Protein AF-A0A3C1H5F8-F1 (afdb_monomer)

Secondary structure (DSSP, 8-state):
---HHHHHHIIIIIIB-GGGTTTEEEEEEE-SS-TTS--EEEEEEETTEEEEEEEHHHHHHHHHHHHHHS-GGG-SHHHHHHHHHHHHHTT---HHHHHHHHHHHHHS-HHHHHT-S-HHHHHHHHHBTTS-HHHHHHTHHHHTTS-HHHHHHHHHHHHHTT----SSSS---EEEEE-SBTTTB--HHHHHHHHHHHHHHHSS------HHHHHHHTTS-HHHHHHHH-TTS-HHHHHHHHHHHHHHHHHHHHHSPPPPPPTTHHHHHHHHHTTSEEEEEESS-TTHHHHHHHHTS-TTTEEEEEEHHHH---HHHHHHHHHHHHT-SEEEEEESSHHHHHHHHHHT--EEEETTSS---S--SEEESSGGGHHHHHHHHHHT-

Structure (mmCIF, N/CA/C/O backbone):
data_AF-A0A3C1H5F8-F1
#
_entry.id   AF-A0A3C1H5F8-F1
#
loop_
_atom_site.group_PDB
_atom_site.id
_atom_site.type_symbol
_atom_site.label_atom_id
_atom_site.label_alt_id
_atom_site.label_comp_id
_atom_site.label_asym_id
_atom_site.label_entity_id
_atom_site.label_seq_id
_atom_site.pdbx_PDB_ins_code
_atom_site.Cartn_x
_atom_site.Cartn_y
_atom_site.Cartn_z
_atom_site.occupancy
_atom_site.B_iso_or_equiv
_atom_site.auth_seq_id
_atom_site.auth_comp_id
_atom_site.auth_asym_id
_atom_site.auth_atom_id
_atom_site.pdbx_PDB_model_num
ATOM 1 N N . MET A 1 1 ? 11.118 -3.869 40.141 1.00 50.41 1 MET A N 1
ATOM 2 C CA . MET A 1 1 ? 10.513 -4.567 38.985 1.00 50.41 1 MET A CA 1
ATOM 3 C C . MET A 1 1 ? 9.067 -4.885 39.303 1.00 50.41 1 MET A C 1
ATOM 5 O O . MET A 1 1 ? 8.809 -5.590 40.273 1.00 50.41 1 MET A O 1
ATOM 9 N N . HIS A 1 2 ? 8.129 -4.341 38.532 1.00 62.09 2 HIS A N 1
ATOM 10 C CA . HIS A 1 2 ? 6.735 -4.755 38.635 1.00 62.09 2 HIS A CA 1
ATOM 11 C C . HIS A 1 2 ? 6.603 -6.203 38.144 1.00 62.09 2 HIS A C 1
ATOM 13 O O . HIS A 1 2 ? 7.187 -6.576 37.131 1.00 62.09 2 HIS A O 1
ATOM 19 N N . ASN A 1 3 ? 5.868 -7.038 38.876 1.00 85.50 3 ASN A N 1
ATOM 20 C CA . ASN A 1 3 ? 5.645 -8.426 38.484 1.00 85.50 3 ASN A CA 1
ATOM 21 C C . ASN A 1 3 ? 4.632 -8.459 37.327 1.00 85.50 3 ASN A C 1
ATOM 23 O O . ASN A 1 3 ? 3.444 -8.223 37.554 1.00 85.50 3 ASN A O 1
ATOM 27 N N . TRP A 1 4 ? 5.100 -8.755 36.108 1.00 90.44 4 TRP A N 1
ATOM 28 C CA . TRP A 1 4 ? 4.266 -8.799 34.901 1.00 90.44 4 TRP A CA 1
ATOM 29 C C . TRP A 1 4 ? 3.018 -9.671 35.068 1.00 90.44 4 TRP A C 1
ATOM 31 O O . TRP A 1 4 ? 1.929 -9.245 34.700 1.00 90.44 4 TRP A O 1
ATOM 41 N N . ASN A 1 5 ? 3.131 -10.844 35.700 1.00 90.50 5 ASN A N 1
ATOM 42 C CA . ASN A 1 5 ? 1.978 -11.725 35.898 1.00 90.50 5 ASN A CA 1
ATOM 43 C C . ASN A 1 5 ? 0.879 -11.062 36.742 1.00 90.50 5 ASN A C 1
ATOM 45 O O . ASN A 1 5 ? -0.299 -11.254 36.451 1.00 90.50 5 ASN A O 1
ATOM 49 N N . LYS A 1 6 ? 1.249 -10.245 37.741 1.00 93.25 6 LYS A N 1
ATOM 50 C CA . LYS A 1 6 ? 0.282 -9.473 38.539 1.00 93.25 6 LYS A CA 1
ATOM 51 C C . LYS A 1 6 ? -0.364 -8.358 37.718 1.00 93.25 6 LYS A C 1
ATOM 53 O O . LYS A 1 6 ? -1.575 -8.185 37.793 1.00 93.25 6 LYS A O 1
ATOM 58 N N . ILE A 1 7 ? 0.423 -7.634 36.919 1.00 95.19 7 ILE A N 1
ATOM 59 C CA . ILE A 1 7 ? -0.103 -6.592 36.021 1.00 95.19 7 ILE A CA 1
ATOM 60 C C . ILE A 1 7 ? -1.084 -7.202 35.022 1.00 95.19 7 ILE A C 1
ATOM 62 O O . ILE A 1 7 ? -2.214 -6.735 34.913 1.00 95.19 7 ILE A O 1
ATOM 66 N N . ARG A 1 8 ? -0.682 -8.280 34.339 1.00 95.19 8 ARG A N 1
ATOM 67 C CA . ARG A 1 8 ? -1.520 -8.992 33.373 1.00 95.19 8 ARG A CA 1
ATOM 68 C C . ARG A 1 8 ? -2.821 -9.464 34.010 1.00 95.19 8 ARG A C 1
ATOM 70 O O . ARG A 1 8 ? -3.882 -9.271 33.431 1.00 95.19 8 ARG A O 1
ATOM 77 N N . GLN A 1 9 ? -2.753 -10.031 35.216 1.00 95.44 9 GLN A N 1
ATOM 78 C CA . GLN A 1 9 ? -3.947 -10.448 35.946 1.00 95.44 9 GLN A CA 1
ATOM 79 C C . GLN A 1 9 ? -4.898 -9.270 36.194 1.00 95.44 9 GLN A C 1
ATOM 81 O O . GLN A 1 9 ? -6.082 -9.391 35.890 1.00 95.44 9 GLN A O 1
ATOM 86 N N . LYS A 1 10 ? -4.399 -8.122 36.674 1.00 96.50 10 LYS A N 1
ATOM 87 C CA . LYS A 1 10 ? -5.233 -6.923 36.866 1.00 96.50 10 LYS A CA 1
ATOM 88 C C . LYS A 1 10 ? -5.834 -6.446 35.545 1.00 96.50 10 LYS A C 1
ATOM 90 O O . LYS A 1 10 ? -7.046 -6.268 35.453 1.00 96.50 10 LYS A O 1
ATOM 95 N N . LEU A 1 11 ? -5.007 -6.299 34.511 1.00 96.62 11 LEU A N 1
ATOM 96 C CA . LEU A 1 11 ? -5.449 -5.843 33.197 1.00 96.62 11 LEU A CA 1
ATOM 97 C C . LEU A 1 11 ? -6.531 -6.752 32.610 1.00 96.62 11 LEU A C 1
ATOM 99 O O . LEU A 1 11 ? -7.577 -6.242 32.241 1.00 96.62 11 LEU A O 1
ATOM 103 N N . GLU A 1 12 ? -6.330 -8.068 32.562 1.00 96.88 12 GLU A N 1
ATOM 104 C CA . GLU A 1 12 ? -7.235 -9.000 31.870 1.00 96.88 12 GLU A CA 1
ATOM 105 C C . GLU A 1 12 ? -8.446 -9.434 32.711 1.00 96.88 12 GLU A C 1
ATOM 107 O O . GLU A 1 12 ? -9.508 -9.716 32.157 1.00 96.88 12 GLU A O 1
ATOM 112 N N . GLN A 1 13 ? -8.312 -9.499 34.041 1.00 94.94 13 GLN A N 1
ATOM 113 C CA . GLN A 1 13 ? -9.353 -10.050 34.923 1.00 94.94 13 GLN A CA 1
ATOM 114 C C . GLN A 1 13 ? -10.109 -8.974 35.706 1.00 94.94 13 GLN A C 1
ATOM 116 O O . GLN A 1 13 ? -11.321 -9.095 35.915 1.00 94.94 13 GLN A O 1
ATOM 121 N N . GLU A 1 14 ? -9.430 -7.912 36.141 1.00 95.88 14 GLU A N 1
ATOM 122 C CA . GLU A 1 14 ? -10.035 -6.870 36.980 1.00 95.88 14 GLU A CA 1
ATOM 123 C C . GLU A 1 14 ? -10.507 -5.668 36.165 1.00 95.88 14 GLU A C 1
ATOM 125 O O . GLU A 1 14 ? -11.593 -5.150 36.431 1.00 95.88 14 GLU A O 1
ATOM 130 N N . TYR A 1 15 ? -9.722 -5.235 35.179 1.00 97.56 15 TYR A N 1
ATOM 131 C CA . TYR A 1 15 ? -9.965 -3.999 34.435 1.00 97.56 15 TYR A CA 1
ATOM 132 C C . TYR A 1 15 ? -10.613 -4.230 33.084 1.00 97.56 15 TYR A C 1
ATOM 134 O O . TYR A 1 15 ? -11.564 -3.521 32.771 1.00 97.56 15 TYR A O 1
ATOM 142 N N . LEU A 1 16 ? -10.199 -5.244 32.325 1.00 98.06 16 LEU A N 1
ATOM 143 C CA . LEU A 1 16 ? -10.738 -5.495 30.994 1.00 98.06 16 LEU A CA 1
ATOM 144 C C . LEU A 1 16 ? -12.257 -5.657 31.031 1.00 98.06 16 LEU A C 1
ATOM 146 O O . LEU A 1 16 ? -12.835 -6.388 31.856 1.00 98.06 16 LEU A O 1
ATOM 150 N N . ALA A 1 17 ? -12.894 -4.962 30.100 1.00 97.81 17 ALA A N 1
ATOM 151 C CA . ALA A 1 17 ? -14.313 -5.060 29.881 1.00 97.81 17 ALA A CA 1
ATOM 152 C C . ALA A 1 17 ? -14.776 -6.492 29.643 1.00 97.81 17 ALA A C 1
ATOM 154 O O . ALA A 1 17 ? -14.126 -7.280 28.959 1.00 97.81 17 ALA A O 1
ATOM 155 N N . GLN A 1 18 ? -15.940 -6.816 30.203 1.00 96.75 18 GLN A N 1
ATOM 156 C CA . GLN A 1 18 ? -16.442 -8.185 30.228 1.00 96.75 18 GLN A CA 1
ATOM 157 C C . GLN A 1 18 ? -16.613 -8.778 28.824 1.00 96.75 18 GLN A C 1
ATOM 159 O O . GLN A 1 18 ? -16.325 -9.953 28.633 1.00 96.75 18 GLN A O 1
ATOM 164 N N . SER A 1 19 ? -17.008 -7.957 27.851 1.00 96.25 19 SER A N 1
ATOM 165 C CA . SER A 1 19 ? -17.181 -8.331 26.443 1.00 96.25 19 SER A CA 1
ATOM 166 C C . SER A 1 19 ? -15.883 -8.706 25.714 1.00 96.25 19 SER A C 1
ATOM 168 O O . SER A 1 19 ? -15.938 -9.353 24.673 1.00 96.25 19 SER A O 1
ATOM 170 N N . LEU A 1 20 ? -14.718 -8.338 26.256 1.00 96.56 20 LEU A N 1
ATOM 171 C CA . LEU A 1 20 ? -13.403 -8.626 25.673 1.00 96.56 20 LEU A CA 1
ATOM 172 C C . LEU A 1 20 ? -12.630 -9.722 26.417 1.00 96.56 20 LEU A C 1
ATOM 174 O O . LEU A 1 20 ? -11.577 -10.159 25.949 1.00 96.56 20 LEU A O 1
ATOM 178 N N . ARG A 1 21 ? -13.126 -10.189 27.568 1.00 95.25 21 ARG A N 1
ATOM 179 C CA . ARG A 1 21 ? -12.439 -11.216 28.364 1.00 95.25 21 ARG A CA 1
ATOM 180 C C . ARG A 1 21 ? -12.326 -12.524 27.592 1.00 95.25 21 ARG A C 1
ATOM 182 O O . ARG A 1 21 ? -13.293 -12.994 27.006 1.00 95.25 21 ARG A O 1
ATOM 189 N N . GLY A 1 22 ? -11.133 -13.114 27.616 1.00 90.06 22 GLY A N 1
ATOM 190 C CA . GLY A 1 22 ? -10.817 -14.338 26.873 1.00 90.06 22 GLY A CA 1
ATOM 191 C C . GLY A 1 22 ? -10.508 -14.117 25.389 1.00 90.06 22 GLY A C 1
ATOM 192 O O . GLY A 1 22 ? -9.956 -15.017 24.768 1.00 90.06 22 GLY A O 1
ATOM 193 N N . ARG A 1 23 ? -10.801 -12.929 24.844 1.00 93.25 23 ARG A N 1
ATOM 194 C CA . ARG A 1 23 ? -10.475 -12.547 23.463 1.00 93.25 23 ARG A CA 1
ATOM 195 C C . ARG A 1 23 ? -9.260 -11.636 23.402 1.00 93.25 23 ARG A C 1
ATOM 197 O O . ARG A 1 23 ? -8.336 -11.896 22.638 1.00 93.25 23 ARG A O 1
ATOM 204 N N . LEU A 1 24 ? -9.245 -10.586 24.226 1.00 97.44 24 LEU A N 1
ATOM 205 C CA . LEU A 1 24 ? -8.136 -9.641 24.294 1.00 97.44 24 LEU A CA 1
ATOM 206 C C . LEU A 1 24 ? -7.165 -10.030 25.411 1.00 97.44 24 LEU A C 1
ATOM 208 O O . LEU A 1 24 ? -7.564 -10.174 26.567 1.00 97.44 24 LEU A O 1
ATOM 212 N N . THR A 1 25 ? -5.890 -10.190 25.061 1.00 97.12 25 THR A N 1
ATOM 213 C CA . THR A 1 25 ? -4.811 -10.509 26.008 1.00 97.12 25 THR A CA 1
ATOM 214 C C . THR A 1 25 ? -3.599 -9.619 25.778 1.00 97.12 25 THR A C 1
ATOM 216 O O . THR A 1 25 ? -3.431 -9.025 24.710 1.00 97.12 25 THR A O 1
ATOM 219 N N . TYR A 1 26 ? -2.742 -9.529 26.789 1.00 96.88 26 TYR A N 1
ATOM 220 C CA . TYR A 1 26 ? -1.516 -8.749 26.733 1.00 96.88 26 TYR A CA 1
ATOM 221 C C . TYR A 1 26 ? -0.292 -9.652 26.838 1.00 96.88 26 TYR A C 1
ATOM 223 O O . TYR A 1 26 ? -0.264 -10.642 27.575 1.00 96.88 26 TYR A O 1
ATOM 231 N N . PHE A 1 27 ? 0.762 -9.276 26.125 1.00 94.94 27 PHE A N 1
ATOM 232 C CA . PHE A 1 27 ? 2.044 -9.958 26.144 1.00 94.94 27 PHE A CA 1
ATOM 233 C C . PHE A 1 27 ? 3.162 -8.955 26.387 1.00 94.94 27 PHE A C 1
ATOM 235 O O . PHE A 1 27 ? 3.252 -7.943 25.702 1.00 94.94 27 PHE A O 1
ATOM 242 N N . VAL A 1 28 ? 4.036 -9.260 27.340 1.00 94.25 28 VAL A N 1
ATOM 243 C CA . VAL A 1 28 ? 5.248 -8.493 27.613 1.00 94.25 28 VAL A CA 1
ATOM 244 C C . VAL A 1 28 ? 6.365 -9.476 27.922 1.00 94.25 28 VAL A C 1
ATOM 246 O O . VAL A 1 28 ? 6.158 -10.449 28.651 1.00 94.25 28 VAL A O 1
ATOM 249 N N . THR A 1 29 ? 7.548 -9.220 27.375 1.00 91.25 29 THR A N 1
ATOM 250 C CA . THR A 1 29 ? 8.764 -9.965 27.705 1.00 91.25 29 THR A CA 1
ATOM 251 C C . THR A 1 29 ? 9.958 -9.024 27.781 1.00 91.25 29 THR A C 1
ATOM 253 O O . THR A 1 29 ? 10.016 -8.030 27.057 1.00 91.25 29 THR A O 1
ATOM 256 N N . ALA A 1 30 ? 10.906 -9.355 28.654 1.00 87.50 30 ALA A N 1
ATOM 257 C CA . ALA A 1 30 ? 12.201 -8.696 28.763 1.00 87.50 30 ALA A CA 1
ATOM 258 C C . ALA A 1 30 ? 13.295 -9.684 28.346 1.00 87.50 30 ALA A C 1
ATOM 260 O O . ALA A 1 30 ? 13.265 -10.858 28.735 1.00 87.50 30 ALA A O 1
ATOM 261 N N . TYR A 1 31 ? 14.242 -9.216 27.547 1.00 83.69 31 TYR A N 1
ATOM 262 C CA . TYR A 1 31 ? 15.395 -9.993 27.125 1.00 83.69 31 TYR A CA 1
ATOM 263 C C . TYR A 1 31 ? 16.514 -9.816 28.152 1.00 83.69 31 TYR A C 1
ATOM 265 O O . TYR A 1 31 ? 16.808 -8.710 28.594 1.00 83.69 31 TYR A O 1
ATOM 273 N N . HIS A 1 32 ? 17.109 -10.927 28.576 1.00 70.00 32 HIS A N 1
ATOM 274 C CA . HIS A 1 32 ? 18.202 -10.919 29.545 1.00 70.00 32 HIS A CA 1
ATOM 275 C C . HIS A 1 32 ? 19.534 -11.018 28.790 1.00 70.00 32 HIS A C 1
ATOM 277 O O . HIS A 1 32 ? 19.634 -11.797 27.845 1.00 70.00 32 HIS A O 1
ATOM 283 N N . GLY A 1 33 ? 20.556 -10.272 29.224 1.00 66.88 33 GLY A N 1
ATOM 284 C CA . GLY A 1 33 ? 21.914 -10.345 28.658 1.00 66.88 33 GLY A CA 1
ATOM 285 C C . GLY A 1 33 ? 22.225 -9.351 27.534 1.00 66.88 33 GLY A C 1
ATOM 286 O O . GLY A 1 33 ? 23.206 -9.543 26.821 1.00 66.88 33 GLY A O 1
ATOM 287 N N . THR A 1 34 ? 21.417 -8.307 27.368 1.00 64.12 34 THR A N 1
ATOM 288 C CA . THR A 1 34 ? 21.640 -7.238 26.384 1.00 64.12 34 THR A CA 1
ATOM 289 C C . THR A 1 34 ? 22.499 -6.120 26.984 1.00 64.12 34 THR A C 1
ATOM 291 O O . THR A 1 34 ? 22.536 -5.961 28.207 1.00 64.12 34 THR A O 1
ATOM 294 N N . HIS A 1 35 ? 23.222 -5.366 26.144 1.00 60.81 35 HIS A N 1
ATOM 295 C CA . HIS A 1 35 ? 24.216 -4.376 26.593 1.00 60.81 35 HIS A CA 1
ATOM 296 C C . HIS A 1 35 ? 23.638 -3.347 27.580 1.00 60.81 35 HIS A C 1
ATOM 298 O O . HIS A 1 35 ? 24.294 -3.031 28.572 1.00 60.81 35 HIS A O 1
ATOM 304 N N . ASP A 1 36 ? 22.387 -2.928 27.368 1.00 65.81 36 ASP A N 1
ATOM 305 C CA . ASP A 1 36 ? 21.703 -1.927 28.196 1.00 65.81 36 ASP A CA 1
ATOM 306 C C . ASP A 1 36 ? 20.781 -2.530 29.271 1.00 65.81 36 ASP A C 1
ATOM 308 O O . ASP A 1 36 ? 20.187 -1.803 30.065 1.00 65.81 36 ASP A O 1
ATOM 312 N N . SER A 1 37 ? 20.677 -3.864 29.351 1.00 58.66 37 SER A N 1
ATOM 313 C CA . SER A 1 37 ? 19.935 -4.608 30.389 1.00 58.66 37 SER A CA 1
ATOM 314 C C . SER A 1 37 ? 18.429 -4.289 30.538 1.00 58.66 37 SER A C 1
ATOM 316 O O . SER A 1 37 ? 17.803 -4.794 31.471 1.00 58.66 37 SER A O 1
ATOM 318 N N . ASP A 1 38 ? 17.832 -3.496 29.638 1.00 64.88 38 ASP A N 1
ATOM 319 C CA . ASP A 1 38 ? 16.412 -3.089 29.660 1.00 64.88 38 ASP A CA 1
ATOM 320 C C . ASP A 1 38 ? 15.752 -3.181 28.269 1.00 64.88 38 ASP A C 1
ATOM 322 O O . ASP A 1 38 ? 14.915 -2.367 27.874 1.00 64.88 38 ASP A O 1
ATOM 326 N N . GLU A 1 39 ? 16.130 -4.197 27.495 1.00 83.69 39 GLU A N 1
ATOM 327 C CA . GLU A 1 39 ? 15.524 -4.468 26.191 1.00 83.69 39 GLU A CA 1
ATOM 328 C C . GLU A 1 39 ? 14.381 -5.481 26.309 1.00 83.69 39 GLU A C 1
ATOM 330 O O . GLU A 1 39 ? 14.429 -6.446 27.076 1.00 83.69 39 GLU A O 1
ATOM 335 N N . GLY A 1 40 ? 13.336 -5.294 25.513 1.00 90.50 40 GLY A N 1
ATOM 336 C CA . GLY A 1 40 ? 12.178 -6.175 25.507 1.00 90.50 40 GLY A CA 1
ATOM 337 C C . GLY A 1 40 ? 11.121 -5.724 24.511 1.00 90.50 40 GLY A C 1
ATOM 338 O O . GLY A 1 40 ? 11.351 -4.856 23.665 1.00 90.50 40 GLY A O 1
ATOM 339 N N . ARG A 1 41 ? 9.952 -6.357 24.586 1.00 94.38 41 ARG A N 1
ATOM 340 C CA . ARG A 1 41 ? 8.820 -6.072 23.699 1.00 94.38 41 ARG A CA 1
ATOM 341 C C . ARG A 1 41 ? 7.494 -6.212 24.418 1.00 94.38 41 ARG A C 1
ATOM 343 O O . ARG A 1 41 ? 7.379 -6.935 25.412 1.00 94.38 41 ARG A O 1
ATOM 350 N N . ALA A 1 42 ? 6.487 -5.567 23.852 1.00 95.75 42 ALA A N 1
ATOM 351 C CA . ALA A 1 42 ? 5.109 -5.675 24.291 1.00 95.75 42 ALA A CA 1
ATOM 352 C C . ALA A 1 42 ? 4.184 -5.877 23.083 1.00 95.75 42 ALA A C 1
ATOM 354 O O . ALA A 1 42 ? 4.502 -5.471 21.965 1.00 95.75 42 ALA A O 1
ATOM 355 N N . ALA A 1 43 ? 3.058 -6.548 23.303 1.00 95.56 43 ALA A N 1
ATOM 356 C CA . ALA A 1 43 ? 2.030 -6.754 22.298 1.00 95.56 43 ALA A CA 1
ATOM 357 C C . ALA A 1 43 ? 0.634 -6.863 22.922 1.00 95.56 43 ALA A C 1
ATOM 359 O O . ALA A 1 43 ? 0.466 -7.340 24.048 1.00 95.56 43 ALA A O 1
ATOM 360 N N . ILE A 1 44 ? -0.365 -6.455 22.148 1.00 96.50 44 ILE A N 1
ATOM 361 C CA . ILE A 1 44 ? -1.787 -6.633 22.412 1.00 96.50 44 ILE A CA 1
ATOM 362 C C . ILE A 1 44 ? -2.281 -7.684 21.424 1.00 96.50 44 ILE A C 1
ATOM 364 O O . ILE A 1 44 ? -1.957 -7.631 20.234 1.00 96.50 44 ILE A O 1
ATOM 368 N N . ARG A 1 45 ? -3.049 -8.654 21.917 1.00 94.12 45 ARG A N 1
ATOM 369 C CA . ARG A 1 45 ? -3.555 -9.762 21.110 1.00 94.12 45 ARG A CA 1
ATOM 370 C C . ARG A 1 45 ? -5.066 -9.808 21.128 1.00 94.12 45 ARG A C 1
ATOM 372 O O . ARG A 1 45 ? -5.645 -9.695 22.204 1.00 94.12 45 ARG A O 1
ATOM 379 N N . LEU A 1 46 ? -5.675 -10.040 19.972 1.00 91.12 46 LEU A N 1
ATOM 380 C CA . LEU A 1 46 ? -7.102 -10.309 19.825 1.00 91.12 46 LEU A CA 1
ATOM 381 C C . LEU A 1 46 ? -7.274 -11.701 19.221 1.00 91.12 46 LEU A C 1
ATOM 383 O O . LEU A 1 46 ? -6.692 -12.000 18.182 1.00 91.12 46 LEU A O 1
ATOM 387 N N . ASP A 1 47 ? -8.014 -12.567 19.912 1.00 88.75 47 ASP A N 1
ATOM 388 C CA . ASP A 1 47 ? -8.264 -13.958 19.515 1.00 88.75 47 ASP A CA 1
ATOM 389 C C . ASP A 1 47 ? -6.962 -14.731 19.194 1.00 88.75 47 ASP A C 1
ATOM 391 O O . ASP A 1 47 ? -6.903 -15.598 18.328 1.00 88.75 47 ASP A O 1
ATOM 395 N N . GLY A 1 48 ? -5.887 -14.396 19.920 1.00 84.00 48 GLY A N 1
ATOM 396 C CA . GLY A 1 48 ? -4.555 -14.995 19.786 1.00 84.00 48 GLY A CA 1
ATOM 397 C C . GLY A 1 48 ? -3.615 -14.306 18.789 1.00 84.00 48 GLY A C 1
ATOM 398 O O . GLY A 1 48 ? -2.404 -14.502 18.897 1.00 84.00 48 GLY A O 1
ATOM 399 N N . ALA A 1 49 ? -4.120 -13.461 17.885 1.00 83.56 49 ALA A N 1
ATOM 400 C CA . ALA A 1 49 ? -3.310 -12.727 16.911 1.00 83.56 49 ALA A CA 1
ATOM 401 C C . ALA A 1 49 ? -2.771 -11.412 17.494 1.00 83.56 49 ALA A C 1
ATOM 403 O O . ALA A 1 49 ? -3.503 -10.690 18.166 1.00 83.56 49 ALA A O 1
ATOM 404 N N . GLU A 1 50 ? -1.501 -11.078 17.242 1.00 91.25 50 GLU A N 1
ATOM 405 C CA . GLU A 1 50 ? -0.911 -9.798 17.666 1.00 91.25 50 GLU A CA 1
ATOM 406 C C . GLU A 1 50 ? -1.403 -8.660 16.765 1.00 91.25 50 GLU A C 1
ATOM 408 O O . GLU A 1 50 ? -0.939 -8.532 15.636 1.00 91.25 50 GLU A O 1
ATOM 413 N N . ILE A 1 51 ? -2.326 -7.842 17.275 1.00 87.56 51 ILE A N 1
ATOM 414 C CA . ILE A 1 51 ? -2.922 -6.707 16.547 1.00 87.56 51 ILE A CA 1
ATOM 415 C C . ILE A 1 51 ? -2.134 -5.407 16.724 1.00 87.56 51 ILE A C 1
ATOM 417 O O . ILE A 1 51 ? -2.294 -4.467 15.959 1.00 87.56 51 ILE A O 1
ATOM 421 N N . LEU A 1 52 ? -1.293 -5.340 17.755 1.00 90.12 52 LEU A N 1
ATOM 422 C CA . LEU A 1 52 ? -0.396 -4.223 18.008 1.00 90.12 52 LEU A CA 1
ATOM 423 C C . LEU A 1 52 ? 0.830 -4.769 18.731 1.00 90.12 52 LEU A C 1
ATOM 425 O O . LEU A 1 52 ? 0.694 -5.443 19.753 1.00 90.12 52 LEU A O 1
ATOM 429 N N . LYS A 1 53 ? 2.023 -4.518 18.200 1.00 93.62 53 LYS A N 1
ATOM 430 C CA . LYS A 1 53 ? 3.285 -5.014 18.753 1.00 93.62 53 LYS A CA 1
ATOM 431 C C . LYS A 1 53 ? 4.406 -4.045 18.419 1.00 93.62 53 LYS A C 1
ATOM 433 O O . LYS A 1 53 ? 4.427 -3.486 17.333 1.00 93.62 53 LYS A O 1
ATOM 438 N N . SER A 1 54 ? 5.342 -3.904 19.342 1.00 92.88 54 SER A N 1
ATOM 439 C CA . SER A 1 54 ? 6.559 -3.127 19.139 1.00 92.88 54 SER A CA 1
ATOM 440 C C . SER A 1 54 ? 7.638 -3.631 20.095 1.00 92.88 54 SER A C 1
ATOM 442 O O . SER A 1 54 ? 7.372 -4.415 21.019 1.00 92.88 54 SER A O 1
ATOM 444 N N . ASN A 1 55 ? 8.877 -3.223 19.850 1.00 94.12 55 ASN A N 1
ATOM 445 C CA . ASN A 1 55 ? 10.026 -3.571 20.667 1.00 94.12 55 ASN A CA 1
ATOM 446 C C . ASN A 1 55 ? 10.882 -2.338 21.003 1.00 94.12 55 ASN A C 1
ATOM 448 O O . ASN A 1 55 ? 10.609 -1.231 20.539 1.00 94.12 55 ASN A O 1
ATOM 452 N N . TYR A 1 56 ? 11.896 -2.538 21.848 1.00 93.25 56 TYR A N 1
ATOM 453 C CA . TYR A 1 56 ? 12.820 -1.486 22.276 1.00 93.25 56 TYR A CA 1
ATOM 454 C C . TYR A 1 56 ? 13.442 -0.717 21.102 1.00 93.25 56 TYR A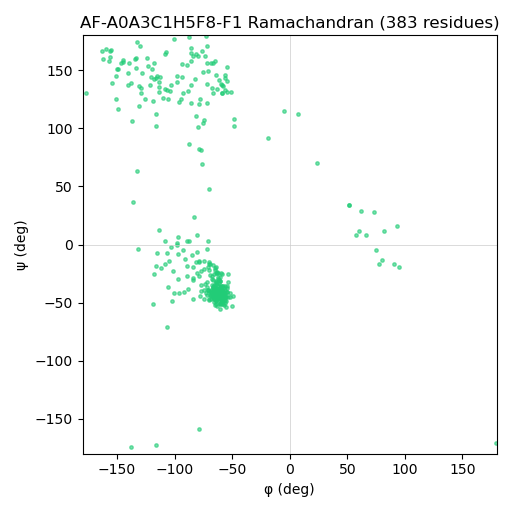 C 1
ATOM 456 O O . TYR A 1 56 ? 13.467 0.509 21.141 1.00 93.25 56 TYR A O 1
ATOM 464 N N . TYR A 1 57 ? 13.900 -1.403 20.053 1.00 91.44 57 TYR A N 1
ATOM 465 C CA . TYR A 1 57 ? 14.587 -0.771 18.928 1.00 91.44 57 TYR A CA 1
ATOM 466 C C . TYR A 1 57 ? 13.648 0.083 18.080 1.00 91.44 57 TYR A C 1
ATOM 468 O O . TYR A 1 57 ? 13.974 1.244 17.844 1.00 91.44 57 TYR A O 1
ATOM 476 N N . ASP A 1 58 ? 12.472 -0.437 17.710 1.00 90.94 58 ASP A N 1
ATOM 477 C CA . ASP A 1 58 ? 11.460 0.325 16.954 1.00 90.94 58 ASP A CA 1
ATOM 478 C C . ASP A 1 58 ? 11.096 1.608 17.709 1.00 90.94 58 ASP A C 1
ATOM 480 O O . ASP A 1 58 ? 11.070 2.707 17.157 1.00 90.94 58 ASP A O 1
ATOM 484 N N . ARG A 1 59 ? 10.888 1.473 19.025 1.00 94.75 59 ARG A N 1
ATOM 485 C CA . ARG A 1 59 ? 10.564 2.602 19.888 1.00 94.75 59 ARG A CA 1
ATOM 486 C C . ARG A 1 59 ? 11.722 3.590 20.013 1.00 94.75 59 ARG A C 1
ATOM 488 O O . ARG A 1 59 ? 11.498 4.801 19.979 1.00 94.75 59 ARG A O 1
ATOM 495 N N . MET A 1 60 ? 12.955 3.135 20.208 1.00 94.12 60 MET A N 1
ATOM 496 C CA . MET A 1 60 ? 14.088 4.055 20.309 1.00 94.12 60 MET A CA 1
ATOM 497 C C . MET A 1 60 ? 14.316 4.795 18.991 1.00 94.12 60 MET A C 1
ATOM 499 O O . MET A 1 60 ? 14.501 6.009 19.032 1.00 94.12 60 MET A O 1
ATOM 503 N N . ALA A 1 61 ? 14.236 4.103 17.852 1.00 91.19 61 ALA A N 1
ATOM 504 C CA . ALA A 1 61 ? 14.357 4.707 16.529 1.00 91.19 61 ALA A CA 1
ATOM 505 C C . ALA A 1 61 ? 13.342 5.844 16.335 1.00 91.19 61 ALA A C 1
ATOM 507 O O . ALA A 1 61 ? 13.752 6.983 16.118 1.00 91.19 61 ALA A O 1
ATOM 508 N N . ALA A 1 62 ? 12.051 5.575 16.558 1.00 91.06 62 ALA A N 1
ATOM 509 C CA . ALA A 1 62 ? 10.994 6.575 16.400 1.00 91.06 62 ALA A CA 1
ATOM 510 C C . ALA A 1 62 ? 11.191 7.806 17.307 1.00 91.06 62 ALA A C 1
ATOM 512 O O . ALA A 1 62 ? 11.048 8.946 16.873 1.00 91.06 62 ALA A O 1
ATOM 513 N N . GLN A 1 63 ? 11.586 7.620 18.573 1.00 95.81 63 GLN A N 1
ATOM 514 C CA . GLN A 1 63 ? 11.841 8.768 19.453 1.00 95.81 63 GLN A CA 1
ATOM 515 C C . GLN A 1 63 ? 13.041 9.597 19.007 1.00 95.81 63 GLN A C 1
ATOM 517 O O . GLN A 1 63 ? 13.007 10.823 19.128 1.00 95.81 63 GLN A O 1
ATOM 522 N N . TRP A 1 64 ? 14.114 8.951 18.550 1.00 94.25 64 TRP A N 1
ATOM 523 C CA . TRP A 1 64 ? 15.272 9.670 18.032 1.00 94.25 64 TRP A CA 1
ATOM 524 C C . TRP A 1 64 ? 14.901 10.466 16.782 1.00 94.25 64 TRP A C 1
ATOM 526 O O . TRP A 1 64 ? 15.293 11.627 16.693 1.00 94.25 64 TRP A O 1
ATOM 536 N N . GLU A 1 65 ? 14.106 9.896 15.876 1.00 92.69 65 GLU A N 1
ATOM 537 C CA . GLU A 1 65 ? 13.582 10.598 14.700 1.00 92.69 65 GLU A CA 1
ATOM 538 C C . GLU A 1 65 ? 12.796 11.851 15.098 1.00 92.69 65 GLU A C 1
ATOM 540 O O . GLU A 1 65 ? 13.156 12.947 14.668 1.00 92.69 65 GLU A O 1
ATOM 545 N N . HIS A 1 66 ? 11.826 11.739 16.011 1.00 91.69 66 HIS A N 1
ATOM 546 C CA . HIS A 1 66 ? 11.079 12.899 16.522 1.00 91.69 66 HIS A CA 1
ATOM 547 C C . HIS A 1 66 ? 11.972 13.928 17.221 1.00 91.69 66 HIS A C 1
ATOM 549 O O . HIS A 1 66 ? 11.849 15.134 17.003 1.00 91.69 66 HIS A O 1
ATOM 555 N N . TYR A 1 67 ? 12.921 13.472 18.041 1.00 92.06 67 TYR A N 1
ATOM 556 C CA . TYR A 1 67 ? 13.842 14.362 18.751 1.00 92.06 67 TYR A CA 1
ATOM 557 C C . TYR A 1 67 ? 14.766 15.129 17.795 1.00 92.06 67 TYR A C 1
ATOM 559 O O . TYR A 1 67 ? 15.081 16.299 18.024 1.00 92.06 67 TYR A O 1
ATOM 567 N N . TYR A 1 68 ? 15.211 14.483 16.717 1.00 90.00 68 TYR A N 1
ATOM 568 C CA . TYR A 1 68 ? 16.063 15.100 15.707 1.00 90.00 68 TYR A CA 1
ATOM 569 C C . TYR A 1 68 ? 15.283 15.882 14.645 1.00 90.00 68 TYR A C 1
ATOM 571 O O . TYR A 1 68 ? 15.868 16.776 14.032 1.00 90.00 68 TYR A O 1
ATOM 579 N N . ALA A 1 69 ? 13.986 15.631 14.473 1.00 86.00 69 ALA A N 1
ATOM 580 C CA . ALA A 1 69 ? 13.105 16.469 13.664 1.00 86.00 69 ALA A CA 1
ATOM 581 C C . ALA A 1 69 ? 12.894 17.858 14.294 1.00 86.00 69 ALA A C 1
ATOM 583 O O . ALA A 1 69 ? 12.732 18.844 13.575 1.00 86.00 69 ALA A O 1
ATOM 584 N N . ALA A 1 70 ? 12.960 17.962 15.626 1.00 78.75 70 ALA A N 1
ATOM 585 C CA . ALA A 1 70 ? 12.913 19.246 16.317 1.00 78.75 70 ALA A CA 1
ATOM 586 C C . ALA A 1 70 ? 14.128 20.131 15.978 1.00 78.75 70 ALA A C 1
ATOM 588 O O . ALA A 1 70 ? 15.259 19.642 15.813 1.00 78.75 70 ALA A O 1
ATOM 589 N N . ASP A 1 71 ? 13.896 21.450 15.934 1.00 76.88 71 ASP A N 1
ATOM 590 C CA . ASP A 1 71 ? 14.948 22.456 15.765 1.00 76.88 71 ASP A CA 1
ATOM 591 C C . ASP A 1 71 ? 16.062 22.198 16.783 1.00 76.88 71 ASP A C 1
ATOM 593 O O . ASP A 1 71 ? 15.818 22.025 17.978 1.00 76.88 71 ASP A O 1
ATOM 597 N N . LYS A 1 72 ? 17.311 22.179 16.311 1.00 79.62 72 LYS A N 1
ATOM 598 C CA . LYS A 1 72 ? 18.491 21.944 17.143 1.00 79.62 72 LYS A CA 1
ATOM 599 C C . LYS A 1 72 ? 18.557 22.900 18.338 1.00 79.62 72 LYS A C 1
ATOM 601 O O . LYS A 1 72 ? 19.048 22.491 19.387 1.00 79.62 72 LYS A O 1
ATOM 606 N N . ALA A 1 73 ? 18.057 24.129 18.201 1.00 75.62 73 ALA A N 1
ATOM 607 C CA . ALA A 1 73 ? 17.993 25.103 19.291 1.00 75.62 73 ALA A CA 1
ATOM 608 C C . ALA A 1 73 ? 16.964 24.750 20.388 1.00 75.62 73 ALA A C 1
ATOM 610 O O . ALA A 1 73 ? 17.045 25.289 21.488 1.00 75.62 73 ALA A O 1
ATOM 611 N N . GLN A 1 74 ? 16.020 23.848 20.104 1.00 77.25 74 GLN A N 1
ATOM 612 C CA . GLN A 1 74 ? 14.913 23.450 20.983 1.00 77.25 74 GLN A CA 1
ATOM 613 C C . GLN A 1 74 ? 15.083 22.035 21.566 1.00 77.25 74 GLN A C 1
ATOM 615 O O . GLN A 1 74 ? 14.211 21.549 22.280 1.00 77.25 74 GLN A O 1
ATOM 620 N N . ARG A 1 75 ? 16.204 21.360 21.284 1.00 85.56 75 ARG A N 1
ATOM 621 C CA . ARG A 1 75 ? 16.504 20.002 21.765 1.00 85.56 75 ARG A CA 1
ATOM 622 C C . ARG A 1 75 ? 16.953 20.009 23.226 1.00 85.56 75 ARG A C 1
ATOM 624 O O . ARG A 1 75 ? 18.147 19.979 23.524 1.00 85.56 75 ARG A O 1
ATOM 631 N N . ASP A 1 76 ? 15.981 20.060 24.127 1.00 88.44 76 ASP A N 1
ATOM 632 C CA . ASP A 1 76 ? 16.166 19.988 25.574 1.00 88.44 76 ASP A CA 1
ATOM 633 C C . ASP A 1 76 ? 15.505 18.735 26.194 1.00 88.44 76 ASP A C 1
ATOM 635 O O . ASP A 1 76 ? 15.019 17.833 25.505 1.00 88.44 76 ASP A O 1
ATOM 639 N N . HIS A 1 77 ? 15.491 18.654 27.529 1.00 85.81 77 HIS A N 1
ATOM 640 C CA . HIS A 1 77 ? 14.825 17.560 28.244 1.00 85.81 77 HIS A CA 1
ATOM 641 C C . HIS A 1 77 ? 13.309 17.497 27.993 1.00 85.81 77 HIS A C 1
ATOM 643 O O . HIS A 1 77 ? 12.733 16.408 28.043 1.00 85.81 77 HIS A O 1
ATOM 649 N N . GLY A 1 78 ? 12.663 18.637 27.737 1.00 88.25 78 GLY A N 1
ATOM 650 C CA . GLY A 1 78 ? 11.251 18.707 27.376 1.00 88.25 78 GLY A CA 1
ATOM 651 C C . GLY A 1 78 ? 11.005 18.103 25.999 1.00 88.25 78 GLY A C 1
ATOM 652 O O . GLY A 1 78 ? 10.144 17.237 25.868 1.00 88.25 78 GLY A O 1
ATOM 653 N N . ALA A 1 79 ? 11.825 18.460 25.010 1.00 89.62 79 ALA A N 1
ATOM 654 C CA . ALA A 1 79 ? 11.775 17.883 23.669 1.00 89.62 79 ALA A CA 1
ATOM 655 C C . ALA A 1 79 ? 12.012 16.367 23.681 1.00 89.62 79 ALA A C 1
ATOM 657 O O . ALA A 1 79 ? 11.316 15.637 22.983 1.00 89.62 79 ALA A O 1
ATOM 658 N N . TRP A 1 80 ? 12.931 15.869 24.518 1.00 92.00 80 TRP A N 1
ATOM 659 C CA . TRP A 1 80 ? 13.135 14.424 24.685 1.00 92.00 80 TRP A CA 1
ATOM 660 C C . TRP A 1 80 ? 11.908 13.718 25.271 1.00 92.00 80 TRP A C 1
ATOM 662 O O . TRP A 1 80 ? 11.564 12.603 24.878 1.00 92.00 80 TRP A O 1
ATOM 672 N N . ARG A 1 81 ? 11.232 14.351 26.235 1.00 91.56 81 ARG A N 1
ATOM 673 C CA . ARG A 1 81 ? 9.994 13.811 26.804 1.00 91.56 81 ARG A CA 1
ATOM 674 C C . ARG A 1 81 ? 8.856 13.837 25.783 1.00 91.56 81 ARG A C 1
ATOM 676 O O . ARG A 1 81 ? 8.109 12.867 25.716 1.00 91.56 81 ARG A O 1
ATOM 683 N N . GLN A 1 82 ? 8.737 14.907 25.003 1.00 93.06 82 GLN A N 1
ATOM 684 C CA . GLN A 1 82 ? 7.708 15.029 23.975 1.00 93.06 82 GLN A CA 1
ATOM 685 C C . GLN A 1 82 ? 7.913 14.000 22.861 1.00 93.06 82 GLN A C 1
ATOM 687 O O . GLN A 1 82 ? 6.993 13.244 22.569 1.00 93.06 82 GLN A O 1
ATOM 692 N N . SER A 1 83 ? 9.142 13.848 22.359 1.00 93.81 83 SER A N 1
ATOM 693 C CA . SER A 1 83 ? 9.462 12.831 21.353 1.00 93.81 83 SER A CA 1
ATOM 694 C C . SER A 1 83 ? 9.189 11.409 21.846 1.00 93.81 83 SER A C 1
ATOM 696 O O . SER A 1 83 ? 8.874 10.517 21.059 1.00 93.81 83 SER A O 1
ATOM 698 N N . ALA A 1 84 ? 9.262 11.179 23.164 1.00 94.62 84 ALA A N 1
ATOM 699 C CA . ALA A 1 84 ? 8.854 9.912 23.745 1.00 94.62 84 ALA A CA 1
ATOM 700 C C . ALA A 1 84 ? 7.353 9.652 23.593 1.00 94.62 84 ALA A C 1
ATOM 702 O O . ALA A 1 84 ? 6.980 8.512 23.330 1.00 94.62 84 ALA A O 1
ATOM 703 N N . LEU A 1 85 ? 6.519 10.676 23.798 1.00 95.00 85 LEU A N 1
ATOM 704 C CA . LEU A 1 85 ? 5.064 10.613 23.650 1.00 95.00 85 LEU A CA 1
ATOM 705 C C . LEU A 1 85 ? 4.665 10.499 22.177 1.00 95.00 85 LEU A C 1
ATOM 707 O O . LEU A 1 85 ? 3.770 9.719 21.858 1.00 95.00 85 LEU A O 1
ATOM 711 N N . ASP A 1 86 ? 5.356 11.211 21.288 1.00 93.19 86 ASP A N 1
ATOM 712 C CA . ASP A 1 86 ? 5.121 11.151 19.842 1.00 93.19 86 ASP A CA 1
ATOM 713 C C . ASP A 1 86 ? 5.420 9.747 19.298 1.00 93.19 86 ASP A C 1
ATOM 715 O O . ASP A 1 86 ? 4.586 9.161 18.615 1.00 93.19 86 ASP A O 1
ATOM 719 N N . ALA A 1 87 ? 6.510 9.118 19.743 1.00 94.69 87 ALA A N 1
ATOM 720 C CA . ALA A 1 87 ? 6.802 7.728 19.394 1.00 94.69 87 ALA A CA 1
ATOM 721 C C . ALA A 1 87 ? 5.701 6.744 19.857 1.00 94.69 87 ALA A C 1
ATOM 723 O O . ALA A 1 87 ? 5.372 5.797 19.138 1.00 94.69 87 ALA A O 1
ATOM 724 N N . LEU A 1 88 ? 5.073 6.983 21.022 1.00 96.12 88 LEU A N 1
ATOM 725 C CA . LEU A 1 88 ? 3.898 6.206 21.446 1.00 96.12 88 LEU A CA 1
ATOM 726 C C . LEU A 1 88 ? 2.696 6.457 20.528 1.00 96.12 88 LEU A C 1
ATOM 728 O O . LEU A 1 88 ? 1.920 5.534 20.274 1.00 96.12 88 LEU A O 1
ATOM 732 N N . ARG A 1 89 ? 2.514 7.690 20.035 1.00 92.81 89 ARG A N 1
ATOM 733 C CA . ARG A 1 89 ? 1.458 8.012 19.065 1.00 92.81 89 ARG A CA 1
ATOM 734 C C . ARG A 1 89 ? 1.671 7.273 17.748 1.00 92.81 89 ARG A C 1
ATOM 736 O O . ARG A 1 89 ? 0.680 6.806 17.204 1.00 92.81 89 ARG A O 1
ATOM 743 N N . ASP A 1 90 ? 2.903 7.023 17.328 1.00 89.38 90 ASP A N 1
ATOM 744 C CA . ASP A 1 90 ? 3.195 6.205 16.138 1.00 89.38 90 ASP A CA 1
ATOM 745 C C . ASP A 1 90 ? 2.935 4.703 16.337 1.00 89.38 90 ASP A C 1
ATOM 747 O O . ASP A 1 90 ? 3.060 3.910 15.410 1.00 89.38 90 ASP A O 1
ATOM 751 N N . GLY A 1 91 ? 2.563 4.282 17.550 1.00 92.06 91 GLY A N 1
ATOM 752 C CA . GLY A 1 91 ? 2.345 2.872 17.870 1.00 92.06 91 GLY A CA 1
ATOM 753 C C . GLY A 1 91 ? 3.637 2.121 18.184 1.00 92.06 91 GLY A C 1
ATOM 754 O O . GLY A 1 91 ? 3.612 0.896 18.309 1.00 92.06 91 GLY A O 1
ATOM 755 N N . THR A 1 92 ? 4.748 2.838 18.377 1.00 94.75 92 THR A N 1
ATOM 756 C CA . THR A 1 92 ? 6.005 2.251 18.843 1.00 94.75 92 THR A CA 1
ATOM 757 C C . THR A 1 92 ? 6.097 2.337 20.365 1.00 94.75 92 THR A C 1
ATOM 759 O O . THR A 1 92 ? 5.845 3.369 20.979 1.00 94.75 92 THR A O 1
ATOM 762 N N . PHE A 1 93 ? 6.415 1.220 21.009 1.00 95.56 93 PHE A N 1
ATOM 763 C CA . PHE A 1 93 ? 6.559 1.090 22.459 1.00 95.56 93 PHE A CA 1
ATOM 764 C C . PHE A 1 93 ? 7.316 -0.192 22.827 1.00 95.56 93 PHE A C 1
ATOM 766 O O . PHE A 1 93 ? 7.491 -1.099 22.014 1.00 95.56 93 PHE A O 1
ATOM 773 N N . TYR A 1 94 ? 7.750 -0.303 24.079 1.00 94.56 94 TYR A N 1
ATOM 774 C CA . TYR A 1 94 ? 8.398 -1.514 24.604 1.00 94.56 94 TYR A CA 1
ATOM 775 C C . TYR A 1 94 ? 7.902 -1.853 26.016 1.00 94.56 94 TYR A C 1
ATOM 777 O O . TYR A 1 94 ? 6.962 -1.241 26.531 1.00 94.56 94 TYR A O 1
ATOM 785 N N . GLN A 1 95 ? 8.499 -2.862 26.661 1.00 93.69 95 GLN A N 1
ATOM 786 C CA . GLN A 1 95 ? 8.045 -3.353 27.967 1.00 93.69 95 GLN A CA 1
ATOM 787 C C . GLN A 1 95 ? 7.996 -2.255 29.033 1.00 93.69 95 GLN A C 1
ATOM 789 O O . GLN A 1 95 ? 7.058 -2.225 29.831 1.00 93.69 95 GLN A O 1
ATOM 794 N N . ALA A 1 96 ? 8.976 -1.343 29.057 1.00 92.88 96 ALA A N 1
ATOM 795 C CA . ALA A 1 96 ? 9.028 -0.328 30.103 1.00 92.88 96 ALA A CA 1
ATOM 796 C C . ALA A 1 96 ? 7.961 0.755 29.907 1.00 92.88 96 ALA A C 1
ATOM 798 O O . ALA A 1 96 ? 7.405 1.224 30.901 1.00 92.88 96 ALA A O 1
ATOM 799 N N . ASP A 1 97 ? 7.614 1.106 28.662 1.00 94.81 97 ASP A N 1
ATOM 800 C CA . ASP A 1 97 ? 6.467 1.983 28.388 1.00 94.81 97 ASP A CA 1
ATOM 801 C C . ASP A 1 97 ? 5.176 1.368 28.908 1.00 94.81 97 ASP A C 1
ATOM 803 O O . ASP A 1 97 ? 4.388 2.047 29.561 1.00 94.81 97 ASP A O 1
ATOM 807 N N . PHE A 1 98 ? 5.001 0.062 28.698 1.00 92.25 98 PHE A N 1
ATOM 808 C CA . PHE A 1 98 ? 3.840 -0.669 29.188 1.00 92.25 98 PHE A CA 1
ATOM 809 C C . PHE A 1 98 ? 3.744 -0.629 30.718 1.00 92.25 98 PHE A C 1
ATOM 811 O O . PHE A 1 98 ? 2.673 -0.383 31.273 1.00 92.25 98 PHE A O 1
ATOM 818 N N . TYR A 1 99 ? 4.868 -0.816 31.419 1.00 94.31 99 TYR A N 1
ATOM 819 C CA . TYR A 1 99 ? 4.912 -0.723 32.880 1.00 94.31 99 TYR A CA 1
ATOM 820 C C . TYR A 1 99 ? 4.646 0.695 33.394 1.00 94.31 99 TYR A C 1
ATOM 822 O O . TYR A 1 99 ? 3.910 0.848 34.369 1.00 94.31 99 TYR A O 1
ATOM 830 N N . ARG A 1 100 ? 5.217 1.725 32.753 1.00 95.44 100 ARG A N 1
ATOM 831 C CA . ARG A 1 100 ? 4.979 3.133 33.108 1.00 95.44 100 ARG A CA 1
ATOM 832 C C . ARG A 1 100 ? 3.518 3.520 32.890 1.00 95.44 100 ARG A C 1
ATOM 834 O O . ARG A 1 100 ? 2.894 4.047 33.805 1.00 95.44 100 ARG A O 1
ATOM 841 N N . ALA A 1 101 ? 2.966 3.185 31.724 1.00 97.00 101 ALA A N 1
ATOM 842 C CA . ALA A 1 101 ? 1.570 3.437 31.391 1.00 97.00 101 ALA A CA 1
ATOM 843 C C . ALA A 1 101 ? 0.619 2.699 32.340 1.00 97.00 101 ALA A C 1
ATOM 845 O O . ALA A 1 101 ? -0.368 3.272 32.790 1.00 97.00 101 ALA A O 1
ATOM 846 N N . PHE A 1 102 ? 0.922 1.447 32.701 1.00 97.12 102 PHE A N 1
ATOM 847 C CA . PHE A 1 102 ? 0.104 0.723 33.670 1.00 97.12 102 PHE A CA 1
ATOM 848 C C . PHE A 1 102 ? 0.139 1.386 35.050 1.00 97.12 102 PHE A C 1
ATOM 850 O O . PHE A 1 102 ? -0.911 1.544 35.659 1.00 97.12 102 PHE A O 1
ATOM 857 N N . ALA A 1 103 ? 1.317 1.779 35.545 1.00 97.31 103 ALA A N 1
ATOM 858 C CA . ALA A 1 103 ? 1.435 2.437 36.845 1.00 97.31 103 ALA A CA 1
ATOM 859 C C . ALA A 1 103 ? 0.655 3.762 36.890 1.00 97.31 103 ALA A C 1
ATOM 861 O O . ALA A 1 103 ? -0.041 4.022 37.869 1.00 97.31 103 ALA A O 1
ATOM 862 N N . GLU A 1 104 ? 0.725 4.559 35.820 1.00 97.88 104 GLU A N 1
ATOM 863 C CA . GLU A 1 104 ? -0.067 5.783 35.672 1.00 97.88 104 GLU A CA 1
ATOM 864 C C . GLU A 1 104 ? -1.569 5.464 35.696 1.00 97.88 104 GLU A C 1
ATOM 866 O O . GLU A 1 104 ? -2.290 5.943 36.571 1.00 97.88 104 GLU A O 1
ATOM 871 N N . PHE A 1 105 ? -2.021 4.571 34.811 1.00 98.31 105 PHE A N 1
ATOM 872 C CA . PHE A 1 105 ? -3.413 4.134 34.701 1.00 98.31 105 PHE A CA 1
ATOM 873 C C . PHE A 1 105 ? -3.991 3.567 36.010 1.00 98.31 105 PHE A C 1
ATOM 875 O O . PHE A 1 105 ? -5.127 3.869 36.372 1.00 98.31 105 PHE A O 1
ATOM 882 N N . ASP A 1 106 ? -3.217 2.756 36.735 1.00 97.38 106 ASP A N 1
ATOM 883 C CA . ASP A 1 106 ? -3.632 2.112 37.988 1.00 97.38 106 ASP A CA 1
ATOM 884 C C . ASP A 1 106 ? -3.774 3.109 39.149 1.00 97.38 106 ASP A C 1
ATOM 886 O O . ASP A 1 106 ? -4.471 2.834 40.126 1.00 97.38 106 ASP A O 1
ATOM 890 N N . SER A 1 107 ? -3.116 4.267 39.041 1.00 97.00 107 SER A N 1
ATOM 891 C CA . SER A 1 107 ? -3.047 5.295 40.084 1.00 97.00 107 SER A CA 1
ATOM 892 C C . SER A 1 107 ? -4.059 6.435 39.932 1.00 97.00 107 SER A C 1
ATOM 894 O O . SER A 1 107 ? -4.195 7.241 40.853 1.00 97.00 107 SER A O 1
ATOM 896 N N . GLN A 1 108 ? -4.782 6.502 38.810 1.00 97.69 108 GLN A N 1
ATOM 897 C CA . GLN A 1 108 ? -5.647 7.635 38.473 1.00 97.69 108 GLN A CA 1
ATOM 898 C C . GLN A 1 108 ? -7.060 7.205 38.061 1.00 97.69 108 GLN A C 1
ATOM 900 O O . GLN A 1 108 ? -7.381 6.023 37.896 1.00 97.69 108 GLN A O 1
ATOM 905 N N . SER A 1 109 ? -7.957 8.178 37.923 1.00 98.00 109 SER A N 1
ATOM 906 C CA . SER A 1 109 ? -9.324 7.912 37.492 1.00 98.00 109 SER A CA 1
ATOM 907 C C . SER A 1 109 ? -9.399 7.585 35.995 1.00 98.00 109 SER A C 1
ATOM 909 O O . SER A 1 109 ? -8.528 7.917 35.191 1.00 98.00 109 SER A O 1
ATOM 911 N N . ILE A 1 110 ? -10.510 6.971 35.582 1.00 97.50 110 ILE A N 1
ATOM 912 C CA . ILE A 1 110 ? -10.800 6.749 34.157 1.00 97.50 110 ILE A CA 1
ATOM 913 C C . ILE A 1 110 ? -10.955 8.065 33.396 1.00 97.50 110 ILE A C 1
ATOM 915 O O . ILE A 1 110 ? -10.613 8.125 32.221 1.00 97.50 110 ILE A O 1
ATOM 919 N N . ALA A 1 111 ? -11.481 9.108 34.043 1.00 96.81 111 ALA A N 1
ATOM 920 C CA . ALA A 1 111 ? -11.643 10.405 33.396 1.00 96.81 111 ALA A CA 1
ATOM 921 C C . ALA A 1 111 ? -10.279 11.016 33.049 1.00 96.81 111 ALA A C 1
ATOM 923 O O . ALA A 1 111 ? -10.101 11.457 31.921 1.00 96.81 111 ALA A O 1
ATOM 924 N N . GLU A 1 112 ? -9.320 10.956 33.978 1.00 98.19 112 GLU A N 1
ATOM 925 C CA . GLU A 1 112 ? -7.934 11.387 33.748 1.00 98.19 112 GLU A CA 1
ATOM 926 C C . GLU A 1 112 ? -7.249 10.505 32.700 1.00 98.19 112 GLU A C 1
ATOM 928 O O . GLU A 1 112 ? -6.658 11.008 31.750 1.00 98.19 112 GLU A O 1
ATOM 933 N N . SER A 1 113 ? -7.413 9.184 32.801 1.00 98.31 113 SER A N 1
ATOM 934 C CA . SER A 1 113 ? -6.756 8.250 31.882 1.00 98.31 113 SER A CA 1
ATOM 935 C C . SER A 1 113 ? -7.215 8.394 30.430 1.00 98.31 113 SER A C 1
ATOM 937 O O . SER A 1 113 ? -6.419 8.173 29.526 1.00 98.31 113 SER A O 1
ATOM 939 N N . LEU A 1 114 ? -8.475 8.768 30.178 1.00 97.44 114 LEU A N 1
ATOM 940 C CA . LEU A 1 114 ? -9.000 8.958 28.817 1.00 97.44 114 LEU A CA 1
ATOM 941 C C . LEU A 1 114 ? -8.450 10.200 28.109 1.00 97.44 114 LEU A C 1
ATOM 943 O O . LEU A 1 114 ? -8.513 10.264 26.884 1.00 97.44 114 LEU A O 1
ATOM 947 N N . VAL A 1 115 ? -7.907 11.159 28.859 1.00 96.31 115 VAL A N 1
ATOM 948 C CA . VAL A 1 115 ? -7.304 12.390 28.323 1.00 96.31 115 VAL A CA 1
ATOM 949 C C . VAL A 1 115 ? -5.795 12.458 28.572 1.00 96.31 115 VAL A C 1
ATOM 951 O O . VAL A 1 115 ? -5.198 13.512 28.381 1.00 96.31 115 VAL A O 1
ATOM 954 N N . SER A 1 116 ? -5.171 11.350 28.991 1.00 97.44 116 SER A N 1
ATOM 955 C CA . SER A 1 116 ? -3.721 11.285 29.208 1.00 97.44 116 SER A CA 1
ATOM 956 C C . SER A 1 116 ? -2.957 11.547 27.907 1.00 97.44 116 SER A C 1
ATOM 958 O O . SER A 1 116 ? -3.335 11.065 26.838 1.00 97.44 116 SER A O 1
ATOM 960 N N . GLU A 1 117 ? -1.839 12.266 28.002 1.00 95.56 117 GLU A N 1
ATOM 961 C CA . GLU A 1 117 ? -0.897 12.451 26.890 1.00 95.56 117 GLU A CA 1
ATOM 962 C C . GLU A 1 117 ? -0.290 11.112 26.435 1.00 95.56 117 GLU A C 1
ATOM 964 O O . GLU A 1 117 ? 0.113 10.953 25.283 1.00 95.56 117 GLU A O 1
ATOM 969 N N . ASN A 1 118 ? -0.263 10.115 27.325 1.00 97.19 118 ASN A N 1
ATOM 970 C CA . ASN A 1 118 ? 0.230 8.783 27.030 1.00 97.19 118 ASN A CA 1
ATOM 971 C C . ASN A 1 118 ? -0.850 7.950 26.319 1.00 97.19 118 ASN A C 1
ATOM 973 O O . ASN A 1 118 ? -1.854 7.525 26.898 1.00 97.19 118 ASN A O 1
ATOM 977 N N . ALA A 1 119 ? -0.625 7.659 25.038 1.00 96.75 119 ALA A N 1
ATOM 978 C CA . ALA A 1 119 ? -1.573 6.908 24.223 1.00 96.75 119 ALA A CA 1
ATOM 979 C C . ALA A 1 119 ? -1.829 5.468 24.728 1.00 96.75 119 ALA A C 1
ATOM 981 O O . ALA A 1 119 ? -2.942 4.966 24.573 1.00 96.75 119 ALA A O 1
ATOM 982 N N . ILE A 1 120 ? -0.870 4.825 25.409 1.00 97.88 120 ILE A N 1
ATOM 983 C CA . ILE A 1 120 ? -1.066 3.494 26.021 1.00 97.88 120 ILE A CA 1
ATOM 984 C C . ILE A 1 120 ? -1.983 3.586 27.250 1.00 97.88 120 ILE A C 1
ATOM 986 O O . ILE A 1 120 ? -2.818 2.710 27.474 1.00 97.88 120 ILE A O 1
ATOM 990 N N . VAL A 1 121 ? -1.890 4.663 28.034 1.00 98.50 121 VAL A N 1
ATOM 991 C CA . VAL A 1 121 ? -2.801 4.902 29.169 1.00 98.50 121 VAL A CA 1
ATOM 992 C C . VAL A 1 121 ? -4.234 5.061 28.674 1.00 98.50 121 VAL A C 1
ATOM 994 O O . VAL A 1 121 ? -5.155 4.445 29.219 1.00 98.50 121 VAL A O 1
ATOM 997 N N . ARG A 1 122 ? -4.419 5.812 27.583 1.00 98.19 122 ARG A N 1
ATOM 998 C CA . ARG A 1 122 ? -5.720 5.939 26.918 1.00 98.19 122 ARG A CA 1
ATOM 999 C C . ARG A 1 122 ? -6.216 4.599 26.390 1.00 98.19 122 ARG A C 1
ATOM 1001 O O . ARG A 1 122 ? -7.378 4.271 26.609 1.00 98.19 122 ARG A O 1
ATOM 1008 N N . MET A 1 123 ? -5.348 3.785 25.788 1.00 98.25 123 MET A N 1
ATOM 1009 C CA . MET A 1 123 ? -5.679 2.419 25.365 1.00 98.25 123 MET A CA 1
ATOM 1010 C C . MET A 1 123 ? -6.222 1.577 26.533 1.00 98.25 123 MET A C 1
ATOM 1012 O O . MET A 1 123 ? -7.292 0.980 26.403 1.00 98.25 123 MET A O 1
ATOM 1016 N N . PHE A 1 124 ? -5.552 1.569 27.693 1.00 98.44 124 PHE A N 1
ATOM 1017 C CA . PHE A 1 124 ? -6.063 0.870 28.880 1.00 98.44 124 PHE A CA 1
ATOM 1018 C C . PHE A 1 124 ? -7.419 1.412 29.327 1.00 98.44 124 PHE A C 1
ATOM 1020 O O . PHE A 1 124 ? -8.324 0.633 29.621 1.00 98.44 124 PHE A O 1
ATOM 1027 N N . ALA A 1 125 ? -7.592 2.733 29.324 1.00 98.38 125 ALA A N 1
ATOM 1028 C CA . ALA A 1 125 ? -8.846 3.364 29.708 1.00 98.38 125 ALA A CA 1
ATOM 1029 C C . ALA A 1 125 ? -10.003 3.032 28.756 1.00 98.38 125 ALA A C 1
ATOM 1031 O O . ALA A 1 125 ? -11.119 2.811 29.223 1.00 98.38 125 ALA A O 1
ATOM 1032 N N . LEU A 1 126 ? -9.756 2.946 27.447 1.00 98.12 126 LEU A N 1
ATOM 1033 C CA . LEU A 1 126 ? -10.752 2.519 26.457 1.00 98.12 126 LEU A CA 1
ATOM 1034 C C . LEU A 1 126 ? -11.197 1.071 26.695 1.00 98.12 126 LEU A C 1
ATOM 1036 O O . LEU A 1 126 ? -12.388 0.765 26.615 1.00 98.12 126 LEU A O 1
ATOM 1040 N N . LEU A 1 127 ? -10.243 0.195 27.015 1.00 98.25 127 LEU A N 1
ATOM 1041 C CA . LEU A 1 127 ? -10.460 -1.233 27.250 1.00 98.25 127 LEU A CA 1
ATOM 1042 C C . LEU A 1 127 ? -11.036 -1.552 28.641 1.00 98.25 127 LEU A C 1
ATOM 1044 O O . LEU A 1 127 ? -11.532 -2.661 28.863 1.00 98.25 127 LEU A O 1
ATOM 1048 N N . ASP A 1 128 ? -11.009 -0.596 29.570 1.00 98.44 128 ASP A N 1
ATOM 1049 C CA . ASP A 1 128 ? -11.486 -0.780 30.938 1.00 98.44 128 ASP A CA 1
ATOM 1050 C C . ASP A 1 128 ? -13.021 -0.878 31.021 1.00 98.44 128 ASP A C 1
ATOM 1052 O O . ASP A 1 128 ? -13.773 -0.103 30.425 1.00 98.44 128 ASP A O 1
ATOM 1056 N N . ARG A 1 129 ? -13.512 -1.805 31.846 1.00 97.56 129 ARG A N 1
ATOM 1057 C CA . ARG A 1 129 ? -14.935 -2.038 32.134 1.00 97.56 129 ARG A CA 1
ATOM 1058 C C . ARG A 1 129 ? -15.661 -0.822 32.718 1.00 97.56 129 ARG A C 1
ATOM 1060 O O . ARG A 1 129 ? -16.879 -0.722 32.603 1.00 97.56 129 ARG A O 1
ATOM 1067 N N . ARG A 1 130 ? -14.937 0.089 33.372 1.00 97.12 130 ARG A N 1
ATOM 1068 C CA . ARG A 1 130 ? -15.433 1.354 33.937 1.00 97.12 130 ARG A CA 1
ATOM 1069 C C . ARG A 1 130 ? -15.698 2.398 32.841 1.00 97.12 130 ARG A C 1
ATOM 1071 O O . ARG A 1 130 ? -16.400 3.381 33.096 1.00 97.12 130 ARG A O 1
ATOM 1078 N N . THR A 1 131 ? -15.199 2.189 31.622 1.00 97.44 131 THR A N 1
ATOM 1079 C CA . THR A 1 131 ? -15.556 2.973 30.433 1.00 97.44 131 THR A CA 1
ATOM 1080 C C . THR A 1 131 ? -16.786 2.353 29.772 1.00 97.44 131 THR A C 1
ATOM 1082 O O . THR A 1 131 ? -16.712 1.493 28.896 1.00 97.44 131 THR A O 1
ATOM 1085 N N . GLY A 1 132 ? -17.958 2.773 30.257 1.00 95.38 132 GLY A N 1
ATOM 1086 C CA . GLY A 1 132 ? -19.249 2.302 29.754 1.00 95.38 132 GLY A CA 1
ATOM 1087 C C . GLY A 1 132 ? -19.648 2.915 28.407 1.00 95.38 132 GLY A C 1
ATOM 1088 O O . GLY A 1 132 ? -19.116 3.947 27.993 1.00 95.38 132 GLY A O 1
ATOM 1089 N N . LYS A 1 133 ? -20.670 2.329 27.769 1.00 94.94 133 LYS A N 1
ATOM 1090 C CA . LYS A 1 133 ? -21.155 2.692 26.423 1.00 94.94 133 LYS A CA 1
ATOM 1091 C C . LYS A 1 133 ? -21.403 4.190 26.221 1.00 94.94 133 LYS A C 1
ATOM 1093 O O . LYS A 1 133 ? -20.950 4.762 25.243 1.00 94.94 133 LYS A O 1
ATOM 1098 N N . ARG A 1 134 ? -22.041 4.870 27.183 1.00 94.62 134 ARG A N 1
ATOM 1099 C CA . ARG A 1 134 ? -22.281 6.327 27.105 1.00 94.62 134 ARG A CA 1
ATOM 1100 C C . ARG A 1 134 ? -20.986 7.139 26.992 1.00 94.62 134 ARG A C 1
ATOM 1102 O O . ARG A 1 134 ? -20.960 8.159 26.317 1.00 94.62 134 ARG A O 1
ATOM 1109 N N . ARG A 1 135 ? -19.924 6.705 27.676 1.00 95.94 135 ARG A N 1
ATOM 1110 C CA . ARG A 1 135 ? -18.619 7.371 27.631 1.00 95.94 135 ARG A CA 1
ATOM 1111 C C . ARG A 1 135 ? -17.888 7.043 26.330 1.00 95.94 135 ARG A C 1
ATOM 1113 O O . ARG A 1 135 ? -17.327 7.953 25.742 1.00 95.94 135 ARG A O 1
ATOM 1120 N N . LEU A 1 136 ? -17.968 5.797 25.855 1.00 95.75 136 LEU A N 1
ATOM 1121 C CA . LEU A 1 136 ? -17.469 5.419 24.527 1.00 95.75 136 LEU A CA 1
ATOM 1122 C C . LEU A 1 136 ? -18.131 6.248 23.419 1.00 95.75 136 LEU A C 1
ATOM 1124 O O . LEU A 1 136 ? -17.434 6.731 22.536 1.00 95.75 136 LEU A O 1
ATOM 1128 N N . GLU A 1 137 ? -19.442 6.476 23.498 1.00 92.62 137 GLU A N 1
ATOM 1129 C CA . GLU A 1 137 ? -20.167 7.310 22.533 1.00 92.62 137 GLU A CA 1
ATOM 1130 C C . GLU A 1 137 ? -19.705 8.774 22.576 1.00 92.62 137 GLU A C 1
ATOM 1132 O O . GLU A 1 137 ? -19.476 9.383 21.537 1.00 92.62 137 GLU A O 1
ATOM 1137 N N . ALA A 1 138 ? -19.489 9.331 23.771 1.00 93.38 138 ALA A N 1
ATOM 1138 C CA . ALA A 1 138 ? -19.009 10.705 23.930 1.00 93.38 138 ALA A CA 1
ATOM 1139 C C . ALA A 1 138 ? -17.591 10.933 23.370 1.00 93.38 138 ALA A C 1
ATOM 1141 O O . ALA A 1 138 ? -17.250 12.060 23.023 1.00 93.38 138 ALA A O 1
ATOM 1142 N N . LEU A 1 139 ? -16.772 9.879 23.272 1.00 93.94 139 LEU A N 1
ATOM 1143 C CA . LEU A 1 139 ? -15.412 9.943 22.723 1.00 93.94 139 LEU A CA 1
ATOM 1144 C C . LEU A 1 139 ? -15.372 9.921 21.192 1.00 93.94 139 LEU A C 1
ATOM 1146 O O . LEU A 1 139 ? -14.299 10.067 20.612 1.00 93.94 139 LEU A O 1
ATOM 1150 N N . ARG A 1 140 ? -16.509 9.712 20.524 1.00 87.88 140 ARG A N 1
ATOM 1151 C CA . ARG A 1 140 ? -16.542 9.402 19.097 1.00 87.88 140 ARG A CA 1
ATOM 1152 C C . ARG A 1 140 ? -15.911 10.473 18.211 1.00 87.88 140 ARG A C 1
ATOM 1154 O O . ARG A 1 140 ? -15.101 10.141 17.353 1.00 87.88 140 ARG A O 1
ATOM 1161 N N . GLU A 1 141 ? -16.279 11.737 18.406 1.00 84.81 141 GLU A N 1
ATOM 1162 C CA . GLU A 1 141 ? -15.742 12.827 17.584 1.00 84.81 141 GLU A CA 1
ATOM 1163 C C . GLU A 1 141 ? -14.255 13.053 17.867 1.00 84.81 141 GLU A C 1
ATOM 1165 O O . GLU A 1 141 ? -13.468 13.179 16.935 1.00 84.81 141 GLU A O 1
ATOM 1170 N N . THR A 1 142 ? -13.850 13.011 19.140 1.00 89.00 142 THR A N 1
ATOM 1171 C CA . THR A 1 142 ? -12.443 13.177 19.531 1.00 89.00 142 THR A CA 1
ATOM 1172 C C . THR A 1 142 ? -11.563 12.021 19.056 1.00 89.00 142 THR A C 1
ATOM 1174 O O . THR A 1 142 ? -10.398 12.230 18.746 1.00 89.00 142 THR A O 1
ATOM 1177 N N . MET A 1 143 ? -12.110 10.805 18.943 1.00 90.69 143 MET A N 1
ATOM 1178 C CA . MET A 1 143 ? -11.346 9.635 18.501 1.00 90.69 143 MET A CA 1
ATOM 1179 C C . MET A 1 143 ? -10.890 9.748 17.041 1.00 90.69 143 MET A C 1
ATOM 1181 O O . MET A 1 143 ? -9.867 9.181 16.681 1.00 90.69 143 MET A O 1
ATOM 1185 N N . ARG A 1 144 ? -11.583 10.525 16.198 1.00 82.88 144 ARG A N 1
ATOM 1186 C CA . ARG A 1 144 ? -11.208 10.698 14.782 1.00 82.88 144 ARG A CA 1
ATOM 1187 C C . ARG A 1 144 ? -9.838 11.351 14.585 1.00 82.88 144 ARG A C 1
ATOM 1189 O O . ARG A 1 144 ? -9.235 11.181 13.532 1.00 82.88 144 ARG A O 1
ATOM 1196 N N . THR A 1 145 ? -9.363 12.106 15.575 1.00 83.44 145 THR A N 1
ATOM 1197 C CA . THR A 1 145 ? -8.055 12.781 15.549 1.00 83.44 145 THR A CA 1
ATOM 1198 C C . THR A 1 145 ? -6.967 12.008 16.296 1.00 83.44 145 THR A C 1
ATOM 1200 O O . THR A 1 145 ? -5.834 12.478 16.419 1.00 83.44 145 THR A O 1
ATOM 1203 N N . GLU A 1 146 ? -7.297 10.838 16.841 1.00 89.69 146 GLU A N 1
ATOM 1204 C CA . GLU A 1 146 ? -6.330 9.987 17.528 1.00 89.69 146 GLU A CA 1
ATOM 1205 C C . GLU A 1 146 ? -5.479 9.176 16.550 1.00 89.69 146 GLU A C 1
ATOM 1207 O O . GLU A 1 146 ? -5.856 9.017 15.390 1.00 89.69 146 GLU A O 1
ATOM 1212 N N . PRO A 1 147 ? -4.331 8.631 16.984 1.00 86.50 147 PRO A N 1
ATOM 1213 C CA . PRO A 1 147 ? -3.555 7.727 16.150 1.00 86.50 147 PRO A CA 1
ATOM 1214 C C . PRO A 1 147 ? -4.368 6.523 15.669 1.00 86.50 147 PRO A C 1
ATOM 1216 O O . PRO A 1 147 ? -5.164 5.972 16.432 1.00 86.50 147 PRO A O 1
ATOM 1219 N N . GLN A 1 148 ? -4.129 6.078 14.432 1.00 83.19 148 GLN A N 1
ATOM 1220 C CA . GLN A 1 148 ? -4.908 5.008 13.791 1.00 83.19 148 GLN A CA 1
ATOM 1221 C C . GLN A 1 148 ? -4.962 3.724 14.632 1.00 83.19 148 GLN A C 1
ATOM 1223 O O . GLN A 1 148 ? -6.026 3.130 14.790 1.00 83.19 148 GLN A O 1
ATOM 1228 N N . TRP A 1 149 ? -3.849 3.331 15.257 1.00 90.50 149 TRP A N 1
ATOM 1229 C CA . TRP A 1 149 ? -3.821 2.147 16.119 1.00 90.50 149 TRP A CA 1
ATOM 1230 C C . TRP A 1 149 ? -4.713 2.298 17.364 1.00 90.50 149 TRP A C 1
ATOM 1232 O O . TRP A 1 149 ? -5.291 1.321 17.837 1.00 90.50 149 TRP A O 1
ATOM 1242 N N . LEU A 1 150 ? -4.873 3.515 17.897 1.00 93.94 150 LEU A N 1
ATOM 1243 C CA . LEU A 1 150 ? -5.751 3.779 19.038 1.00 93.94 150 LEU A CA 1
ATOM 1244 C C . LEU A 1 150 ? -7.223 3.809 18.599 1.00 93.94 150 LEU A C 1
ATOM 1246 O O . LEU A 1 150 ? -8.084 3.304 19.324 1.00 93.94 150 LEU A O 1
ATOM 1250 N N . GLN A 1 151 ? -7.499 4.306 17.385 1.00 90.62 151 GLN A N 1
ATOM 1251 C CA . GLN A 1 151 ? -8.815 4.197 16.746 1.00 90.62 151 GLN A CA 1
ATOM 1252 C C . GLN A 1 151 ? -9.215 2.729 16.541 1.00 90.62 151 GLN A C 1
ATOM 1254 O O . GLN A 1 151 ? -10.331 2.345 16.889 1.00 90.62 151 GLN A O 1
ATOM 1259 N N . MET A 1 152 ? -8.291 1.879 16.077 1.00 91.25 152 MET A N 1
ATOM 1260 C CA . MET A 1 152 ? -8.501 0.431 15.961 1.00 91.25 152 MET A CA 1
ATOM 1261 C C . MET A 1 152 ? -8.908 -0.187 17.310 1.00 91.25 152 MET A C 1
ATOM 1263 O O . MET A 1 152 ? -9.901 -0.910 17.384 1.00 91.25 152 MET A O 1
ATOM 1267 N N . ILE A 1 153 ? -8.201 0.134 18.402 1.00 96.06 153 ILE A N 1
ATOM 1268 C CA . ILE A 1 153 ? -8.555 -0.355 19.748 1.00 96.06 153 ILE A CA 1
ATOM 1269 C C . ILE A 1 153 ? -9.946 0.132 20.179 1.00 96.06 153 ILE A C 1
ATOM 1271 O O . ILE A 1 153 ? -10.730 -0.638 20.744 1.00 96.06 153 ILE A O 1
ATOM 1275 N N . TYR A 1 154 ? -10.279 1.394 19.904 1.00 95.69 154 TYR A N 1
ATOM 1276 C CA . TYR A 1 154 ? -11.614 1.930 20.159 1.00 95.69 154 TYR A CA 1
ATOM 1277 C C . TYR A 1 154 ? -12.696 1.180 19.369 1.00 95.69 154 TYR A C 1
ATOM 1279 O O . TYR A 1 154 ? -13.744 0.857 19.926 1.00 95.69 154 TYR A O 1
ATOM 1287 N N . HIS A 1 155 ? -12.447 0.841 18.105 1.00 89.62 155 HIS A N 1
ATOM 1288 C CA . HIS A 1 155 ? -13.395 0.088 17.289 1.00 89.62 155 HIS A CA 1
ATOM 1289 C C . HIS A 1 155 ? -13.597 -1.342 17.784 1.00 89.62 155 HIS A C 1
ATOM 1291 O O . HIS A 1 155 ? -14.747 -1.738 17.966 1.00 89.62 155 HIS A O 1
ATOM 1297 N N . ILE A 1 156 ? -12.526 -2.050 18.151 1.00 92.19 156 ILE A N 1
ATOM 1298 C CA . ILE A 1 156 ? -12.614 -3.364 18.813 1.00 92.19 156 ILE A CA 1
ATOM 1299 C C . ILE A 1 156 ? -13.487 -3.276 20.073 1.00 92.19 156 ILE A C 1
ATOM 1301 O O . ILE A 1 156 ? -14.311 -4.152 20.352 1.00 92.19 156 ILE A O 1
ATOM 1305 N N . ARG A 1 157 ? -13.337 -2.193 20.846 1.00 96.06 157 ARG A N 1
ATOM 1306 C CA . ARG A 1 157 ? -14.147 -1.949 22.040 1.00 96.06 157 ARG A CA 1
ATOM 1307 C C . ARG A 1 157 ? -15.627 -1.729 21.709 1.00 96.06 157 ARG A C 1
ATOM 1309 O O . ARG A 1 157 ? -16.472 -2.280 22.415 1.00 96.06 157 ARG A O 1
ATOM 1316 N N . LEU A 1 158 ? -15.944 -0.938 20.681 1.00 93.38 158 LEU A N 1
ATOM 1317 C CA . LEU A 1 158 ? -17.323 -0.699 20.236 1.00 93.38 158 LEU A CA 1
ATOM 1318 C C . LEU A 1 158 ? -17.993 -1.985 19.737 1.00 93.38 158 LEU A C 1
ATOM 1320 O O . LEU A 1 158 ? -19.115 -2.278 20.155 1.00 93.38 158 LEU A O 1
ATOM 1324 N N . GLU A 1 159 ? -17.291 -2.765 18.913 1.00 89.81 159 GLU A N 1
ATOM 1325 C CA . GLU A 1 159 ? -17.774 -4.044 18.379 1.00 89.81 159 GLU A CA 1
ATOM 1326 C C . GLU A 1 159 ? -18.096 -5.029 19.500 1.00 89.81 159 GLU A C 1
ATOM 1328 O O . GLU A 1 159 ? -19.182 -5.609 19.539 1.00 89.81 159 GLU A O 1
ATOM 1333 N N . ALA A 1 160 ? -17.189 -5.169 20.472 1.00 91.94 160 ALA A N 1
ATOM 1334 C CA . ALA A 1 160 ? -17.397 -6.043 21.621 1.00 91.94 160 ALA A CA 1
ATOM 1335 C C . ALA A 1 160 ? -18.628 -5.638 22.454 1.00 91.94 160 ALA A C 1
ATOM 1337 O O . ALA A 1 160 ? -19.309 -6.486 23.029 1.00 91.94 160 ALA A O 1
ATOM 1338 N N . GLU A 1 161 ? -18.953 -4.345 22.499 1.00 94.75 161 GLU A N 1
ATOM 1339 C CA . GLU A 1 161 ? -20.139 -3.814 23.176 1.00 94.75 161 GLU A CA 1
ATOM 1340 C C . GLU A 1 161 ? -21.397 -3.791 22.297 1.00 94.75 161 GLU A C 1
ATOM 1342 O O . GLU A 1 161 ? -22.441 -3.312 22.758 1.00 94.75 161 GLU A O 1
ATOM 1347 N N . GLN A 1 162 ? -21.326 -4.293 21.058 1.00 91.00 162 GLN A N 1
ATOM 1348 C CA . GLN A 1 162 ? -22.406 -4.229 20.066 1.00 91.00 162 GLN A CA 1
ATOM 1349 C C . GLN A 1 162 ? -22.937 -2.796 19.904 1.00 91.00 162 GLN A C 1
ATOM 1351 O O . GLN A 1 162 ? -24.140 -2.561 19.770 1.00 91.00 162 GLN A O 1
ATOM 1356 N N . MET A 1 163 ? -22.047 -1.812 20.031 1.00 88.25 163 MET A N 1
ATOM 1357 C CA . MET A 1 163 ? -22.402 -0.415 19.856 1.00 88.25 163 MET A CA 1
ATOM 1358 C C . MET A 1 163 ? -22.407 -0.073 18.371 1.00 88.25 163 MET A C 1
ATOM 1360 O O . MET A 1 163 ? -21.529 -0.529 17.640 1.00 88.25 163 MET A O 1
ATOM 1364 N N . PRO A 1 164 ? -23.348 0.770 17.916 1.00 69.50 164 PRO A N 1
ATOM 1365 C CA . PRO A 1 164 ? -23.288 1.280 16.562 1.00 69.50 164 PRO A CA 1
ATOM 1366 C C . PRO A 1 164 ? -21.981 2.049 16.389 1.00 69.50 164 PRO A C 1
ATOM 1368 O O . PRO A 1 164 ? -21.578 2.840 17.244 1.00 69.50 164 PRO A O 1
ATOM 1371 N N . HIS A 1 165 ? -21.326 1.867 15.255 1.00 60.84 165 HIS A N 1
ATOM 1372 C CA . HIS A 1 165 ? -20.278 2.774 14.822 1.00 60.84 165 HIS A CA 1
ATOM 1373 C C . HIS A 1 165 ? -20.970 4.050 14.284 1.00 60.84 165 HIS A C 1
ATOM 1375 O O . HIS A 1 165 ? -21.017 4.279 13.086 1.00 60.84 165 HIS A O 1
ATOM 1381 N N . SER A 1 166 ? -21.601 4.867 15.146 1.00 46.31 166 SER A N 1
ATOM 1382 C CA . SER A 1 166 ? -22.275 6.143 14.807 1.00 46.31 166 SER A CA 1
ATOM 1383 C C . SER A 1 166 ? -21.335 7.287 14.407 1.00 46.31 166 SER A C 1
ATOM 1385 O O . SER A 1 166 ? -21.466 8.421 14.838 1.00 46.31 166 SER A O 1
ATOM 1387 N N . GLY A 1 167 ? -20.395 7.022 13.524 1.00 40.59 167 GLY A N 1
ATOM 1388 C CA . GLY A 1 167 ? -19.845 7.996 12.591 1.00 40.59 167 GLY A CA 1
ATOM 1389 C C . GLY A 1 167 ? -19.494 7.134 11.407 1.00 40.59 167 GLY A C 1
ATOM 1390 O O . GLY A 1 167 ? -18.755 6.198 11.675 1.00 40.59 167 GLY A O 1
ATOM 1391 N N . LYS A 1 168 ? -20.145 7.360 10.246 1.00 39.03 168 LYS A N 1
ATOM 1392 C CA . LYS A 1 168 ? -20.034 6.614 8.971 1.00 39.03 168 LYS A CA 1
ATOM 1393 C C . LYS A 1 168 ? -19.174 5.353 9.121 1.00 39.03 168 LYS A C 1
ATOM 1395 O O . LYS A 1 168 ? -17.984 5.574 9.345 1.00 39.03 168 LYS A O 1
ATOM 1400 N N . GLU A 1 169 ? -19.753 4.129 9.011 1.00 38.94 169 GLU A N 1
ATOM 1401 C CA . GLU A 1 169 ? -19.039 2.847 8.703 1.00 38.94 169 GLU A CA 1
ATOM 1402 C C . GLU A 1 169 ? -17.581 3.162 8.421 1.00 38.94 169 GLU A C 1
ATOM 1404 O O . GLU A 1 169 ? -17.516 3.908 7.469 1.00 38.94 169 GLU A O 1
ATOM 1409 N N . HIS A 1 170 ? -16.509 2.774 9.151 1.00 45.03 170 HIS A N 1
ATOM 1410 C CA . HIS A 1 170 ? -15.098 3.086 8.762 1.00 45.03 170 HIS A CA 1
ATOM 1411 C C . HIS A 1 170 ? -15.045 3.452 7.279 1.00 45.03 170 HIS A C 1
ATOM 1413 O O . HIS A 1 170 ? -15.162 2.477 6.544 1.00 45.03 170 HIS A O 1
ATOM 1419 N N . SER A 1 171 ? -15.153 4.745 6.864 1.00 46.38 171 SER A N 1
ATOM 1420 C CA . SER A 1 171 ? -15.850 5.050 5.572 1.00 46.38 171 SER A CA 1
ATOM 1421 C C . SER A 1 171 ? -15.275 4.110 4.564 1.00 46.38 171 SER A C 1
ATOM 1423 O O . SER A 1 171 ? -14.071 4.271 4.405 1.00 46.38 171 SER A O 1
ATOM 1425 N N . MET A 1 172 ? -16.025 3.080 4.109 1.00 63.31 172 MET A N 1
ATOM 1426 C CA . MET A 1 172 ? -15.419 1.880 3.505 1.00 63.31 172 MET A CA 1
ATOM 1427 C C . MET A 1 172 ? -14.426 2.419 2.508 1.00 63.31 172 MET A C 1
ATOM 1429 O O . MET A 1 172 ? -14.876 3.060 1.560 1.00 63.31 172 MET A O 1
ATOM 1433 N N . LYS A 1 173 ? -13.125 2.422 2.844 1.00 84.50 173 LYS A N 1
ATOM 1434 C CA . LYS A 1 173 ? -12.260 3.441 2.243 1.00 84.50 173 LYS A CA 1
ATOM 1435 C C . LYS A 1 173 ? -11.994 2.878 0.883 1.00 84.50 173 LYS A C 1
ATOM 1437 O O . LYS A 1 173 ? -11.282 1.881 0.766 1.00 84.50 173 LYS A O 1
ATOM 1442 N N . LYS A 1 174 ? -12.714 3.423 -0.094 1.00 94.81 174 LYS A N 1
ATOM 1443 C CA . LYS A 1 174 ? -12.779 2.817 -1.404 1.00 94.81 174 LYS A CA 1
ATOM 1444 C C . LYS A 1 174 ? -11.500 3.159 -2.127 1.00 94.81 174 LYS A C 1
ATOM 1446 O O . LYS A 1 174 ? -11.124 4.328 -2.206 1.00 94.81 174 LYS A O 1
ATOM 1451 N N . GLY A 1 175 ? -10.821 2.129 -2.596 1.00 97.44 175 GLY A N 1
ATOM 1452 C CA . GLY A 1 175 ? -9.558 2.250 -3.296 1.00 97.44 175 GLY A CA 1
ATOM 1453 C C . GLY A 1 175 ? -9.702 1.833 -4.745 1.00 97.44 175 GLY A C 1
ATOM 1454 O O . GLY A 1 175 ? -10.347 0.824 -5.031 1.00 97.44 175 GLY A O 1
ATOM 1455 N N . ILE A 1 176 ? -9.057 2.567 -5.641 1.00 98.50 176 ILE A N 1
ATOM 1456 C CA . ILE A 1 176 ? -8.776 2.085 -6.990 1.00 98.50 176 ILE A CA 1
ATOM 1457 C C . ILE A 1 176 ? -7.262 2.013 -7.091 1.00 98.50 176 ILE A C 1
ATOM 1459 O O . ILE A 1 176 ? -6.581 3.034 -7.009 1.00 98.50 176 ILE A O 1
ATOM 1463 N N . LEU A 1 177 ? -6.746 0.796 -7.195 1.00 98.56 177 LEU A N 1
ATOM 1464 C CA . LEU A 1 177 ? -5.326 0.569 -7.399 1.00 98.56 177 LEU A CA 1
ATOM 1465 C C . LEU A 1 177 ? -5.094 0.208 -8.863 1.00 98.56 177 LEU A C 1
ATOM 1467 O O . LEU A 1 177 ? -5.873 -0.544 -9.448 1.00 98.56 177 LEU A O 1
ATOM 1471 N N . PHE A 1 178 ? -4.054 0.783 -9.448 1.00 98.19 178 PHE A N 1
ATOM 1472 C CA . PHE A 1 178 ? -3.780 0.725 -10.877 1.00 98.19 178 PHE A CA 1
ATOM 1473 C C . PHE A 1 178 ? -2.475 -0.013 -11.137 1.00 98.19 178 PHE A C 1
ATOM 1475 O O . PHE A 1 178 ? -1.512 0.150 -10.385 1.00 98.19 178 PHE A O 1
ATOM 1482 N N . ASP A 1 179 ? -2.426 -0.785 -12.214 1.00 97.44 179 ASP A N 1
ATOM 1483 C CA . ASP A 1 179 ? -1.168 -1.039 -12.902 1.00 97.44 179 ASP A CA 1
ATOM 1484 C C . ASP A 1 179 ? -0.699 0.212 -13.662 1.00 97.44 179 ASP A C 1
ATOM 1486 O O . ASP A 1 179 ? -1.424 1.204 -13.767 1.00 97.44 179 ASP A O 1
ATOM 1490 N N . LEU A 1 180 ? 0.524 0.173 -14.184 1.00 94.31 180 LEU A N 1
ATOM 1491 C CA . LEU A 1 180 ? 1.136 1.271 -14.917 1.00 94.31 180 LEU A CA 1
ATOM 1492 C C . LEU A 1 180 ? 1.201 0.997 -16.426 1.00 94.31 180 LEU A C 1
ATOM 1494 O O . LEU A 1 180 ? 0.464 1.623 -17.192 1.00 94.31 180 LEU A O 1
ATOM 1498 N N . ASP A 1 181 ? 2.061 0.074 -16.856 1.00 92.75 181 ASP A N 1
ATOM 1499 C CA . ASP A 1 181 ? 2.268 -0.220 -18.277 1.00 92.75 181 ASP A CA 1
ATOM 1500 C C . ASP A 1 181 ? 1.007 -0.841 -18.878 1.00 92.75 181 ASP A C 1
ATOM 1502 O O . ASP A 1 181 ? 0.412 -1.728 -18.282 1.00 92.75 181 ASP A O 1
ATOM 1506 N N . GLY A 1 182 ? 0.541 -0.328 -20.019 1.00 92.56 182 GLY A N 1
ATOM 1507 C CA . GLY A 1 182 ? -0.683 -0.822 -20.665 1.00 92.56 182 GLY A CA 1
ATOM 1508 C C . GLY A 1 182 ? -1.979 -0.376 -19.979 1.00 92.56 182 GLY A C 1
ATOM 1509 O O . GLY A 1 182 ? -3.061 -0.587 -20.521 1.00 92.56 182 GLY A O 1
ATOM 1510 N N . THR A 1 183 ? -1.888 0.312 -18.836 1.00 95.06 183 THR A N 1
ATOM 1511 C CA . THR A 1 183 ? -3.049 0.738 -18.040 1.00 95.06 183 THR A CA 1
ATOM 1512 C C . THR A 1 183 ? -3.154 2.255 -17.894 1.00 95.06 183 THR A C 1
ATOM 1514 O O . THR A 1 183 ? -4.217 2.810 -18.180 1.00 95.06 183 THR A O 1
ATOM 1517 N N . LEU A 1 184 ? -2.071 2.917 -17.476 1.00 93.12 184 LEU A N 1
ATOM 1518 C CA . LEU A 1 184 ? -1.980 4.373 -17.285 1.00 93.12 184 LEU A CA 1
ATOM 1519 C C . LEU A 1 184 ? -1.052 5.052 -18.299 1.00 93.12 184 LEU A C 1
ATOM 1521 O O . LEU A 1 184 ? -1.144 6.250 -18.520 1.00 93.12 184 LEU A O 1
ATOM 1525 N N . TRP A 1 185 ? -0.147 4.316 -18.933 1.00 90.31 185 TRP A N 1
ATOM 1526 C CA . TRP A 1 185 ? 0.611 4.848 -20.062 1.00 90.31 185 TRP A CA 1
ATOM 1527 C C . TRP A 1 185 ? 1.096 3.736 -20.984 1.00 90.31 185 TRP A C 1
ATOM 1529 O O . TRP A 1 185 ? 1.058 2.550 -20.640 1.00 90.31 185 TRP A O 1
ATOM 1539 N N . ASP A 1 186 ? 1.569 4.140 -22.155 1.00 91.38 186 ASP A N 1
ATOM 1540 C CA . ASP A 1 186 ? 2.295 3.283 -23.081 1.00 91.38 186 ASP A CA 1
ATOM 1541 C C . ASP A 1 186 ? 3.722 3.823 -23.237 1.00 91.38 186 ASP A C 1
ATOM 1543 O O . ASP A 1 186 ? 3.962 4.819 -23.918 1.00 91.38 186 ASP A O 1
ATOM 1547 N N . SER A 1 187 ? 4.668 3.170 -22.562 1.00 91.88 187 SER A N 1
ATOM 1548 C CA . SER A 1 187 ? 6.101 3.480 -22.591 1.00 91.88 187 SER A CA 1
ATOM 1549 C C . SER A 1 187 ? 6.885 2.605 -23.581 1.00 91.88 187 SER A C 1
ATOM 1551 O O . SER A 1 187 ? 8.121 2.648 -23.614 1.00 91.88 187 SER A O 1
ATOM 1553 N N . SER A 1 188 ? 6.204 1.776 -24.382 1.00 93.00 188 SER A N 1
ATOM 1554 C CA . SER A 1 188 ? 6.824 0.660 -25.101 1.00 93.00 188 SER A CA 1
ATOM 1555 C C . SER A 1 188 ? 7.845 1.113 -26.134 1.00 93.00 188 SER A C 1
ATOM 1557 O O . SER A 1 188 ? 8.899 0.485 -26.264 1.00 93.00 188 SER A O 1
ATOM 1559 N N . GLU A 1 189 ? 7.599 2.221 -26.835 1.00 93.19 189 GLU A N 1
ATOM 1560 C CA . GLU A 1 189 ? 8.549 2.767 -27.811 1.00 93.19 189 GLU A CA 1
ATOM 1561 C C . GLU A 1 189 ? 9.863 3.209 -27.147 1.00 93.19 189 GLU A C 1
ATOM 1563 O O . GLU A 1 189 ? 10.955 2.845 -27.602 1.00 93.19 189 GLU A O 1
ATOM 1568 N N . GLN A 1 190 ? 9.769 3.962 -26.048 1.00 93.88 190 GLN A N 1
ATOM 1569 C CA . GLN A 1 190 ? 10.917 4.513 -25.328 1.00 93.88 190 GLN A CA 1
ATOM 1570 C C . GLN A 1 190 ? 11.720 3.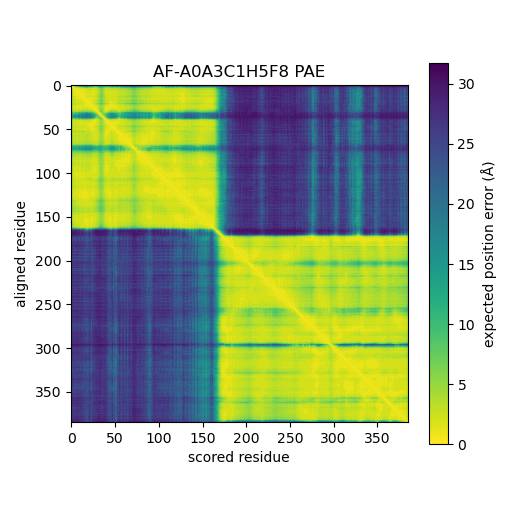401 -24.649 1.00 93.88 190 GLN A C 1
ATOM 1572 O O . GLN A 1 190 ? 12.950 3.365 -24.755 1.00 93.88 190 GLN A O 1
ATOM 1577 N N . VAL A 1 191 ? 11.028 2.463 -23.999 1.00 94.44 191 VAL A N 1
ATOM 1578 C CA . VAL A 1 191 ? 11.639 1.307 -23.334 1.00 94.44 191 VAL A CA 1
ATOM 1579 C C . VAL A 1 191 ? 12.355 0.415 -24.351 1.00 94.44 191 VAL A C 1
ATOM 1581 O O . VAL A 1 191 ? 13.529 0.082 -24.170 1.00 94.44 191 VAL A O 1
ATOM 1584 N N . THR A 1 192 ? 11.709 0.108 -25.481 1.00 96.12 192 THR A N 1
ATOM 1585 C CA . THR A 1 192 ? 12.314 -0.685 -26.563 1.00 96.12 192 THR A CA 1
ATOM 1586 C C . THR A 1 192 ? 13.589 -0.030 -27.088 1.00 96.12 192 THR A C 1
ATOM 1588 O O . THR A 1 192 ? 14.610 -0.700 -27.268 1.00 96.12 192 THR A O 1
ATOM 1591 N N . ALA A 1 193 ? 13.565 1.286 -27.319 1.00 94.94 193 ALA A N 1
ATOM 1592 C CA . ALA A 1 193 ? 14.735 2.023 -27.783 1.00 94.94 193 ALA A CA 1
ATOM 1593 C C . ALA A 1 193 ? 15.886 1.981 -26.764 1.00 94.94 193 ALA A C 1
ATOM 1595 O O . ALA A 1 193 ? 17.036 1.736 -27.153 1.00 94.94 193 ALA A O 1
ATOM 1596 N N . ALA A 1 194 ? 15.580 2.178 -25.477 1.00 95.56 194 ALA A N 1
ATOM 1597 C CA . ALA A 1 194 ? 16.552 2.144 -24.390 1.00 95.56 194 ALA A CA 1
ATOM 1598 C C . ALA A 1 194 ? 17.195 0.759 -24.247 1.00 95.56 194 ALA A C 1
ATOM 1600 O O . ALA A 1 194 ? 18.417 0.639 -24.337 1.00 95.56 194 ALA A O 1
ATOM 1601 N N . TRP A 1 195 ? 16.391 -0.298 -24.127 1.00 96.69 195 TRP A N 1
ATOM 1602 C CA . TRP A 1 195 ? 16.891 -1.657 -23.914 1.00 96.69 195 TRP A CA 1
ATOM 1603 C C . TRP A 1 195 ? 17.715 -2.148 -25.101 1.00 96.69 195 TRP A C 1
ATOM 1605 O O . TRP A 1 195 ? 18.820 -2.663 -24.927 1.00 96.69 195 TRP A O 1
ATOM 1615 N N . ASN A 1 196 ? 17.245 -1.912 -26.329 1.00 96.88 196 ASN A N 1
ATOM 1616 C CA . ASN A 1 196 ? 18.003 -2.263 -27.526 1.00 96.88 196 ASN A CA 1
ATOM 1617 C C . ASN A 1 196 ? 19.352 -1.543 -27.586 1.00 96.88 196 ASN A C 1
ATOM 1619 O O . ASN A 1 196 ? 20.348 -2.139 -28.004 1.00 96.88 196 ASN A O 1
ATOM 1623 N N . LYS A 1 197 ? 19.404 -0.272 -27.169 1.00 95.94 197 LYS A N 1
ATOM 1624 C CA . LYS A 1 197 ? 20.653 0.485 -27.074 1.00 95.94 197 LYS A CA 1
ATOM 1625 C C . LYS A 1 197 ? 21.590 -0.120 -26.030 1.00 95.94 197 LYS A C 1
ATOM 1627 O O . LYS A 1 197 ? 22.746 -0.380 -26.359 1.00 95.94 197 LYS A O 1
ATOM 1632 N N . THR A 1 198 ? 21.098 -0.402 -24.827 1.00 96.44 198 THR A N 1
ATOM 1633 C CA . THR A 1 198 ? 21.883 -1.024 -23.752 1.00 96.44 198 THR A CA 1
ATOM 1634 C C . THR A 1 198 ? 22.457 -2.365 -24.181 1.00 96.44 198 THR A C 1
ATOM 1636 O O . THR A 1 198 ? 23.653 -2.599 -24.016 1.00 96.44 198 THR A O 1
ATOM 1639 N N . ILE A 1 199 ? 21.648 -3.215 -24.816 1.00 96.00 199 ILE A N 1
ATOM 1640 C CA . ILE A 1 199 ? 22.097 -4.517 -25.310 1.00 96.00 199 ILE A CA 1
ATOM 1641 C C . ILE A 1 199 ? 23.241 -4.348 -26.317 1.00 96.00 199 ILE A C 1
ATOM 1643 O O . ILE A 1 199 ? 24.277 -4.992 -26.156 1.00 96.00 199 ILE A O 1
ATOM 1647 N N . ARG A 1 200 ? 23.112 -3.446 -27.301 1.00 95.12 200 ARG A N 1
ATOM 1648 C CA . ARG A 1 200 ? 24.164 -3.218 -28.312 1.00 95.12 200 ARG A CA 1
ATOM 1649 C C . ARG A 1 200 ? 25.448 -2.625 -27.738 1.00 95.12 200 ARG A C 1
ATOM 1651 O O . ARG A 1 200 ? 26.527 -2.946 -28.224 1.00 95.12 200 ARG A O 1
ATOM 1658 N N . GLU A 1 201 ? 25.335 -1.698 -26.789 1.00 94.06 201 GLU A N 1
ATOM 1659 C CA . GLU A 1 201 ? 26.463 -0.856 -26.365 1.00 94.06 201 GLU A CA 1
ATOM 1660 C C . GLU A 1 201 ? 27.169 -1.363 -25.106 1.00 94.06 201 GLU A C 1
ATOM 1662 O O . GLU A 1 201 ? 28.363 -1.117 -24.935 1.00 94.06 201 GLU A O 1
ATOM 1667 N N . ARG A 1 202 ? 26.451 -2.050 -24.213 1.00 90.88 202 ARG A N 1
ATOM 1668 C CA . ARG A 1 202 ? 26.957 -2.431 -22.884 1.00 90.88 202 ARG A CA 1
ATOM 1669 C C . ARG A 1 202 ? 27.088 -3.929 -22.676 1.00 90.88 202 ARG A C 1
ATOM 1671 O O . ARG A 1 202 ? 27.660 -4.358 -21.677 1.00 90.88 202 ARG A O 1
ATOM 1678 N N . THR A 1 203 ? 26.610 -4.730 -23.623 1.00 87.25 203 THR A N 1
ATOM 1679 C CA . THR A 1 203 ? 26.679 -6.188 -23.538 1.00 87.25 203 THR A CA 1
ATOM 1680 C C . THR A 1 203 ? 27.385 -6.776 -24.759 1.00 87.25 203 THR A C 1
ATOM 1682 O O . THR A 1 203 ? 27.481 -6.147 -25.806 1.00 87.25 203 THR A O 1
ATOM 1685 N N . ALA A 1 204 ? 27.873 -8.013 -24.648 1.00 86.94 204 ALA A N 1
ATOM 1686 C CA . ALA A 1 204 ? 28.441 -8.757 -25.779 1.00 86.94 204 ALA A CA 1
ATOM 1687 C C . ALA A 1 204 ? 27.359 -9.454 -26.634 1.00 86.94 204 ALA A C 1
ATOM 1689 O O . ALA A 1 204 ? 27.626 -10.478 -27.265 1.00 86.94 204 ALA A O 1
ATOM 1690 N N . ARG A 1 205 ? 26.119 -8.952 -26.590 1.00 91.31 205 ARG A N 1
ATOM 1691 C CA . ARG A 1 205 ? 24.936 -9.576 -27.188 1.00 91.31 205 ARG A CA 1
ATOM 1692 C C . ARG A 1 205 ? 24.462 -8.825 -28.429 1.00 91.31 205 ARG A C 1
ATOM 1694 O O . ARG A 1 205 ? 24.885 -7.706 -28.699 1.00 91.31 205 ARG A O 1
ATOM 1701 N N . SER A 1 206 ? 23.598 -9.477 -29.204 1.00 91.69 206 SER A N 1
ATOM 1702 C CA . SER A 1 206 ? 23.122 -8.961 -30.499 1.00 91.69 206 SER A CA 1
ATOM 1703 C C . SER A 1 206 ? 21.607 -9.034 -30.675 1.00 91.69 206 SER A C 1
ATOM 1705 O O . SER A 1 206 ? 21.090 -8.562 -31.683 1.00 91.69 206 SER A O 1
ATOM 1707 N N . GLU A 1 207 ? 20.896 -9.607 -29.703 1.00 94.25 207 GLU A N 1
ATOM 1708 C CA . GLU A 1 207 ? 19.440 -9.645 -29.656 1.00 94.25 207 GLU A CA 1
ATOM 1709 C C . GLU A 1 207 ? 18.869 -8.236 -29.668 1.00 94.25 207 GLU A C 1
ATOM 1711 O O . GLU A 1 207 ? 19.380 -7.346 -28.991 1.00 94.25 207 GLU A O 1
ATOM 1716 N N . GLN A 1 208 ? 17.809 -8.042 -30.442 1.00 94.50 208 GLN A N 1
ATOM 1717 C CA . GLN A 1 208 ? 17.084 -6.788 -30.553 1.00 94.50 208 GLN A CA 1
ATOM 1718 C C . GLN A 1 208 ? 15.597 -7.109 -30.573 1.00 94.50 208 GLN A C 1
ATOM 1720 O O . GLN A 1 208 ? 15.185 -8.070 -31.223 1.00 94.50 208 GLN A O 1
ATOM 1725 N N . PHE A 1 209 ? 14.824 -6.297 -29.871 1.00 96.44 209 PHE A N 1
ATOM 1726 C CA . PHE A 1 209 ? 13.401 -6.502 -29.649 1.00 96.44 209 PHE A CA 1
ATOM 1727 C C . PHE A 1 209 ? 12.596 -5.421 -30.357 1.00 96.44 209 PHE A C 1
ATOM 1729 O O . PHE A 1 209 ? 13.029 -4.273 -30.477 1.00 96.44 209 PHE A O 1
ATOM 1736 N N . THR A 1 210 ? 11.438 -5.800 -30.869 1.00 96.88 210 THR A N 1
ATOM 1737 C CA . THR A 1 210 ? 10.457 -4.876 -31.435 1.00 96.88 210 THR A CA 1
ATOM 1738 C C . THR A 1 210 ? 9.552 -4.315 -30.338 1.00 96.88 210 THR A C 1
ATOM 1740 O O . THR A 1 210 ? 9.549 -4.805 -29.210 1.00 96.88 210 THR A O 1
ATOM 1743 N N . VAL A 1 211 ? 8.759 -3.296 -30.672 1.00 94.75 211 VAL A N 1
ATOM 1744 C CA . VAL A 1 211 ? 7.728 -2.777 -29.758 1.00 94.75 211 VAL A CA 1
ATOM 1745 C C . VAL A 1 211 ? 6.678 -3.857 -29.457 1.00 94.75 211 VAL A C 1
ATOM 1747 O O . VAL A 1 211 ? 6.259 -3.998 -28.316 1.00 94.75 211 VAL A O 1
ATOM 1750 N N . ASP A 1 212 ? 6.340 -4.706 -30.433 1.00 93.62 212 ASP A N 1
ATOM 1751 C CA . ASP A 1 212 ? 5.432 -5.842 -30.219 1.00 93.62 212 ASP A CA 1
ATOM 1752 C C . ASP A 1 212 ? 6.020 -6.897 -29.267 1.00 93.62 212 ASP A C 1
ATOM 1754 O O . ASP A 1 212 ? 5.298 -7.493 -28.467 1.00 93.62 212 ASP A O 1
ATOM 1758 N N . ASP A 1 213 ? 7.338 -7.121 -29.306 1.00 94.50 213 ASP A N 1
ATOM 1759 C CA . ASP A 1 213 ? 8.003 -7.957 -28.301 1.00 94.50 213 ASP A CA 1
ATOM 1760 C C . ASP A 1 213 ? 7.901 -7.310 -26.913 1.00 94.50 213 ASP A C 1
ATOM 1762 O O . ASP A 1 213 ? 7.616 -7.997 -25.934 1.00 94.50 213 ASP A O 1
ATOM 1766 N N . MET A 1 214 ? 8.066 -5.986 -26.833 1.00 94.56 214 MET A N 1
ATOM 1767 C CA . MET A 1 214 ? 7.963 -5.239 -25.581 1.00 94.56 214 MET A CA 1
ATOM 1768 C C . MET A 1 214 ? 6.564 -5.307 -24.964 1.00 94.56 214 MET A C 1
ATOM 1770 O O . MET A 1 214 ? 6.449 -5.569 -23.768 1.00 94.56 214 MET A O 1
ATOM 1774 N N . HIS A 1 215 ? 5.507 -5.188 -25.770 1.00 91.81 215 HIS A N 1
ATOM 1775 C CA . HIS A 1 215 ? 4.130 -5.408 -25.316 1.00 91.81 215 HIS A CA 1
ATOM 1776 C C . HIS A 1 215 ? 3.947 -6.787 -24.661 1.00 91.81 215 HIS A C 1
ATOM 1778 O O . HIS A 1 215 ? 3.229 -6.921 -23.675 1.00 91.81 215 HIS A O 1
ATOM 1784 N N . ASN A 1 216 ? 4.638 -7.822 -25.156 1.00 90.69 216 ASN A N 1
ATOM 1785 C CA . ASN A 1 216 ? 4.591 -9.159 -24.556 1.00 90.69 216 ASN A CA 1
ATOM 1786 C C . ASN A 1 216 ? 5.383 -9.274 -23.243 1.00 90.69 216 ASN A C 1
ATOM 1788 O O . ASN A 1 216 ? 5.160 -10.222 -22.478 1.00 90.69 216 ASN A O 1
ATOM 1792 N N . PHE A 1 217 ? 6.336 -8.371 -23.003 1.00 92.38 217 PHE A N 1
ATOM 1793 C CA . PHE A 1 217 ? 7.172 -8.344 -21.804 1.00 92.38 217 PHE A CA 1
ATOM 1794 C C . PHE A 1 217 ? 6.535 -7.540 -20.672 1.00 92.38 217 PHE A C 1
ATOM 1796 O O . PHE A 1 217 ? 6.642 -7.949 -19.515 1.00 92.38 217 PHE A O 1
ATOM 1803 N N . MET A 1 218 ? 5.870 -6.433 -20.998 1.00 88.81 218 MET A N 1
ATOM 1804 C CA . MET A 1 218 ? 5.251 -5.533 -20.026 1.00 88.81 218 MET A CA 1
ATOM 1805 C C . MET A 1 218 ? 4.243 -6.249 -19.112 1.00 88.81 218 MET A C 1
ATOM 1807 O O . MET A 1 218 ? 3.625 -7.251 -19.477 1.00 88.81 218 MET A O 1
ATOM 1811 N N . GLY A 1 219 ? 4.171 -5.793 -17.859 1.00 83.56 219 GLY A N 1
ATOM 1812 C CA . GLY A 1 219 ? 3.359 -6.398 -16.796 1.00 83.56 219 GLY A CA 1
ATOM 1813 C C . GLY A 1 219 ? 3.944 -7.671 -16.156 1.00 83.56 219 GLY A C 1
ATOM 1814 O O . GLY A 1 219 ? 3.545 -8.052 -15.049 1.00 83.56 219 GLY A O 1
ATOM 1815 N N . ARG A 1 220 ? 4.929 -8.334 -16.782 1.00 90.81 220 ARG A N 1
ATOM 1816 C CA . ARG A 1 220 ? 5.576 -9.541 -16.228 1.00 90.81 220 ARG A CA 1
ATOM 1817 C C . ARG A 1 220 ? 6.658 -9.200 -15.202 1.00 90.81 220 ARG A C 1
ATOM 1819 O O . ARG A 1 220 ? 7.155 -8.082 -15.132 1.00 90.81 220 ARG A O 1
ATOM 1826 N N . THR A 1 221 ? 7.060 -10.196 -14.412 1.00 90.31 221 THR A N 1
ATOM 1827 C CA . THR A 1 221 ? 8.208 -10.047 -13.506 1.00 90.31 221 THR A CA 1
ATOM 1828 C C . THR A 1 221 ? 9.522 -10.012 -14.281 1.00 90.31 221 THR A C 1
ATOM 1830 O O . THR A 1 221 ? 9.634 -10.573 -15.376 1.00 90.31 221 THR A O 1
ATOM 1833 N N . ILE A 1 222 ? 10.549 -9.417 -13.677 1.00 89.69 222 ILE A N 1
ATOM 1834 C CA . ILE A 1 222 ? 11.891 -9.333 -14.259 1.00 89.69 222 ILE A CA 1
ATOM 1835 C C . ILE A 1 222 ? 12.458 -10.722 -14.613 1.00 89.69 222 ILE A C 1
ATOM 1837 O O . ILE A 1 222 ? 13.092 -10.888 -15.652 1.00 89.69 222 ILE A O 1
ATOM 1841 N N . GLU A 1 223 ? 12.176 -11.757 -13.818 1.00 91.81 223 GLU A N 1
ATOM 1842 C CA . GLU A 1 223 ? 12.602 -13.135 -14.086 1.00 91.81 223 GLU A CA 1
ATOM 1843 C C . GLU A 1 223 ? 11.935 -13.712 -15.333 1.00 91.81 223 GLU A C 1
ATOM 1845 O O . GLU A 1 223 ? 12.602 -14.352 -16.152 1.00 91.81 223 GLU A O 1
ATOM 1850 N N . ALA A 1 224 ? 10.633 -13.468 -15.496 1.00 92.94 224 ALA A N 1
ATOM 1851 C CA . ALA A 1 224 ? 9.877 -13.928 -16.650 1.00 92.94 224 ALA A CA 1
ATOM 1852 C C . ALA A 1 224 ? 10.317 -13.206 -17.931 1.00 92.94 224 ALA A C 1
ATOM 1854 O O . ALA A 1 224 ? 10.537 -13.859 -18.951 1.00 92.94 224 ALA A O 1
ATOM 1855 N N . ILE A 1 225 ? 10.515 -11.885 -17.867 1.00 94.00 225 ILE A N 1
ATOM 1856 C CA . ILE A 1 225 ? 11.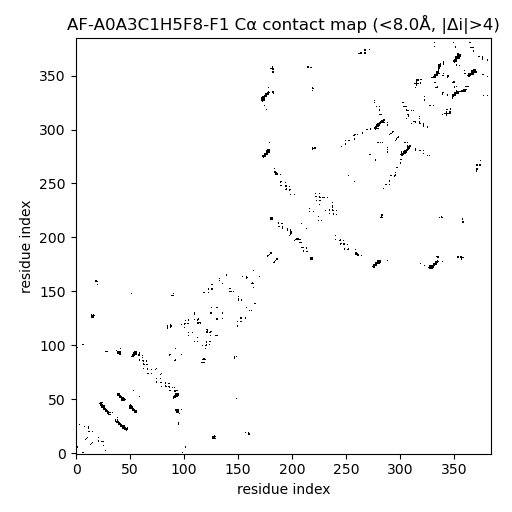020 -11.089 -18.993 1.00 94.00 225 ILE A CA 1
ATOM 1857 C C . ILE A 1 225 ? 12.412 -11.580 -19.399 1.00 94.00 225 ILE A C 1
ATOM 1859 O O . ILE A 1 225 ? 12.646 -11.910 -20.562 1.00 94.00 225 ILE A O 1
ATOM 1863 N N . ALA A 1 226 ? 13.326 -11.722 -18.437 1.00 94.31 226 ALA A N 1
ATOM 1864 C CA . ALA A 1 226 ? 14.688 -12.161 -18.715 1.00 94.31 226 ALA A CA 1
ATOM 1865 C C . ALA A 1 226 ? 14.723 -13.564 -19.345 1.00 94.31 226 ALA A C 1
ATOM 1867 O O . ALA A 1 226 ? 15.547 -13.833 -20.223 1.00 94.31 226 ALA A O 1
ATOM 1868 N N . ALA A 1 227 ? 13.833 -14.465 -18.911 1.00 95.38 227 ALA A N 1
ATOM 1869 C CA . ALA A 1 227 ? 13.708 -15.809 -19.468 1.00 95.38 227 ALA A CA 1
ATOM 1870 C C . ALA A 1 227 ? 13.221 -15.814 -20.925 1.00 95.38 227 ALA A C 1
ATOM 1872 O O . ALA A 1 227 ? 13.684 -16.648 -21.704 1.00 95.38 227 ALA A O 1
ATOM 1873 N N . LEU A 1 228 ? 12.325 -14.892 -21.290 1.00 94.56 228 LEU A N 1
ATOM 1874 C CA . LEU A 1 228 ? 11.837 -14.725 -22.661 1.00 94.56 228 LEU A CA 1
ATOM 1875 C C . LEU A 1 228 ? 12.904 -14.111 -23.573 1.00 94.56 228 LEU A C 1
ATOM 1877 O O . LEU A 1 228 ? 13.108 -14.591 -24.686 1.00 94.56 228 LEU A O 1
ATOM 1881 N N . MET A 1 229 ? 13.607 -13.085 -23.091 1.00 94.50 229 MET A N 1
ATOM 1882 C CA . MET A 1 229 ? 14.618 -12.371 -23.873 1.00 94.50 229 MET A CA 1
ATOM 1883 C C . MET A 1 229 ? 15.876 -13.209 -24.123 1.00 94.50 229 MET A C 1
ATOM 1885 O O . MET A 1 229 ? 16.439 -13.174 -25.215 1.00 94.50 229 MET A O 1
ATOM 1889 N N . PHE A 1 230 ? 16.330 -13.963 -23.116 1.00 94.81 230 PHE A N 1
ATOM 1890 C CA . PHE A 1 230 ? 17.612 -14.673 -23.158 1.00 94.81 230 PHE A CA 1
ATOM 1891 C C . PHE A 1 230 ? 17.485 -16.136 -22.696 1.00 94.81 230 PHE A C 1
ATOM 1893 O O . PHE A 1 230 ? 18.116 -16.533 -21.711 1.00 94.81 230 PHE A O 1
ATOM 1900 N N . PRO A 1 231 ? 16.719 -16.985 -23.408 1.00 95.00 231 PRO A N 1
ATOM 1901 C CA . PRO A 1 231 ? 16.423 -18.354 -22.973 1.00 95.00 231 PRO A CA 1
ATOM 1902 C C . PRO A 1 231 ? 17.657 -19.268 -22.913 1.00 95.00 231 PRO A C 1
ATOM 1904 O O . PRO A 1 231 ? 17.646 -20.279 -22.217 1.00 95.00 231 PRO A O 1
ATOM 1907 N N . ALA A 1 232 ? 18.722 -18.924 -23.642 1.00 94.56 232 ALA A N 1
ATOM 1908 C CA . ALA A 1 232 ? 19.969 -19.687 -23.674 1.00 94.56 232 ALA A CA 1
ATOM 1909 C C . ALA A 1 232 ? 20.947 -19.331 -22.537 1.00 94.56 232 ALA A C 1
ATOM 1911 O O . ALA A 1 232 ? 21.971 -19.999 -22.396 1.00 94.56 232 ALA A O 1
ATOM 1912 N N . LEU A 1 233 ? 20.673 -18.274 -21.764 1.00 94.56 233 LEU A N 1
ATOM 1913 C CA . LEU A 1 233 ? 21.524 -17.835 -20.659 1.00 94.56 233 LEU A CA 1
ATOM 1914 C C . LEU A 1 233 ? 21.087 -18.433 -19.326 1.00 94.56 233 LEU A C 1
ATOM 1916 O O . LEU A 1 233 ? 19.915 -18.751 -19.117 1.00 94.56 233 LEU A O 1
ATOM 1920 N N . SER A 1 234 ? 22.034 -18.528 -18.392 1.00 96.19 234 SER A N 1
ATOM 1921 C CA . SER A 1 234 ? 21.689 -18.842 -17.008 1.00 96.19 234 SER A CA 1
ATOM 1922 C C . SER A 1 234 ? 20.887 -17.702 -16.373 1.00 96.19 234 SER A C 1
ATOM 1924 O O . SER A 1 234 ? 20.982 -16.541 -16.780 1.00 96.19 234 SER A O 1
ATOM 1926 N N . GLU A 1 235 ? 20.101 -18.024 -15.345 1.00 94.31 235 GLU A N 1
ATOM 1927 C CA . GLU A 1 235 ? 19.279 -17.029 -14.652 1.00 94.31 235 GLU A CA 1
ATOM 1928 C C . GLU A 1 235 ? 20.070 -15.826 -14.110 1.00 94.31 235 GLU A C 1
ATOM 1930 O O . GLU A 1 235 ? 19.661 -14.692 -14.366 1.00 94.31 235 GLU A O 1
ATOM 1935 N N . PRO A 1 236 ? 21.230 -16.008 -13.453 1.00 95.81 236 PRO A N 1
ATOM 1936 C CA . PRO A 1 236 ? 22.025 -14.874 -12.992 1.00 95.81 236 PRO A CA 1
ATOM 1937 C C . PRO A 1 236 ? 22.491 -13.959 -14.132 1.00 95.81 236 PRO A C 1
ATOM 1939 O O . PRO A 1 236 ? 22.498 -12.740 -13.973 1.00 95.81 236 PRO A O 1
ATOM 1942 N N . GLU A 1 237 ? 22.851 -14.524 -15.288 1.00 94.69 237 GLU A N 1
ATOM 1943 C CA . GLU A 1 237 ? 23.330 -13.752 -16.441 1.00 94.69 237 GLU A CA 1
ATOM 1944 C C . GLU A 1 237 ? 22.208 -12.930 -17.082 1.00 94.69 237 GLU A C 1
ATOM 1946 O O . GLU A 1 237 ? 22.384 -11.734 -17.320 1.00 94.69 237 GLU A O 1
ATOM 1951 N N . ARG A 1 238 ? 21.039 -13.538 -17.327 1.00 95.00 238 ARG A N 1
ATOM 1952 C CA . ARG A 1 238 ? 19.892 -12.826 -17.919 1.00 95.00 238 ARG A CA 1
ATOM 1953 C C . ARG A 1 238 ? 19.369 -11.721 -16.996 1.00 95.00 238 ARG A C 1
ATOM 1955 O O . ARG A 1 238 ? 19.078 -10.628 -17.472 1.00 95.00 238 ARG A O 1
ATOM 1962 N N . ILE A 1 239 ? 19.331 -11.959 -15.680 1.00 93.69 239 ILE A N 1
ATOM 1963 C CA . ILE A 1 239 ? 18.934 -10.943 -14.694 1.00 93.69 239 ILE A CA 1
ATOM 1964 C C . ILE A 1 239 ? 19.945 -9.794 -14.648 1.00 93.69 239 ILE A C 1
ATOM 1966 O O . ILE A 1 239 ? 19.546 -8.636 -14.566 1.00 93.69 239 ILE A O 1
ATOM 1970 N N . ALA A 1 240 ? 21.248 -10.082 -14.728 1.00 93.94 240 ALA A N 1
ATOM 1971 C CA . ALA A 1 240 ? 22.275 -9.041 -14.746 1.00 93.94 240 ALA A CA 1
ATOM 1972 C C . ALA A 1 240 ? 22.153 -8.118 -15.970 1.00 93.94 240 ALA A C 1
ATOM 1974 O O . ALA A 1 240 ? 22.334 -6.909 -15.837 1.00 93.94 240 ALA A O 1
ATOM 1975 N N . ILE A 1 241 ? 21.816 -8.667 -17.142 1.00 94.62 241 ILE A N 1
ATOM 1976 C CA . ILE A 1 241 ? 21.566 -7.872 -18.354 1.00 94.62 241 ILE A CA 1
ATOM 1977 C C . ILE A 1 241 ? 20.312 -7.015 -18.185 1.00 94.62 241 ILE A C 1
ATOM 1979 O O . ILE A 1 241 ? 20.338 -5.824 -18.491 1.00 94.62 241 ILE A O 1
ATOM 1983 N N . LEU A 1 242 ? 19.228 -7.600 -17.676 1.00 93.94 242 LEU A N 1
ATOM 1984 C CA . LEU A 1 242 ? 17.962 -6.888 -17.551 1.00 93.94 242 LEU A CA 1
ATOM 1985 C C . LEU A 1 242 ? 18.034 -5.753 -16.521 1.00 93.94 242 LEU A C 1
ATOM 1987 O O . LEU A 1 242 ? 17.502 -4.678 -16.760 1.00 93.94 242 LEU A O 1
ATOM 1991 N N . LYS A 1 243 ? 18.796 -5.927 -15.434 1.00 91.94 243 LYS A N 1
ATOM 1992 C CA . LYS A 1 243 ? 19.088 -4.835 -14.491 1.00 91.94 243 LYS A CA 1
ATOM 1993 C C . LYS A 1 243 ? 19.784 -3.647 -15.162 1.00 91.94 243 LYS A C 1
ATOM 1995 O O . LYS A 1 243 ? 19.391 -2.514 -14.915 1.00 91.94 243 LYS A O 1
ATOM 2000 N N . GLN A 1 244 ? 20.755 -3.894 -16.047 1.00 93.44 244 GLN A N 1
ATOM 2001 C CA . GLN A 1 244 ? 21.397 -2.815 -16.813 1.00 93.44 244 GLN A CA 1
ATOM 2002 C C . GLN A 1 244 ? 20.412 -2.126 -17.764 1.00 93.44 244 GLN A C 1
ATOM 2004 O O . GLN A 1 244 ? 20.463 -0.909 -17.916 1.00 93.44 244 GLN A O 1
ATOM 2009 N N . CYS A 1 245 ? 19.514 -2.895 -18.389 1.00 95.31 245 CYS A N 1
ATOM 2010 C CA . CYS A 1 245 ? 18.466 -2.340 -19.247 1.00 95.31 245 CYS A CA 1
ATOM 2011 C C . CYS A 1 245 ? 17.529 -1.427 -18.447 1.00 95.31 245 CYS A C 1
ATOM 2013 O O . CYS A 1 245 ? 17.298 -0.303 -18.873 1.00 95.31 245 CYS A O 1
ATOM 2015 N N . ASN A 1 246 ? 17.085 -1.853 -17.260 1.00 93.44 246 ASN A N 1
ATOM 2016 C CA . ASN A 1 246 ? 16.235 -1.052 -16.375 1.00 93.44 246 ASN A CA 1
ATOM 2017 C C . ASN A 1 246 ? 16.929 0.242 -15.907 1.00 93.44 246 ASN A C 1
ATOM 2019 O O . ASN A 1 246 ? 16.305 1.296 -15.862 1.00 93.44 246 ASN A O 1
ATOM 2023 N N . GLU A 1 247 ? 18.222 0.201 -15.573 1.00 92.19 247 GLU A N 1
ATOM 2024 C CA . GLU A 1 247 ? 18.980 1.404 -15.181 1.00 92.19 247 GLU A CA 1
ATOM 2025 C C . GLU A 1 247 ? 19.069 2.435 -16.324 1.00 92.19 247 GLU A C 1
ATOM 2027 O O . GLU A 1 247 ? 18.842 3.637 -16.134 1.00 92.19 247 GLU A O 1
ATOM 2032 N N . ASP A 1 248 ? 19.384 1.967 -17.533 1.00 93.50 248 ASP A N 1
ATOM 2033 C CA . ASP A 1 248 ? 19.479 2.825 -18.715 1.00 93.50 248 ASP A CA 1
ATOM 2034 C C . ASP A 1 248 ? 18.107 3.303 -19.197 1.00 93.50 248 ASP A C 1
ATOM 2036 O O . ASP A 1 248 ? 17.991 4.425 -19.691 1.00 93.50 248 ASP A O 1
ATOM 2040 N N . GLU A 1 249 ? 17.067 2.493 -19.018 1.00 94.75 249 GLU A N 1
ATOM 2041 C CA . GLU A 1 249 ? 15.674 2.857 -19.254 1.00 94.75 249 GLU A CA 1
ATOM 2042 C C . GLU A 1 249 ? 15.250 4.030 -18.375 1.00 94.75 249 GLU A C 1
ATOM 2044 O O . GLU A 1 249 ? 14.777 5.029 -18.911 1.00 94.75 249 GLU A O 1
ATOM 2049 N N . LEU A 1 250 ? 15.479 3.971 -17.057 1.00 93.69 250 LEU A N 1
ATOM 2050 C CA . LEU A 1 250 ? 15.161 5.088 -16.160 1.00 93.69 250 LEU A CA 1
ATOM 2051 C C . LEU A 1 250 ? 15.886 6.367 -16.589 1.00 93.69 250 LEU A C 1
ATOM 2053 O O . LEU A 1 250 ? 15.312 7.455 -16.556 1.00 93.69 250 LEU A O 1
ATOM 2057 N N . THR A 1 251 ? 17.143 6.246 -17.020 1.00 92.75 251 THR A N 1
ATOM 2058 C CA . THR A 1 251 ? 17.923 7.379 -17.539 1.00 92.75 251 THR A CA 1
ATOM 2059 C C . THR A 1 251 ? 17.317 7.924 -18.833 1.00 92.75 251 THR A C 1
ATOM 2061 O O . THR A 1 251 ? 17.199 9.139 -19.007 1.00 92.75 251 THR A O 1
ATOM 2064 N N . HIS A 1 252 ? 16.931 7.034 -19.747 1.00 92.88 252 HIS A N 1
ATOM 2065 C CA . HIS A 1 252 ? 16.363 7.387 -21.040 1.00 92.88 252 HIS A CA 1
ATOM 2066 C C . HIS A 1 252 ? 15.001 8.064 -20.893 1.00 92.88 252 HIS A C 1
ATOM 2068 O O . HIS A 1 252 ? 14.805 9.149 -21.439 1.00 92.88 252 HIS A O 1
ATOM 2074 N N . LEU A 1 253 ? 14.101 7.473 -20.104 1.00 91.75 253 LEU A N 1
ATOM 2075 C CA . LEU A 1 253 ? 12.788 8.033 -19.811 1.00 91.75 253 LEU A CA 1
ATOM 2076 C C . LEU A 1 253 ? 12.927 9.394 -19.132 1.00 91.75 253 LEU A C 1
ATOM 2078 O O . LEU A 1 253 ? 12.312 10.352 -19.591 1.00 91.75 253 LEU A O 1
ATOM 2082 N N . ASN A 1 254 ? 13.801 9.530 -18.124 1.00 91.00 254 ASN A N 1
ATOM 2083 C CA . ASN A 1 254 ? 14.070 10.812 -17.461 1.00 91.00 254 ASN A CA 1
ATOM 2084 C C . ASN A 1 254 ? 14.522 11.919 -18.421 1.00 91.00 254 ASN A C 1
ATOM 2086 O O . ASN A 1 254 ? 14.080 13.061 -18.287 1.00 91.00 254 ASN A O 1
ATOM 2090 N N . ALA A 1 255 ? 15.375 11.598 -19.391 1.00 90.62 255 ALA A N 1
ATOM 2091 C CA . ALA A 1 255 ? 15.883 12.575 -20.351 1.00 90.62 255 ALA A CA 1
ATOM 2092 C C . ALA A 1 255 ? 14.908 12.878 -21.505 1.00 90.62 255 ALA A C 1
ATOM 2094 O O . ALA A 1 255 ? 15.017 13.940 -22.117 1.00 90.62 255 ALA A O 1
ATOM 2095 N N . GLY A 1 256 ? 14.004 11.948 -21.822 1.00 86.69 256 GLY A N 1
ATOM 2096 C CA . GLY A 1 256 ? 13.062 12.048 -22.937 1.00 86.69 256 GLY A CA 1
ATOM 2097 C C . GLY A 1 256 ? 11.754 12.764 -22.602 1.00 86.69 256 GLY A C 1
ATOM 2098 O O . GLY A 1 256 ? 11.512 13.173 -21.463 1.00 86.69 256 GLY A O 1
ATOM 2099 N N . ASP A 1 257 ? 10.892 12.893 -23.608 1.00 85.38 257 ASP A N 1
ATOM 2100 C CA . ASP A 1 257 ? 9.520 13.374 -23.434 1.00 85.38 257 ASP A CA 1
ATOM 2101 C C . ASP A 1 257 ? 8.668 12.352 -22.659 1.00 85.38 257 ASP A C 1
ATOM 2103 O O . ASP A 1 257 ? 8.980 11.159 -22.629 1.00 85.38 257 ASP A O 1
ATOM 2107 N N . CYS A 1 258 ? 7.596 12.824 -22.015 1.00 82.88 258 CYS A N 1
ATOM 2108 C CA . CYS A 1 258 ? 6.617 11.944 -21.371 1.00 82.88 258 CYS A CA 1
ATOM 2109 C C . CYS A 1 258 ? 6.007 10.991 -22.421 1.00 82.88 258 CYS A C 1
ATOM 2111 O O . CYS A 1 258 ? 5.571 11.469 -23.476 1.00 82.88 258 CYS A O 1
ATOM 2113 N N . PRO A 1 259 ? 5.967 9.671 -22.156 1.00 84.62 259 PRO A N 1
ATOM 2114 C CA . PRO A 1 259 ? 5.217 8.730 -22.977 1.00 84.62 259 PRO A CA 1
ATOM 2115 C C . PRO A 1 259 ? 3.739 9.130 -23.131 1.00 84.62 259 PRO A C 1
ATOM 2117 O O . PRO A 1 259 ? 3.190 9.821 -22.269 1.00 84.62 259 PRO A O 1
ATOM 2120 N N . PRO A 1 260 ? 3.077 8.737 -24.231 1.00 83.38 260 PRO A N 1
ATOM 2121 C CA . PRO A 1 260 ? 1.683 9.088 -24.465 1.00 83.38 260 PRO A CA 1
ATOM 2122 C C . PRO A 1 260 ? 0.766 8.578 -23.343 1.00 83.38 260 PRO A C 1
ATOM 2124 O O . PRO A 1 260 ? 0.787 7.403 -22.978 1.00 83.38 260 PRO A O 1
ATOM 2127 N N . LEU A 1 261 ? -0.071 9.486 -22.837 1.00 84.31 261 LEU A N 1
ATOM 2128 C CA . LEU A 1 261 ? -1.178 9.185 -21.928 1.00 84.31 261 LEU A CA 1
ATOM 2129 C C . LEU A 1 261 ? -2.434 8.803 -22.708 1.00 84.31 261 LEU A C 1
ATOM 2131 O O . LEU A 1 261 ? -2.620 9.230 -23.856 1.00 84.31 261 LEU A O 1
ATOM 2135 N N . TYR A 1 262 ? -3.353 8.090 -22.058 1.00 87.25 262 TYR A N 1
ATOM 2136 C CA . TYR A 1 262 ? -4.643 7.795 -22.668 1.00 87.25 262 TYR A CA 1
ATOM 2137 C C . TYR A 1 262 ? -5.535 9.052 -22.755 1.00 87.25 262 TYR A C 1
ATOM 2139 O O . TYR A 1 262 ? -5.452 9.956 -21.914 1.00 87.25 262 TYR A O 1
ATOM 2147 N N . PRO A 1 263 ? -6.418 9.155 -23.771 1.00 87.56 263 PRO A N 1
ATOM 2148 C CA . PRO A 1 263 ? -7.309 10.304 -23.919 1.00 87.56 263 PRO A CA 1
ATOM 2149 C C . PRO A 1 263 ? -8.152 10.573 -22.664 1.00 87.56 263 PRO A C 1
ATOM 2151 O O . PRO A 1 263 ? -8.798 9.673 -22.135 1.00 87.56 263 PRO A O 1
ATOM 2154 N N . ASP A 1 264 ? -8.179 11.833 -22.220 1.00 89.62 264 ASP A N 1
ATOM 2155 C CA . ASP A 1 264 ? -8.915 12.313 -21.038 1.00 89.62 264 ASP A CA 1
ATOM 2156 C C . ASP A 1 264 ? -8.514 11.665 -19.690 1.00 89.62 264 ASP A C 1
ATOM 2158 O O . ASP A 1 264 ? -9.182 11.901 -18.679 1.00 89.62 264 ASP A O 1
ATOM 2162 N N . GLU A 1 265 ? -7.405 10.917 -19.632 1.00 89.50 265 GLU A N 1
ATOM 2163 C CA . GLU A 1 265 ? -6.929 10.208 -18.433 1.00 89.50 265 GLU A CA 1
ATOM 2164 C C . GLU A 1 265 ? -6.869 11.106 -17.193 1.00 89.50 265 GLU A C 1
ATOM 2166 O O . GLU A 1 265 ? -7.493 10.804 -16.176 1.00 89.50 265 GLU A O 1
ATOM 2171 N N . GLN A 1 266 ? -6.202 12.261 -17.288 1.00 88.69 266 GLN A N 1
ATOM 2172 C CA . GLN A 1 266 ? -6.099 13.214 -16.179 1.00 88.69 266 GLN A CA 1
ATOM 2173 C C . GLN A 1 266 ? -7.473 13.609 -15.622 1.00 88.69 266 GLN A C 1
ATOM 2175 O O . GLN A 1 266 ? -7.660 13.693 -14.404 1.00 88.69 266 GLN A O 1
ATOM 2180 N N . ALA A 1 267 ? -8.428 13.909 -16.504 1.00 91.00 267 ALA A N 1
ATOM 2181 C CA . ALA A 1 267 ? -9.752 14.366 -16.102 1.00 91.00 267 ALA A CA 1
ATOM 2182 C C . ALA A 1 267 ? -10.535 13.241 -15.411 1.00 91.00 267 ALA A C 1
ATOM 2184 O O . ALA A 1 267 ? -11.212 13.482 -14.408 1.00 91.00 267 ALA A O 1
ATOM 2185 N N . VAL A 1 268 ? -10.402 12.010 -15.912 1.00 94.81 268 VAL A N 1
ATOM 2186 C CA . VAL A 1 268 ? -10.990 10.814 -15.303 1.00 94.81 268 VAL A CA 1
ATOM 2187 C C . VAL A 1 268 ? -10.388 10.553 -13.921 1.00 94.81 268 VAL A C 1
ATOM 2189 O O . VAL A 1 268 ? -11.141 10.426 -12.955 1.00 94.81 268 VAL A O 1
ATOM 2192 N N . LEU A 1 269 ? -9.058 10.531 -13.798 1.00 94.00 269 LEU A N 1
ATOM 2193 C CA . LEU A 1 269 ? -8.365 10.284 -12.529 1.00 94.00 269 LEU A CA 1
ATOM 2194 C C . LEU A 1 269 ? -8.671 11.367 -11.491 1.00 94.00 269 LEU A C 1
ATOM 2196 O O . LEU A 1 269 ? -8.957 11.046 -10.342 1.00 94.00 269 LEU A O 1
ATOM 2200 N N . THR A 1 270 ? -8.700 12.641 -11.896 1.00 91.50 270 THR A N 1
ATOM 2201 C CA . THR A 1 270 ? -9.048 13.753 -10.994 1.00 91.50 270 THR A CA 1
ATOM 2202 C C . THR A 1 270 ? -10.445 13.564 -10.411 1.00 91.50 270 THR A C 1
ATOM 2204 O O . THR A 1 270 ? -10.629 13.695 -9.206 1.00 91.50 270 THR A O 1
ATOM 2207 N N . ARG A 1 271 ? -11.420 13.191 -11.248 1.00 93.12 271 ARG A N 1
ATOM 2208 C CA . ARG A 1 271 ? -12.789 12.920 -10.797 1.00 93.12 271 ARG A CA 1
ATOM 2209 C C . ARG A 1 271 ? -12.861 11.710 -9.867 1.00 93.12 271 ARG A C 1
ATOM 2211 O O . ARG A 1 271 ? -13.613 11.727 -8.900 1.00 93.12 271 ARG A O 1
ATOM 2218 N N . LEU A 1 272 ? -12.109 10.650 -10.153 1.00 95.38 272 LEU A N 1
ATOM 2219 C CA . LEU A 1 272 ? -12.074 9.470 -9.290 1.00 95.38 272 LEU A CA 1
ATOM 2220 C C . LEU A 1 272 ? -11.436 9.781 -7.932 1.00 95.38 272 LEU A C 1
ATOM 2222 O O . LEU A 1 272 ? -11.932 9.297 -6.920 1.00 95.38 272 LEU A O 1
ATOM 2226 N N . ALA A 1 273 ? -10.408 10.628 -7.884 1.00 92.50 273 ALA A N 1
ATOM 2227 C CA . ALA A 1 273 ? -9.748 11.027 -6.641 1.00 92.50 273 ALA A CA 1
ATOM 2228 C C . ALA A 1 273 ? -10.667 11.806 -5.675 1.00 92.50 273 ALA A C 1
ATOM 2230 O O . ALA A 1 273 ? -10.392 11.866 -4.478 1.00 92.50 273 ALA A O 1
ATOM 2231 N N . GLU A 1 274 ? -11.776 12.379 -6.159 1.00 89.06 274 GLU A N 1
ATOM 2232 C CA . GLU A 1 274 ? -12.787 13.023 -5.305 1.00 89.06 274 GLU A CA 1
ATOM 2233 C C . GLU A 1 274 ? -13.566 12.009 -4.445 1.00 89.06 274 GLU A C 1
ATOM 2235 O O . GLU A 1 274 ? -14.066 12.357 -3.373 1.00 89.06 274 GLU A O 1
ATOM 2240 N N . GLU A 1 275 ? -13.675 10.758 -4.905 1.00 90.44 275 GLU A N 1
ATOM 2241 C CA . GLU A 1 275 ? -14.500 9.710 -4.288 1.00 90.44 275 GLU A CA 1
ATOM 2242 C C . GLU A 1 275 ? -13.687 8.501 -3.789 1.00 90.44 275 GLU A C 1
ATOM 2244 O O . GLU A 1 275 ? -14.122 7.802 -2.870 1.00 90.44 275 GLU A O 1
ATOM 2249 N N . TYR A 1 276 ? -12.514 8.252 -4.373 1.00 96.06 276 TYR A N 1
ATOM 2250 C CA . TYR A 1 276 ? -11.696 7.060 -4.159 1.00 96.06 276 TYR A CA 1
ATOM 2251 C C . TYR A 1 276 ? -10.255 7.432 -3.811 1.00 96.06 276 TYR A C 1
ATOM 2253 O O . TYR A 1 276 ? -9.701 8.409 -4.302 1.00 96.06 276 TYR A O 1
ATOM 2261 N N . THR A 1 277 ? -9.611 6.602 -2.993 1.00 96.31 277 THR A N 1
ATOM 2262 C CA . THR A 1 277 ? -8.155 6.655 -2.813 1.00 96.31 277 THR A CA 1
ATOM 2263 C C . THR A 1 277 ? -7.493 5.967 -3.995 1.00 96.31 277 THR A C 1
ATOM 2265 O O . THR A 1 277 ? -7.759 4.790 -4.240 1.00 96.31 277 THR A O 1
ATOM 2268 N N . LEU A 1 278 ? -6.648 6.687 -4.726 1.00 97.81 278 LEU A N 1
ATOM 2269 C CA . LEU A 1 278 ? -5.934 6.136 -5.874 1.00 97.81 278 LEU A CA 1
ATOM 2270 C C . LEU A 1 278 ? -4.520 5.723 -5.466 1.00 97.81 278 LEU A C 1
ATOM 2272 O O . LEU A 1 278 ? -3.894 6.396 -4.645 1.00 97.81 278 LEU A O 1
ATOM 2276 N N . GLY A 1 279 ? -4.008 4.642 -6.045 1.00 97.56 279 GLY A N 1
ATOM 2277 C CA . GLY A 1 279 ? -2.614 4.234 -5.873 1.00 97.56 279 GLY A CA 1
ATOM 2278 C C . GLY A 1 279 ? -2.119 3.374 -7.028 1.00 97.56 279 GLY A C 1
ATOM 2279 O O . GLY A 1 279 ? -2.925 2.819 -7.770 1.00 97.56 279 GLY A O 1
ATOM 2280 N N . ILE A 1 280 ? -0.804 3.268 -7.187 1.00 97.81 280 ILE A N 1
ATOM 2281 C CA . ILE A 1 280 ? -0.180 2.515 -8.288 1.00 97.81 280 ILE A CA 1
ATOM 2282 C C . ILE A 1 280 ? 0.556 1.307 -7.717 1.00 97.81 280 ILE A C 1
ATOM 2284 O O . ILE A 1 280 ? 1.333 1.442 -6.777 1.00 97.81 280 ILE A O 1
ATOM 2288 N N . VAL A 1 281 ? 0.337 0.122 -8.280 1.00 98.19 281 VAL A N 1
ATOM 2289 C CA . VAL A 1 281 ? 1.100 -1.082 -7.941 1.00 98.19 281 VAL A CA 1
ATOM 2290 C C . VAL A 1 281 ? 1.568 -1.756 -9.217 1.00 98.19 281 VAL A C 1
ATOM 2292 O O . VAL A 1 281 ? 0.735 -2.190 -10.001 1.00 98.19 281 VAL A O 1
ATOM 2295 N N . SER A 1 282 ? 2.880 -1.887 -9.417 1.00 96.31 282 SER A N 1
ATOM 2296 C CA . SER A 1 282 ? 3.457 -2.444 -10.651 1.00 96.31 282 SER A CA 1
ATOM 2297 C C . SER A 1 282 ? 4.569 -3.472 -10.381 1.00 96.31 282 SER A C 1
ATOM 2299 O O . SER A 1 282 ? 5.174 -3.508 -9.309 1.00 96.31 282 SER A O 1
ATOM 2301 N N . ASN A 1 283 ? 4.857 -4.330 -11.363 1.00 94.50 283 ASN A N 1
ATOM 2302 C CA . ASN A 1 283 ? 5.998 -5.259 -11.339 1.00 94.50 283 ASN A CA 1
ATOM 2303 C C . ASN A 1 283 ? 7.337 -4.596 -11.728 1.00 94.50 283 ASN A C 1
ATOM 2305 O O . ASN A 1 283 ? 8.341 -5.291 -11.888 1.00 94.50 283 ASN A O 1
ATOM 2309 N N . CYS A 1 284 ? 7.367 -3.271 -11.873 1.00 93.56 284 CYS A N 1
ATOM 2310 C CA . CYS A 1 284 ? 8.550 -2.514 -12.263 1.00 93.56 284 CYS A CA 1
ATOM 2311 C C . CYS A 1 284 ? 9.620 -2.405 -11.156 1.00 93.56 284 CYS A C 1
ATOM 2313 O O . CYS A 1 284 ? 9.477 -2.885 -10.023 1.00 93.56 284 CYS A O 1
ATOM 2315 N N . GLN A 1 285 ? 10.714 -1.733 -11.505 1.00 92.19 285 GLN A N 1
ATOM 2316 C CA . GLN A 1 285 ? 11.788 -1.325 -10.609 1.00 92.19 285 GLN A CA 1
ATOM 2317 C C . GLN A 1 285 ? 11.493 -0.001 -9.891 1.00 92.19 285 GLN A C 1
ATOM 2319 O O . GLN A 1 285 ? 10.677 0.808 -10.335 1.00 92.19 285 GLN A O 1
ATOM 2324 N N . VAL A 1 286 ? 12.242 0.237 -8.811 1.00 91.94 286 VAL A N 1
ATOM 2325 C CA . VAL A 1 286 ? 12.265 1.518 -8.091 1.00 91.94 286 VAL A CA 1
ATOM 2326 C C . VAL A 1 286 ? 12.681 2.646 -9.034 1.00 91.94 286 VAL A C 1
ATOM 2328 O O . VAL A 1 286 ? 13.634 2.493 -9.799 1.00 91.94 286 VAL A O 1
ATOM 2331 N N . GLY A 1 287 ? 11.990 3.781 -8.959 1.00 92.12 287 GLY A N 1
ATOM 2332 C CA . GLY A 1 287 ? 12.218 4.952 -9.800 1.00 92.12 287 GLY A CA 1
ATOM 2333 C C . GLY A 1 287 ? 11.320 5.002 -11.036 1.00 92.12 287 GLY A C 1
ATOM 2334 O O . GLY A 1 287 ? 11.159 6.073 -11.608 1.00 92.12 287 GLY A O 1
ATOM 2335 N N . TYR A 1 288 ? 10.732 3.883 -11.468 1.00 94.25 288 TYR A N 1
ATOM 2336 C CA . TYR A 1 288 ? 9.934 3.844 -12.696 1.00 94.25 288 TYR A CA 1
ATOM 2337 C C . TYR A 1 288 ? 8.560 4.507 -12.528 1.00 94.25 288 TYR A C 1
ATOM 2339 O O . TYR A 1 288 ? 8.176 5.354 -13.335 1.00 94.25 288 TYR A O 1
ATOM 2347 N N . ILE A 1 289 ? 7.846 4.181 -11.442 1.00 94.25 289 ILE A N 1
ATOM 2348 C CA . ILE A 1 289 ? 6.560 4.816 -11.108 1.00 94.25 289 ILE A CA 1
ATOM 2349 C C . ILE A 1 289 ? 6.773 6.307 -10.835 1.00 94.25 289 ILE A C 1
ATOM 2351 O O . ILE A 1 289 ? 5.986 7.140 -11.270 1.00 94.25 289 ILE A O 1
ATOM 2355 N N . GLU A 1 290 ? 7.860 6.654 -10.154 1.00 92.56 290 GLU A N 1
ATOM 2356 C CA . GLU A 1 290 ? 8.220 8.027 -9.823 1.00 92.56 290 GLU A CA 1
ATOM 2357 C C . GLU A 1 290 ? 8.446 8.867 -11.086 1.00 92.56 290 GLU A C 1
ATOM 2359 O O . GLU A 1 290 ? 7.959 9.991 -11.162 1.00 92.56 290 GLU A O 1
ATOM 2364 N N . ILE A 1 291 ? 9.080 8.306 -12.123 1.00 92.38 291 ILE A N 1
ATOM 2365 C CA . ILE A 1 291 ? 9.210 8.975 -13.426 1.00 92.38 291 ILE A CA 1
ATOM 2366 C C . ILE A 1 291 ? 7.842 9.235 -14.062 1.00 92.38 291 ILE A C 1
ATOM 2368 O O . ILE A 1 291 ? 7.629 10.326 -14.592 1.00 92.38 291 ILE A O 1
ATOM 2372 N N . TYR A 1 292 ? 6.921 8.264 -14.028 1.00 91.38 292 TYR A N 1
ATOM 2373 C CA . TYR A 1 292 ? 5.552 8.477 -14.514 1.00 91.38 292 TYR A CA 1
ATOM 2374 C C . TYR A 1 292 ? 4.872 9.622 -13.751 1.00 91.38 292 TYR A C 1
ATOM 2376 O O . TYR A 1 292 ? 4.344 10.545 -14.372 1.00 91.38 292 TYR A O 1
ATOM 2384 N N . LEU A 1 293 ? 4.940 9.608 -12.417 1.00 90.50 293 LEU A N 1
ATOM 2385 C CA . LEU A 1 293 ? 4.338 10.642 -11.573 1.00 90.50 293 LEU A CA 1
ATOM 2386 C C . LEU A 1 293 ? 4.937 12.032 -11.852 1.00 90.50 293 LEU A C 1
ATOM 2388 O O . LEU A 1 293 ? 4.203 13.013 -11.972 1.00 90.50 293 LEU A O 1
ATOM 2392 N N . ASP A 1 294 ? 6.255 12.121 -12.028 1.00 88.50 294 ASP A N 1
ATOM 2393 C CA . ASP A 1 294 ? 6.947 13.387 -12.286 1.00 88.50 294 ASP A CA 1
ATOM 2394 C C . ASP A 1 294 ? 6.671 13.941 -13.691 1.00 88.50 294 ASP A C 1
ATOM 2396 O O . ASP A 1 294 ? 6.532 15.154 -13.873 1.00 88.50 294 ASP A O 1
ATOM 2400 N N . LYS A 1 295 ? 6.615 13.070 -14.706 1.00 84.88 295 LYS A N 1
ATOM 2401 C CA . LYS A 1 295 ? 6.515 13.487 -16.115 1.00 84.88 295 LYS A CA 1
ATOM 2402 C C . LYS A 1 295 ? 5.101 13.596 -16.633 1.00 84.88 295 LYS A C 1
ATOM 2404 O O . LYS A 1 295 ? 4.816 14.473 -17.447 1.00 84.88 295 LYS A O 1
ATOM 2409 N N . CYS A 1 296 ? 4.271 12.645 -16.243 1.00 72.31 296 CYS A N 1
ATOM 2410 C CA . CYS A 1 296 ? 3.050 12.322 -16.951 1.00 72.31 296 CYS A CA 1
ATOM 2411 C C . CYS A 1 296 ? 1.804 12.588 -16.109 1.00 72.31 296 CYS A C 1
ATOM 2413 O O . CYS A 1 296 ? 0.738 12.808 -16.678 1.00 72.31 296 CYS A O 1
ATOM 2415 N N . GLY A 1 297 ? 1.904 12.697 -14.778 1.00 64.31 297 GLY A N 1
ATOM 2416 C CA . GLY A 1 297 ? 0.707 13.038 -14.020 1.00 64.31 297 GLY A CA 1
ATOM 2417 C C . GLY A 1 297 ? 0.844 13.226 -12.516 1.00 64.31 297 GLY A C 1
ATOM 2418 O O . GLY A 1 297 ? 1.295 12.356 -11.788 1.00 64.31 297 GLY A O 1
ATOM 2419 N N . PHE A 1 298 ? 0.297 14.360 -12.076 1.00 69.88 298 PHE A N 1
ATOM 2420 C CA . PHE A 1 298 ? -0.364 14.640 -10.793 1.00 69.88 298 PHE A CA 1
ATOM 2421 C C . PHE A 1 298 ? 0.016 13.734 -9.610 1.00 69.88 298 PHE A C 1
ATOM 2423 O O . PHE A 1 298 ? -0.843 12.999 -9.113 1.00 69.88 298 PHE A O 1
ATOM 2430 N N . PRO A 1 299 ? 1.245 13.833 -9.075 1.00 71.31 299 PRO A N 1
ATOM 2431 C CA . PRO A 1 299 ? 1.640 13.077 -7.885 1.00 71.31 299 PRO A CA 1
ATOM 2432 C C . PRO A 1 299 ? 0.669 13.282 -6.712 1.00 71.31 299 PRO A C 1
ATOM 2434 O O . PRO A 1 299 ? 0.494 12.402 -5.883 1.00 71.31 299 PRO A O 1
ATOM 2437 N N . GLN A 1 300 ? -0.038 14.415 -6.674 1.00 79.25 300 GLN A N 1
ATOM 2438 C CA . GLN A 1 300 ? -1.066 14.703 -5.679 1.00 79.25 300 GLN A CA 1
ATOM 2439 C C . GLN A 1 300 ? -2.355 13.865 -5.790 1.00 79.25 300 GLN A C 1
ATOM 2441 O O . GLN A 1 300 ? -3.149 13.894 -4.853 1.00 79.25 300 GLN A O 1
ATOM 2446 N N . LEU A 1 301 ? -2.622 13.196 -6.920 1.00 86.62 301 LEU A N 1
ATOM 2447 C CA . LEU A 1 301 ? -3.830 12.372 -7.095 1.00 86.62 301 LEU A CA 1
ATOM 2448 C C . LEU A 1 301 ? -3.661 10.963 -6.523 1.00 86.62 301 LEU A C 1
ATOM 2450 O O . LEU A 1 301 ? -4.647 10.354 -6.110 1.00 86.62 301 LEU A O 1
ATOM 2454 N N . PHE A 1 302 ? -2.431 10.452 -6.497 1.00 93.44 302 PHE A N 1
ATOM 2455 C CA . PHE A 1 302 ? -2.123 9.125 -5.984 1.00 93.44 302 PHE A CA 1
ATOM 2456 C C . PHE A 1 302 ? -1.661 9.234 -4.533 1.00 93.44 302 PHE A C 1
ATOM 2458 O O . PHE A 1 302 ? -0.706 9.934 -4.214 1.00 93.44 302 PHE A O 1
ATOM 2465 N N . ALA A 1 303 ? -2.356 8.544 -3.633 1.00 92.12 303 ALA A N 1
ATOM 2466 C CA . ALA A 1 303 ? -2.047 8.573 -2.207 1.00 92.12 303 ALA A CA 1
ATOM 2467 C C . ALA A 1 303 ? -0.830 7.707 -1.846 1.00 92.12 303 ALA A C 1
ATOM 2469 O O . ALA A 1 303 ? -0.232 7.901 -0.789 1.00 92.12 303 ALA A O 1
ATOM 2470 N N . ASP A 1 304 ? -0.508 6.720 -2.685 1.00 95.94 304 ASP A N 1
ATOM 2471 C CA . ASP A 1 304 ? 0.550 5.742 -2.448 1.00 95.94 304 ASP A CA 1
ATOM 2472 C C . ASP A 1 304 ? 0.945 5.048 -3.756 1.00 95.94 304 ASP A C 1
ATOM 2474 O O . ASP A 1 304 ? 0.155 4.980 -4.706 1.00 95.94 304 ASP A O 1
ATOM 2478 N N . HIS A 1 305 ? 2.139 4.470 -3.779 1.00 96.81 305 HIS A N 1
ATOM 2479 C CA . HIS A 1 305 ? 2.558 3.547 -4.818 1.00 96.81 305 HIS A CA 1
ATOM 2480 C C . HIS A 1 305 ? 3.463 2.447 -4.262 1.00 96.81 305 HIS A C 1
ATOM 2482 O O . HIS A 1 305 ? 4.106 2.601 -3.225 1.00 96.81 305 HIS A O 1
ATOM 2488 N N . GLU A 1 306 ? 3.534 1.319 -4.962 1.00 97.19 306 GLU A N 1
ATOM 2489 C CA . GLU A 1 306 ? 4.445 0.233 -4.616 1.00 97.19 306 GLU A CA 1
ATOM 2490 C C . GLU A 1 306 ? 4.900 -0.543 -5.851 1.00 97.19 306 GLU A C 1
ATOM 2492 O O . GLU A 1 306 ? 4.168 -0.656 -6.835 1.00 97.19 306 GLU A O 1
ATOM 2497 N N . CYS A 1 307 ? 6.103 -1.115 -5.804 1.00 94.50 307 CYS A N 1
ATOM 2498 C CA . CYS A 1 307 ? 6.590 -1.969 -6.881 1.00 94.50 307 CYS A CA 1
ATOM 2499 C C . CYS A 1 307 ? 7.339 -3.208 -6.388 1.00 94.50 307 CYS A C 1
ATOM 2501 O O . CYS A 1 307 ? 7.908 -3.241 -5.295 1.00 94.50 307 CYS A O 1
ATOM 2503 N N . ALA A 1 308 ? 7.375 -4.243 -7.228 1.00 90.25 308 ALA A N 1
ATOM 2504 C CA . ALA A 1 308 ? 8.115 -5.469 -6.932 1.00 90.25 308 ALA A CA 1
ATOM 2505 C C . ALA A 1 308 ? 9.614 -5.200 -6.693 1.00 90.25 308 ALA A C 1
ATOM 2507 O O . ALA A 1 308 ? 10.215 -5.822 -5.817 1.00 90.25 308 ALA A O 1
ATOM 2508 N N . GLY A 1 309 ? 10.213 -4.242 -7.411 1.00 86.94 309 GLY A N 1
ATOM 2509 C CA . GLY A 1 309 ? 11.618 -3.873 -7.230 1.00 86.94 309 GLY A CA 1
ATOM 2510 C C . GLY A 1 309 ? 11.960 -3.295 -5.851 1.00 86.94 309 GLY A C 1
ATOM 2511 O O . GLY A 1 309 ? 13.111 -3.405 -5.432 1.00 86.94 309 GLY A O 1
ATOM 2512 N N . GLN A 1 310 ? 10.986 -2.712 -5.145 1.00 89.12 310 GLN A N 1
ATOM 2513 C CA . GLN A 1 310 ? 11.172 -2.128 -3.813 1.00 89.12 310 GLN A CA 1
ATOM 2514 C C . GLN A 1 310 ? 11.078 -3.185 -2.707 1.00 89.12 310 GLN A C 1
ATOM 2516 O O . GLN A 1 310 ? 11.900 -3.209 -1.791 1.00 89.12 310 GLN A O 1
ATOM 2521 N N . THR A 1 311 ? 10.063 -4.049 -2.765 1.00 85.25 311 THR A N 1
ATOM 2522 C CA . THR A 1 311 ? 9.734 -4.965 -1.660 1.00 85.25 311 THR A CA 1
ATOM 2523 C C . THR A 1 311 ? 10.222 -6.393 -1.883 1.00 85.25 311 THR A C 1
ATOM 2525 O O . THR A 1 311 ? 10.372 -7.146 -0.920 1.00 85.25 311 THR A O 1
ATOM 2528 N N . GLY A 1 312 ? 10.439 -6.793 -3.140 1.00 86.81 312 GLY A N 1
ATOM 2529 C CA . GLY A 1 312 ? 10.653 -8.188 -3.532 1.00 86.81 312 GLY A CA 1
ATOM 2530 C C . GLY A 1 312 ? 9.430 -9.092 -3.324 1.00 86.81 312 GLY A C 1
ATOM 2531 O O . GLY A 1 312 ? 9.554 -10.312 -3.431 1.00 86.81 312 GLY A O 1
ATOM 2532 N N . LEU A 1 313 ? 8.268 -8.522 -2.988 1.00 89.75 313 LEU A N 1
ATOM 2533 C CA . LEU A 1 313 ? 7.013 -9.245 -2.790 1.00 89.75 313 LEU A CA 1
ATOM 2534 C C . LEU A 1 313 ? 6.267 -9.439 -4.115 1.00 89.75 313 LEU A C 1
ATOM 2536 O O . LEU A 1 313 ? 6.545 -8.764 -5.110 1.00 89.75 313 LEU A O 1
ATOM 2540 N N . SER A 1 314 ? 5.283 -10.342 -4.118 1.00 93.00 314 SER A N 1
ATOM 2541 C CA . SER A 1 314 ? 4.371 -10.480 -5.254 1.00 93.00 314 SER A CA 1
ATOM 2542 C C . SER A 1 314 ? 3.524 -9.217 -5.439 1.00 93.00 314 SER A C 1
ATOM 2544 O O . SER A 1 314 ? 3.273 -8.448 -4.504 1.00 93.00 314 SER A O 1
ATOM 2546 N N . LYS A 1 315 ? 3.008 -9.020 -6.654 1.00 96.94 315 LYS A N 1
ATOM 2547 C CA . LYS A 1 315 ? 2.117 -7.898 -6.964 1.00 96.94 315 LYS A CA 1
ATOM 2548 C C . LYS A 1 315 ? 0.851 -7.904 -6.098 1.00 96.94 315 LYS A C 1
ATOM 2550 O O . LYS A 1 315 ? 0.461 -6.853 -5.596 1.00 96.94 315 LYS A O 1
ATOM 2555 N N . GLY A 1 316 ? 0.261 -9.073 -5.824 1.00 96.75 316 GLY A N 1
ATOM 2556 C CA . GLY A 1 316 ? -0.889 -9.194 -4.921 1.00 96.75 316 GLY A CA 1
ATOM 2557 C C . GLY A 1 316 ? -0.565 -8.833 -3.467 1.00 96.75 316 GLY A C 1
ATOM 2558 O O . GLY A 1 316 ? -1.369 -8.188 -2.788 1.00 96.75 316 GLY A O 1
ATOM 2559 N N . GLN A 1 317 ? 0.633 -9.174 -2.984 1.00 90.88 317 GLN A N 1
ATOM 2560 C CA . GLN A 1 317 ? 1.114 -8.738 -1.669 1.00 90.88 317 GLN A CA 1
ATOM 2561 C C . GLN A 1 317 ? 1.353 -7.223 -1.614 1.00 90.88 317 GLN A C 1
ATOM 2563 O O . GLN A 1 317 ? 0.990 -6.593 -0.622 1.00 90.88 317 GLN A O 1
ATOM 2568 N N . ASN A 1 318 ? 1.891 -6.620 -2.676 1.00 96.50 318 ASN A N 1
ATOM 2569 C CA . ASN A 1 318 ? 2.069 -5.168 -2.762 1.00 96.50 318 ASN A CA 1
ATOM 2570 C C . ASN A 1 318 ? 0.729 -4.415 -2.824 1.00 96.50 318 ASN A C 1
ATOM 2572 O O . ASN A 1 318 ? 0.577 -3.390 -2.163 1.00 96.50 318 ASN A O 1
ATOM 2576 N N . ILE A 1 319 ? -0.280 -4.960 -3.514 1.00 98.56 319 ILE A N 1
ATOM 2577 C CA . ILE A 1 319 ? -1.665 -4.455 -3.473 1.00 98.56 319 ILE A CA 1
ATOM 2578 C C . ILE A 1 319 ? -2.176 -4.422 -2.027 1.00 98.56 319 ILE A C 1
ATOM 2580 O O . ILE A 1 319 ? -2.653 -3.389 -1.558 1.00 98.56 319 ILE A O 1
ATOM 2584 N N . ARG A 1 320 ? -2.035 -5.532 -1.289 1.00 93.94 320 ARG A N 1
ATOM 2585 C CA . ARG A 1 320 ? -2.419 -5.613 0.131 1.00 93.94 320 ARG A CA 1
ATOM 2586 C C . ARG A 1 320 ? -1.664 -4.601 0.993 1.00 93.94 320 ARG A C 1
ATOM 2588 O O . ARG A 1 320 ? -2.280 -3.984 1.855 1.00 93.94 320 ARG A O 1
ATOM 2595 N N . LEU A 1 321 ? -0.366 -4.425 0.752 1.00 86.56 321 LEU A N 1
ATOM 2596 C CA . LEU A 1 321 ? 0.477 -3.495 1.500 1.00 86.56 321 LEU A CA 1
ATOM 2597 C C . LEU A 1 321 ? 0.020 -2.043 1.309 1.00 86.56 321 LEU A C 1
ATOM 2599 O O . LEU A 1 321 ? -0.144 -1.325 2.292 1.00 86.56 321 LEU A O 1
ATOM 2603 N N . VAL A 1 322 ? -0.258 -1.628 0.070 1.00 96.06 322 VAL A N 1
ATOM 2604 C CA . VAL A 1 322 ? -0.815 -0.295 -0.215 1.00 96.06 322 VAL A CA 1
ATOM 2605 C C . VAL A 1 322 ? -2.186 -0.130 0.438 1.00 96.06 322 VAL A C 1
ATOM 2607 O O . VAL A 1 322 ? -2.456 0.897 1.061 1.00 96.06 322 VAL A O 1
ATOM 2610 N N . MET A 1 323 ? -3.049 -1.148 0.357 1.00 94.88 323 MET A N 1
ATOM 2611 C CA . MET A 1 323 ? -4.346 -1.104 1.031 1.00 94.88 323 MET A CA 1
ATOM 2612 C C . MET A 1 323 ? -4.200 -0.909 2.544 1.00 94.88 323 MET A C 1
ATOM 2614 O O . MET A 1 323 ? -4.922 -0.099 3.119 1.00 94.88 323 MET A O 1
ATOM 2618 N N . GLU A 1 324 ? -3.256 -1.604 3.178 1.00 88.31 324 GLU A N 1
ATOM 2619 C CA . GLU A 1 324 ? -2.973 -1.488 4.609 1.00 88.31 324 GLU A CA 1
ATOM 2620 C C . GLU A 1 324 ? -2.440 -0.097 4.975 1.00 88.31 324 GLU A C 1
ATOM 2622 O O . GLU A 1 324 ? -3.027 0.563 5.834 1.00 88.31 324 GLU A O 1
ATOM 2627 N N . ARG A 1 325 ? -1.399 0.393 4.282 1.00 86.81 325 ARG A N 1
ATOM 2628 C CA . ARG A 1 325 ? -0.812 1.728 4.521 1.00 86.81 325 ARG A CA 1
ATOM 2629 C C . ARG A 1 325 ? -1.841 2.844 4.390 1.00 86.81 325 ARG A C 1
ATOM 2631 O O . ARG A 1 325 ? -1.819 3.807 5.155 1.00 86.81 325 ARG A O 1
ATOM 2638 N N . GLN A 1 326 ? -2.764 2.696 3.441 1.00 88.88 326 GLN A N 1
ATOM 2639 C CA . GLN A 1 326 ? -3.797 3.685 3.171 1.00 88.88 326 GLN A CA 1
ATOM 2640 C C . GLN A 1 326 ? -5.105 3.432 3.922 1.00 88.88 326 GLN A C 1
ATOM 2642 O O . GLN A 1 326 ? -6.004 4.268 3.838 1.00 88.88 326 GLN A O 1
ATOM 2647 N N . GLY A 1 327 ? -5.252 2.330 4.657 1.00 83.31 327 GLY A N 1
ATOM 2648 C CA . GLY A 1 327 ? -6.506 1.957 5.315 1.00 83.31 327 GLY A CA 1
ATOM 2649 C C . GLY A 1 327 ? -7.670 1.720 4.343 1.00 83.31 327 GLY A C 1
ATOM 2650 O O . GLY A 1 327 ? -8.813 1.984 4.705 1.00 83.31 327 GLY A O 1
ATOM 2651 N N . ILE A 1 328 ? -7.390 1.287 3.108 1.00 93.81 328 ILE A N 1
ATOM 2652 C CA . ILE A 1 328 ? -8.384 0.930 2.084 1.00 93.81 328 ILE A CA 1
ATOM 2653 C C . ILE A 1 328 ? -9.048 -0.391 2.484 1.00 93.81 328 ILE A C 1
ATOM 2655 O O . ILE A 1 328 ? -8.378 -1.415 2.608 1.00 93.81 328 ILE A O 1
ATOM 2659 N N . THR A 1 329 ? -10.372 -0.389 2.644 1.00 89.50 329 THR A N 1
ATOM 2660 C CA . THR A 1 329 ? -11.134 -1.582 3.065 1.00 89.50 329 THR A CA 1
ATOM 2661 C C . THR A 1 329 ? -11.976 -2.197 1.951 1.00 89.50 329 THR A C 1
ATOM 2663 O O . THR A 1 329 ? -12.372 -3.354 2.063 1.00 89.50 329 THR A O 1
ATOM 2666 N N . ASP A 1 330 ? -12.229 -1.460 0.867 1.00 92.81 330 ASP A N 1
ATOM 2667 C CA . ASP A 1 330 ? -12.941 -1.953 -0.315 1.00 92.81 330 ASP A CA 1
ATOM 2668 C C . ASP A 1 330 ? -12.214 -1.464 -1.562 1.00 92.81 330 ASP A C 1
ATOM 2670 O O . ASP A 1 330 ? -12.216 -0.280 -1.883 1.00 92.81 330 ASP A O 1
ATOM 2674 N N . CYS A 1 331 ? -11.520 -2.362 -2.241 1.00 97.06 331 CYS A N 1
ATOM 2675 C CA . CYS A 1 331 ? -10.644 -2.002 -3.345 1.00 97.06 331 CYS A CA 1
ATOM 2676 C C . CYS A 1 331 ? -11.099 -2.674 -4.633 1.00 97.06 331 CYS A C 1
ATOM 2678 O O . CYS A 1 331 ? -11.659 -3.771 -4.581 1.00 97.06 331 CYS A O 1
ATOM 2680 N N . VAL A 1 332 ? -10.823 -2.029 -5.764 1.00 98.31 332 VAL A N 1
ATOM 2681 C CA . VAL A 1 332 ? -10.772 -2.647 -7.091 1.00 98.31 332 VAL A CA 1
ATOM 2682 C C . VAL A 1 332 ? -9.378 -2.449 -7.681 1.00 98.31 332 VAL A C 1
ATOM 2684 O O . VAL A 1 332 ? -8.763 -1.403 -7.466 1.00 98.31 332 VAL A O 1
ATOM 2687 N N . TYR A 1 333 ? -8.894 -3.449 -8.414 1.00 98.69 333 TYR A N 1
ATOM 2688 C CA . TYR A 1 333 ? -7.638 -3.356 -9.155 1.00 98.69 333 TYR A CA 1
ATOM 2689 C C . TYR A 1 333 ? -7.919 -3.177 -10.647 1.00 98.69 333 TYR A C 1
ATOM 2691 O O . TYR A 1 333 ? -8.742 -3.916 -11.188 1.00 98.69 333 TYR A O 1
ATOM 2699 N N . LEU A 1 334 ? -7.262 -2.218 -11.298 1.00 98.62 334 LEU A N 1
ATOM 2700 C CA . LEU A 1 334 ? -7.305 -2.013 -12.747 1.00 98.62 334 LEU A CA 1
ATOM 2701 C C . LEU A 1 334 ? -5.951 -2.393 -13.351 1.00 98.62 334 LEU A C 1
ATOM 2703 O O . LEU A 1 334 ? -4.934 -1.853 -12.932 1.00 98.62 334 LEU A O 1
ATOM 2707 N N . GLY A 1 335 ? -5.957 -3.279 -14.342 1.00 98.06 335 GLY A N 1
ATOM 2708 C CA . GLY A 1 335 ? -4.766 -3.690 -15.090 1.00 98.06 335 GLY A CA 1
ATOM 2709 C C . GLY A 1 335 ? -5.152 -4.304 -16.434 1.00 98.06 335 GLY A C 1
ATOM 2710 O O . GLY A 1 335 ? -6.331 -4.599 -16.660 1.00 98.06 335 GLY A O 1
ATOM 2711 N N . ASP A 1 336 ? -4.201 -4.506 -17.338 1.00 97.38 336 ASP A N 1
ATOM 2712 C CA . ASP A 1 336 ? -4.463 -4.996 -18.696 1.00 97.38 336 ASP A CA 1
ATOM 2713 C C . ASP A 1 336 ? -4.074 -6.468 -18.908 1.00 97.38 336 ASP A C 1
ATOM 2715 O O . ASP A 1 336 ? -4.526 -7.086 -19.876 1.00 97.38 336 ASP A O 1
ATOM 2719 N N . THR A 1 337 ? -3.301 -7.077 -18.006 1.00 96.06 337 THR A N 1
ATOM 2720 C CA . THR A 1 337 ? -2.757 -8.428 -18.202 1.00 96.06 337 THR A CA 1
ATOM 2721 C C . THR A 1 337 ? -3.400 -9.500 -17.316 1.00 96.06 337 THR A C 1
ATOM 2723 O O . THR A 1 337 ? -4.019 -9.233 -16.285 1.00 96.06 337 THR A O 1
ATOM 2726 N N . GLN A 1 338 ? -3.190 -10.772 -17.673 1.00 95.75 338 GLN A N 1
ATOM 2727 C CA . GLN A 1 338 ? -3.530 -11.903 -16.802 1.00 95.75 338 GLN A CA 1
ATOM 2728 C C . GLN A 1 338 ? -2.756 -11.859 -15.474 1.00 95.75 338 GLN A C 1
ATOM 2730 O O . GLN A 1 338 ? -3.288 -12.270 -14.446 1.00 95.75 338 GLN A O 1
ATOM 2735 N N . GLY A 1 339 ? -1.526 -11.328 -15.471 1.00 95.00 339 GLY A N 1
ATOM 2736 C CA . GLY A 1 339 ? -0.748 -11.157 -14.242 1.00 95.00 339 GLY A CA 1
ATOM 2737 C C . GLY A 1 339 ? -1.438 -10.225 -13.243 1.00 95.00 339 GLY A C 1
ATOM 2738 O O . GLY A 1 339 ? -1.371 -10.459 -12.037 1.00 95.00 339 GLY A O 1
ATOM 2739 N N . ASP A 1 340 ? -2.168 -9.225 -13.738 1.00 97.94 340 ASP A N 1
ATOM 2740 C CA . ASP A 1 340 ? -2.962 -8.304 -12.921 1.00 97.94 340 ASP A CA 1
ATOM 2741 C C . ASP A 1 340 ? -4.210 -8.958 -12.348 1.00 97.94 340 ASP A C 1
ATOM 2743 O O . ASP A 1 340 ? -4.526 -8.776 -11.171 1.00 97.94 340 ASP A O 1
ATOM 2747 N N . ALA A 1 341 ? -4.895 -9.764 -13.160 1.00 97.81 341 ALA A N 1
ATOM 2748 C CA . ALA A 1 341 ? -6.030 -10.556 -12.707 1.00 97.81 341 ALA A CA 1
ATOM 2749 C C . ALA A 1 341 ? -5.613 -11.527 -11.589 1.00 97.81 341 ALA A C 1
ATOM 2751 O O . ALA A 1 341 ? -6.283 -11.624 -10.555 1.00 97.81 341 ALA A O 1
ATOM 2752 N N . ASP A 1 342 ? -4.470 -12.196 -11.762 1.00 97.38 342 ASP A N 1
ATOM 2753 C CA . ASP A 1 342 ? -3.904 -13.108 -10.770 1.00 97.38 342 ASP A CA 1
ATOM 2754 C C . ASP A 1 342 ? -3.491 -12.363 -9.490 1.00 97.38 342 ASP A C 1
ATOM 2756 O O . ASP A 1 342 ? -3.789 -12.828 -8.387 1.00 97.38 342 ASP A O 1
ATOM 2760 N N . ALA A 1 343 ? -2.883 -11.179 -9.613 1.00 97.75 343 ALA A N 1
ATOM 2761 C CA . ALA A 1 343 ? -2.504 -10.334 -8.480 1.00 97.75 343 ALA A CA 1
ATOM 2762 C C . ALA A 1 343 ? -3.722 -9.821 -7.695 1.00 97.75 343 ALA A C 1
ATOM 2764 O O . ALA A 1 343 ? -3.742 -9.868 -6.462 1.00 97.75 343 ALA A O 1
ATOM 2765 N N . ALA A 1 344 ? -4.772 -9.377 -8.390 1.00 98.31 344 ALA A N 1
ATOM 2766 C CA . ALA A 1 344 ? -6.029 -8.961 -7.774 1.00 98.31 344 ALA A CA 1
ATOM 2767 C C . ALA A 1 344 ? -6.697 -10.129 -7.030 1.00 98.31 344 ALA A C 1
ATOM 2769 O O . ALA A 1 344 ? -7.166 -9.972 -5.898 1.00 98.31 344 ALA A O 1
ATOM 2770 N N . LYS A 1 345 ? -6.674 -11.326 -7.630 1.00 97.81 345 LYS A N 1
ATOM 2771 C CA . LYS A 1 345 ? -7.168 -12.564 -7.020 1.00 97.81 345 LYS A CA 1
ATOM 2772 C C . LYS A 1 345 ? -6.366 -12.957 -5.781 1.00 97.81 345 LYS A C 1
ATOM 2774 O O . LYS A 1 345 ? -6.971 -13.285 -4.762 1.00 97.81 345 LYS A O 1
ATOM 2779 N N . GLU A 1 346 ? -5.037 -12.883 -5.834 1.00 97.19 346 GLU A N 1
ATOM 2780 C CA . GLU A 1 346 ? -4.148 -1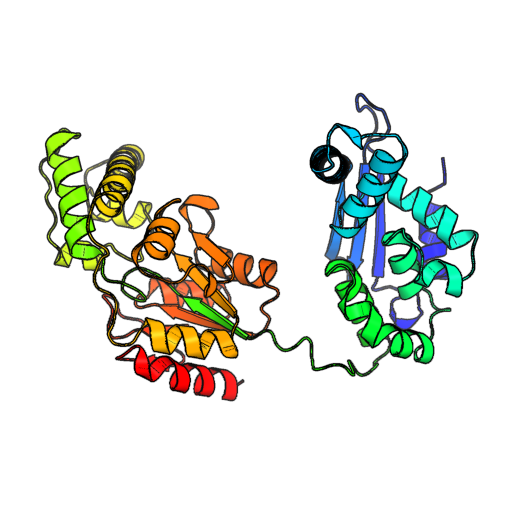3.098 -4.684 1.00 97.19 346 GLU A CA 1
ATOM 2781 C C . GLU A 1 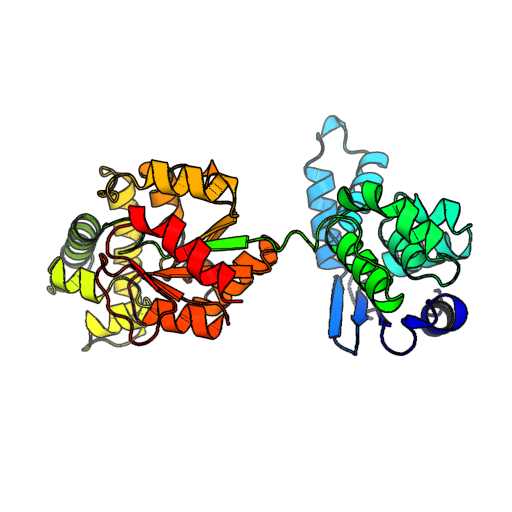346 ? -4.459 -12.109 -3.548 1.00 97.19 346 GLU A C 1
ATOM 2783 O O . GLU A 1 346 ? -4.583 -12.499 -2.383 1.00 97.19 346 GLU A O 1
ATOM 2788 N N . ALA A 1 347 ? -4.677 -10.836 -3.886 1.00 94.44 347 ALA A N 1
ATOM 2789 C CA . ALA A 1 347 ? -5.090 -9.810 -2.939 1.00 94.44 347 ALA A CA 1
ATOM 2790 C C . ALA A 1 347 ? -6.540 -9.985 -2.445 1.00 94.44 347 ALA A C 1
ATOM 2792 O O . ALA A 1 347 ? -6.910 -9.425 -1.411 1.00 94.44 347 ALA A O 1
ATOM 2793 N N . GLY A 1 348 ? -7.363 -10.805 -3.100 1.00 96.50 348 GLY A N 1
ATOM 2794 C CA . GLY A 1 348 ? -8.766 -11.027 -2.741 1.00 96.50 348 GLY A CA 1
ATOM 2795 C C . GLY A 1 348 ? -9.681 -9.849 -3.089 1.00 96.50 348 GLY A C 1
ATOM 2796 O O . GLY A 1 348 ? -10.697 -9.643 -2.424 1.00 96.50 348 GLY A O 1
ATOM 2797 N N . ILE A 1 349 ? -9.324 -9.069 -4.110 1.00 97.62 349 ILE A N 1
ATOM 2798 C CA . ILE A 1 349 ? -10.078 -7.902 -4.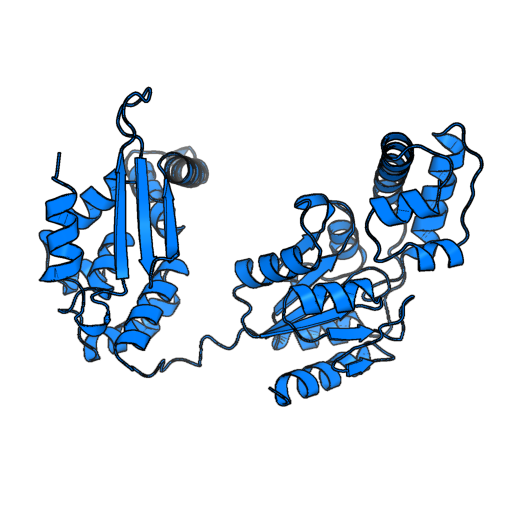583 1.00 97.62 349 ILE A CA 1
ATOM 2799 C C . ILE A 1 349 ? -10.545 -8.132 -6.032 1.00 97.62 349 ILE A C 1
ATOM 2801 O O . ILE A 1 349 ? -10.005 -8.987 -6.730 1.00 97.62 349 ILE A O 1
ATOM 2805 N N . PRO A 1 350 ? -11.608 -7.458 -6.499 1.00 98.06 350 PRO A N 1
ATOM 2806 C CA . PRO A 1 350 ? -12.115 -7.641 -7.842 1.00 98.06 350 PRO A CA 1
ATOM 2807 C C . PRO A 1 350 ? -11.194 -6.935 -8.842 1.00 98.06 350 PRO A C 1
ATOM 2809 O O . PRO A 1 350 ? -10.608 -5.885 -8.564 1.00 98.06 350 PRO A O 1
ATOM 2812 N N . PHE A 1 351 ? -11.128 -7.515 -10.028 1.00 98.62 351 PHE A N 1
ATOM 2813 C CA . PHE A 1 351 ? -10.303 -7.030 -11.116 1.00 98.62 351 PHE A CA 1
ATOM 2814 C C . PHE A 1 351 ? -11.162 -6.368 -12.193 1.00 98.62 351 PHE A C 1
ATOM 2816 O O . PHE A 1 351 ? -12.185 -6.927 -12.599 1.00 98.62 351 PHE A O 1
ATOM 2823 N N . ILE A 1 352 ? -10.754 -5.192 -12.655 1.00 98.62 352 ILE A N 1
ATOM 2824 C CA . ILE A 1 352 ? -11.269 -4.552 -13.863 1.00 98.62 352 ILE A CA 1
ATOM 2825 C C . ILE A 1 352 ? -10.187 -4.693 -14.932 1.00 98.62 352 ILE A C 1
ATOM 2827 O O . ILE A 1 352 ? -9.050 -4.292 -14.712 1.00 98.62 352 ILE A O 1
ATOM 2831 N N . HIS A 1 353 ? -10.547 -5.258 -16.081 1.00 98.56 353 HIS A N 1
ATOM 2832 C CA . HIS A 1 353 ? -9.627 -5.415 -17.203 1.00 98.56 353 HIS A CA 1
ATOM 2833 C C . HIS A 1 353 ? -9.609 -4.149 -18.068 1.00 98.56 353 HIS A C 1
ATOM 2835 O O . HIS A 1 353 ? -10.645 -3.741 -18.604 1.00 98.56 353 HIS A O 1
ATOM 2841 N N . ALA A 1 354 ? -8.436 -3.542 -18.219 1.00 97.88 354 ALA A N 1
ATOM 2842 C CA . ALA A 1 354 ? -8.156 -2.502 -19.199 1.00 97.88 354 ALA A CA 1
ATOM 2843 C C . ALA A 1 354 ? -7.925 -3.148 -20.577 1.00 97.88 354 ALA A C 1
ATOM 2845 O O . ALA A 1 354 ? -6.801 -3.374 -21.010 1.00 97.88 354 ALA A O 1
ATOM 2846 N N . ALA A 1 355 ? -9.007 -3.453 -21.296 1.00 96.88 355 ALA A N 1
ATOM 2847 C CA . ALA A 1 355 ? -8.967 -4.144 -22.589 1.00 96.88 355 ALA A CA 1
ATOM 2848 C C . ALA A 1 355 ? -8.418 -3.290 -23.751 1.00 96.88 355 ALA A C 1
ATOM 2850 O O . ALA A 1 355 ? -8.455 -3.728 -24.901 1.00 96.88 355 ALA A O 1
ATOM 2851 N N . TYR A 1 356 ? -7.977 -2.064 -23.464 1.00 94.25 356 TYR A N 1
ATOM 2852 C CA . TYR A 1 356 ? -7.231 -1.204 -24.382 1.00 94.25 356 TYR A CA 1
ATOM 2853 C C . TYR A 1 356 ? -5.710 -1.376 -24.274 1.00 94.25 356 TYR A C 1
ATOM 2855 O O . TYR A 1 356 ? -5.005 -0.853 -25.133 1.00 94.25 356 TYR A O 1
ATOM 2863 N N . GLY A 1 357 ? -5.222 -2.061 -23.233 1.00 92.94 357 GLY A N 1
ATOM 2864 C CA . GLY A 1 357 ? -3.803 -2.327 -23.032 1.00 92.94 357 GLY A CA 1
ATOM 2865 C C . GLY A 1 357 ? -3.274 -3.474 -23.891 1.00 92.94 357 GLY A C 1
ATOM 2866 O O . GLY A 1 357 ? -3.851 -3.846 -24.917 1.00 92.94 357 GLY A O 1
ATOM 2867 N N . PHE A 1 358 ? -2.155 -4.045 -23.462 1.00 88.38 358 PHE A N 1
ATOM 2868 C CA . PHE A 1 358 ? -1.368 -5.005 -24.232 1.00 88.38 358 PHE A CA 1
ATOM 2869 C C . PHE A 1 358 ? -1.818 -6.452 -24.008 1.00 88.38 358 PHE A C 1
ATOM 2871 O O . PHE A 1 358 ? -1.625 -7.313 -24.870 1.00 88.38 358 PHE A O 1
ATOM 2878 N N . GLY A 1 359 ? -2.397 -6.728 -22.838 1.00 90.38 359 GLY A N 1
ATOM 2879 C CA . GLY A 1 359 ? -2.746 -8.070 -22.395 1.00 90.38 359 GLY A CA 1
ATOM 2880 C C . GLY A 1 359 ? -4.214 -8.477 -22.544 1.00 90.38 359 GLY A C 1
ATOM 2881 O O . GLY A 1 359 ? -5.116 -7.724 -22.915 1.00 90.38 359 GLY A O 1
ATOM 2882 N N . THR A 1 360 ? -4.460 -9.736 -22.190 1.00 93.12 360 THR A N 1
ATOM 2883 C CA . THR A 1 360 ? -5.798 -10.307 -22.005 1.00 93.12 360 THR A CA 1
ATOM 2884 C C . THR A 1 360 ? -5.922 -10.881 -20.602 1.00 93.12 360 THR A C 1
ATOM 2886 O O . THR A 1 360 ? -4.925 -11.342 -20.044 1.00 93.12 360 THR A O 1
ATOM 2889 N N . ALA A 1 361 ? -7.145 -10.936 -20.078 1.00 94.69 361 ALA A N 1
ATOM 2890 C CA . ALA A 1 361 ? -7.457 -11.598 -18.819 1.00 94.69 361 ALA A CA 1
ATOM 2891 C C . ALA A 1 361 ? -8.661 -12.537 -18.969 1.00 94.69 361 ALA A C 1
ATOM 2893 O O . ALA A 1 361 ? -9.672 -12.168 -19.572 1.00 94.69 361 ALA A O 1
ATOM 2894 N N . ASP A 1 362 ? -8.559 -13.733 -18.393 1.00 92.75 362 ASP A N 1
ATOM 2895 C CA . ASP A 1 362 ? -9.592 -14.772 -18.472 1.00 92.75 362 ASP A CA 1
ATOM 2896 C C . ASP A 1 362 ? -10.803 -14.455 -17.579 1.00 92.75 362 ASP A C 1
ATOM 2898 O O . ASP A 1 362 ? -11.954 -14.680 -17.963 1.00 92.75 362 ASP A O 1
ATOM 2902 N N . GLU A 1 363 ? -10.555 -13.914 -16.382 1.00 92.06 363 GLU A N 1
ATOM 2903 C CA . GLU A 1 363 ? -11.579 -13.584 -15.388 1.00 92.06 363 GLU A CA 1
ATOM 2904 C C . GLU A 1 363 ? -11.463 -12.116 -14.962 1.00 92.06 363 GLU A C 1
ATOM 2906 O O . GLU A 1 363 ? -10.420 -11.665 -14.493 1.00 92.06 363 GLU A O 1
ATOM 2911 N N . CYS A 1 364 ? -12.560 -11.365 -15.073 1.00 96.31 364 CYS A N 1
ATOM 2912 C CA . CYS A 1 364 ? -12.661 -9.998 -14.565 1.00 96.31 364 CYS A CA 1
ATOM 2913 C C . CYS A 1 364 ? -14.088 -9.693 -14.083 1.00 96.31 364 CYS A C 1
ATOM 2915 O O . CYS A 1 364 ? -15.066 -10.311 -14.507 1.00 96.31 364 CYS A O 1
ATOM 2917 N N . ALA A 1 365 ? -14.218 -8.725 -13.176 1.00 96.75 365 ALA A N 1
ATOM 2918 C CA . ALA A 1 365 ? -15.509 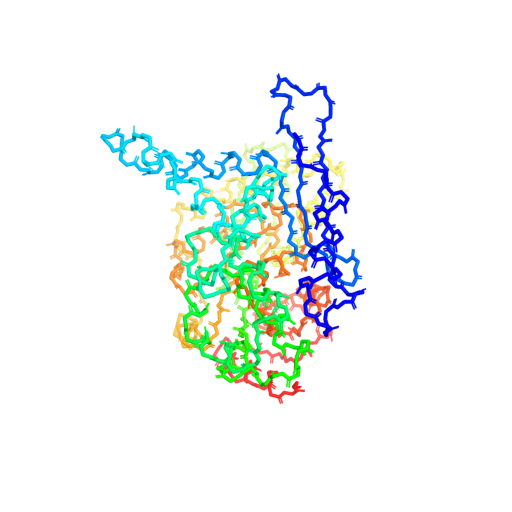-8.224 -12.706 1.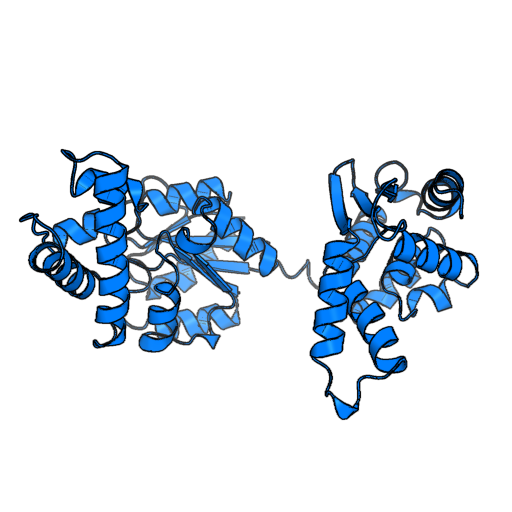00 96.75 365 ALA A CA 1
ATOM 2919 C C . ALA A 1 365 ? -16.153 -7.245 -13.707 1.00 96.75 365 ALA A C 1
ATOM 2921 O O . ALA A 1 365 ? -17.381 -7.108 -13.747 1.00 96.75 365 ALA A O 1
ATOM 2922 N N . ALA A 1 366 ? -15.322 -6.565 -14.497 1.00 97.50 366 ALA A N 1
ATOM 2923 C CA . ALA A 1 366 ? -15.692 -5.712 -15.617 1.00 97.50 366 ALA A CA 1
ATOM 2924 C C . ALA A 1 366 ? -14.503 -5.596 -16.584 1.00 97.50 366 ALA A C 1
ATOM 2926 O O . ALA A 1 366 ? -13.360 -5.771 -16.172 1.00 97.50 366 ALA A O 1
ATOM 2927 N N . ALA A 1 367 ? -14.775 -5.250 -17.840 1.00 97.94 367 ALA A N 1
ATOM 2928 C CA . ALA A 1 367 ? -13.757 -4.904 -18.825 1.00 97.94 367 ALA A CA 1
ATOM 2929 C C . ALA A 1 367 ? -14.120 -3.564 -19.470 1.00 97.94 367 ALA A C 1
ATOM 2931 O O . ALA A 1 367 ? -15.281 -3.356 -19.837 1.00 97.94 367 ALA A O 1
ATOM 2932 N N . ILE A 1 368 ? -13.143 -2.671 -19.603 1.00 97.94 368 ILE A N 1
ATOM 2933 C CA . ILE A 1 368 ? -13.295 -1.357 -20.238 1.00 97.94 368 ILE A CA 1
ATOM 2934 C C . ILE A 1 368 ? -12.392 -1.269 -21.464 1.00 97.94 368 ILE A C 1
ATOM 2936 O O . ILE A 1 368 ? -11.283 -1.792 -21.457 1.00 97.94 368 ILE A O 1
ATOM 2940 N N . ARG A 1 369 ? -12.868 -0.627 -22.533 1.00 96.62 369 ARG A N 1
ATOM 2941 C CA . ARG A 1 369 ? -12.093 -0.423 -23.775 1.00 96.62 369 ARG A CA 1
ATOM 2942 C C . ARG A 1 369 ? -11.555 0.995 -23.912 1.00 96.62 369 ARG A C 1
ATOM 2944 O O . ARG A 1 369 ? -10.892 1.305 -24.892 1.00 96.62 369 ARG A O 1
ATOM 2951 N N . ASP A 1 370 ? -11.876 1.841 -22.945 1.00 95.69 370 ASP A N 1
ATOM 2952 C CA . ASP A 1 370 ? -11.461 3.227 -22.873 1.00 95.69 370 ASP A CA 1
ATOM 2953 C C . ASP A 1 370 ? -11.457 3.646 -21.397 1.00 95.69 370 ASP A C 1
ATOM 2955 O O . ASP A 1 370 ? -12.369 3.288 -20.644 1.00 95.69 370 ASP A O 1
ATOM 2959 N N . ILE A 1 371 ? -10.446 4.402 -20.966 1.00 94.81 371 ILE A N 1
ATOM 2960 C CA . ILE A 1 371 ? -10.326 4.855 -19.574 1.00 94.81 371 ILE A CA 1
ATOM 2961 C C . ILE A 1 371 ? -11.521 5.714 -19.134 1.00 94.81 371 ILE A C 1
ATOM 2963 O O . ILE A 1 371 ? -11.880 5.736 -17.957 1.00 94.81 371 ILE A O 1
ATOM 2967 N N . ARG A 1 372 ? -12.217 6.363 -20.075 1.00 96.44 372 ARG A N 1
ATOM 2968 C CA . ARG A 1 372 ? -13.420 7.168 -19.808 1.00 96.44 372 ARG A CA 1
ATOM 2969 C C . ARG A 1 372 ? -14.604 6.348 -19.298 1.00 96.44 372 ARG A C 1
ATOM 2971 O O . ARG A 1 372 ? -15.481 6.914 -18.643 1.00 96.44 372 ARG A O 1
ATOM 2978 N N . ASP A 1 373 ? -14.603 5.035 -19.519 1.00 96.81 373 ASP A N 1
ATOM 2979 C CA . ASP A 1 373 ? -15.628 4.116 -19.012 1.00 96.81 373 ASP A CA 1
ATOM 2980 C C . ASP A 1 373 ? -15.378 3.708 -17.545 1.00 96.81 373 ASP A C 1
ATOM 2982 O O . ASP A 1 373 ? -16.278 3.200 -16.862 1.00 96.81 373 ASP A O 1
ATOM 2986 N N . LEU A 1 374 ? -14.170 3.956 -17.022 1.00 97.19 374 LEU A N 1
ATOM 2987 C CA . LEU A 1 374 ? -13.751 3.528 -15.688 1.00 97.19 374 LEU A CA 1
ATOM 2988 C C . LEU A 1 374 ? -14.686 4.009 -14.561 1.0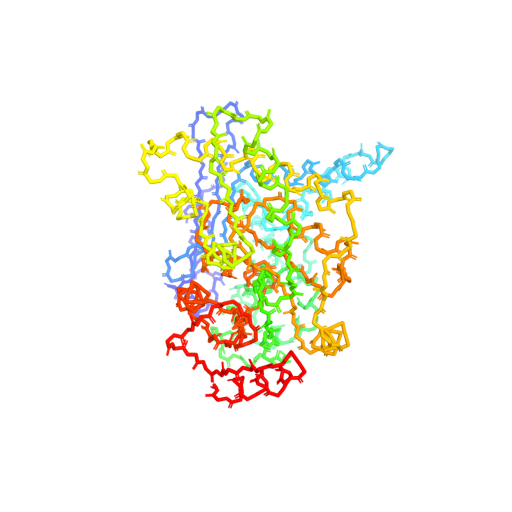0 97.19 374 LEU A C 1
ATOM 2990 O O . LEU A 1 374 ? -15.053 3.184 -13.720 1.00 97.19 374 LEU A O 1
ATOM 2994 N N . PRO A 1 375 ? -15.160 5.274 -14.519 1.00 97.00 375 PRO A N 1
ATOM 2995 C CA . PRO A 1 375 ? -16.052 5.725 -13.449 1.00 97.00 375 PRO A CA 1
ATOM 2996 C C . PRO A 1 375 ? -17.379 4.966 -13.379 1.00 97.00 375 PRO A C 1
ATOM 2998 O O . PRO A 1 375 ? -17.974 4.849 -12.307 1.00 97.00 375 PRO A O 1
ATOM 3001 N N . GLU A 1 376 ? -17.902 4.482 -14.506 1.00 96.12 376 GLU A N 1
ATOM 3002 C CA . GLU A 1 376 ? -19.104 3.647 -14.510 1.00 96.12 376 GLU A CA 1
ATOM 3003 C C . GLU A 1 376 ? -18.784 2.208 -14.101 1.00 96.12 376 GLU A C 1
ATOM 3005 O O . GLU A 1 376 ? -19.478 1.652 -13.244 1.00 96.12 376 GLU A O 1
ATOM 3010 N N . ALA A 1 377 ? -17.703 1.637 -14.639 1.00 96.94 377 ALA A N 1
ATOM 3011 C CA . ALA A 1 377 ? -17.261 0.287 -14.303 1.00 96.94 377 ALA A CA 1
ATOM 3012 C C . ALA A 1 377 ? -17.001 0.130 -12.796 1.00 96.94 377 ALA A C 1
ATOM 3014 O O . ALA A 1 377 ? -17.540 -0.783 -12.169 1.00 96.94 377 ALA A O 1
ATOM 3015 N N . VAL A 1 378 ? -16.267 1.067 -12.190 1.00 96.62 378 VAL A N 1
ATOM 3016 C CA . VAL A 1 378 ? -15.959 1.076 -10.752 1.00 96.62 378 VAL A CA 1
ATOM 3017 C C . VAL A 1 378 ? -17.234 1.144 -9.910 1.00 96.62 378 VAL A C 1
ATOM 3019 O O . VAL A 1 378 ? -17.418 0.336 -8.997 1.00 96.62 378 VAL A O 1
ATOM 3022 N N . ARG A 1 379 ? -18.168 2.047 -10.245 1.00 94.38 379 ARG A N 1
ATOM 3023 C CA . ARG A 1 379 ? -19.460 2.153 -9.543 1.00 94.38 379 ARG A CA 1
ATOM 3024 C C . ARG A 1 379 ? -20.268 0.857 -9.636 1.00 94.38 379 ARG A C 1
ATOM 3026 O O . ARG A 1 379 ? -20.843 0.430 -8.639 1.00 94.38 379 ARG A O 1
ATOM 3033 N N . SER A 1 380 ? -20.286 0.220 -10.806 1.00 93.81 380 SER A N 1
ATOM 3034 C CA . SER A 1 380 ? -20.972 -1.059 -11.030 1.00 93.81 380 SER A CA 1
ATOM 3035 C C . SER A 1 380 ? -20.352 -2.201 -10.220 1.00 93.81 380 SER A C 1
ATOM 3037 O O . SER A 1 380 ? -21.080 -2.988 -9.617 1.00 93.81 380 SER A O 1
ATOM 3039 N N . VAL A 1 381 ? -19.019 -2.284 -10.160 1.00 94.31 381 VAL A N 1
ATOM 3040 C CA . VAL A 1 381 ? -18.308 -3.315 -9.387 1.00 94.31 381 VAL A CA 1
ATOM 3041 C C . VAL A 1 381 ? -18.554 -3.145 -7.889 1.00 94.31 381 VAL A C 1
ATOM 3043 O O . VAL A 1 381 ? -18.907 -4.119 -7.224 1.00 94.31 381 VAL A O 1
ATOM 3046 N N . PHE A 1 382 ? -18.456 -1.921 -7.364 1.00 90.44 382 PHE A N 1
ATOM 3047 C CA . PHE A 1 382 ? -18.733 -1.655 -5.951 1.00 90.44 382 PHE A CA 1
ATOM 3048 C C . PHE A 1 382 ? -20.210 -1.834 -5.567 1.00 90.44 382 PHE A C 1
ATOM 3050 O O . PHE A 1 382 ? -20.489 -2.127 -4.412 1.00 90.44 382 PHE A O 1
ATOM 3057 N N . ALA A 1 383 ? -21.162 -1.667 -6.491 1.00 86.31 383 ALA A N 1
ATOM 3058 C CA . ALA A 1 383 ? -22.593 -1.833 -6.207 1.00 86.31 383 ALA A CA 1
ATOM 3059 C C . ALA A 1 383 ? -23.065 -3.301 -6.154 1.00 86.31 383 ALA A C 1
ATOM 3061 O O . ALA A 1 383 ? -24.173 -3.568 -5.696 1.00 86.31 383 ALA A O 1
ATOM 3062 N N . LYS A 1 384 ? -22.266 -4.251 -6.657 1.00 77.75 384 LYS A N 1
ATOM 3063 C CA . LYS A 1 384 ? -22.593 -5.693 -6.688 1.00 77.75 384 LYS A CA 1
ATOM 3064 C C . LYS A 1 384 ? -22.144 -6.453 -5.429 1.00 77.75 384 LYS A C 1
ATOM 3066 O O . LYS A 1 384 ? -22.268 -7.677 -5.395 1.00 77.75 384 LYS A O 1
ATOM 3071 N N . ARG A 1 385 ? -21.589 -5.747 -4.447 1.00 61.25 385 ARG A N 1
ATOM 3072 C CA . ARG A 1 385 ? -21.047 -6.259 -3.184 1.00 61.25 385 ARG A CA 1
ATOM 3073 C C . ARG A 1 385 ? -21.925 -5.806 -2.033 1.00 61.25 385 ARG A C 1
ATOM 3075 O O . ARG A 1 385 ? -22.078 -6.614 -1.093 1.00 61.25 385 ARG A O 1
#

Solvent-accessible surface area (backbone atoms only — not comparable to full-atom values): 20759 Å² total; per-residue (Å²): 132,84,60,61,70,61,52,50,47,42,48,49,70,70,36,36,21,78,69,41,52,93,36,49,50,80,46,70,47,72,50,84,89,50,99,82,65,77,45,28,25,29,34,38,22,52,76,82,44,75,80,44,65,31,27,40,64,61,22,50,52,42,21,51,52,47,38,64,68,42,57,78,94,60,65,46,77,65,38,51,54,48,14,49,41,51,18,38,51,75,58,27,37,22,36,65,55,52,52,53,30,46,55,53,43,75,74,50,53,64,75,58,21,62,69,41,83,45,52,65,22,23,50,52,30,62,46,18,51,88,51,40,70,74,55,57,60,70,41,51,76,66,42,74,79,46,42,67,72,58,40,51,54,49,48,56,46,33,57,50,65,72,46,79,67,90,60,70,60,78,63,67,28,34,27,42,36,28,34,44,67,36,52,59,31,53,51,40,67,62,44,33,54,29,34,39,47,39,33,61,73,76,44,102,52,80,75,75,66,49,51,73,55,38,46,73,37,59,70,45,46,66,69,59,36,24,46,70,77,35,68,91,50,56,70,73,58,26,46,55,53,48,51,52,25,51,56,47,26,54,53,46,54,70,75,48,74,62,57,57,65,57,80,66,43,69,63,46,51,55,60,44,45,78,77,28,50,29,29,42,43,36,51,47,53,76,65,54,65,56,49,44,31,75,61,66,45,66,59,86,55,41,81,48,71,46,38,25,58,71,70,73,48,55,63,15,55,44,48,46,49,53,28,58,80,68,59,40,73,42,54,39,34,38,21,15,33,42,62,43,35,51,21,20,53,69,50,71,35,51,23,33,33,28,62,66,28,67,40,62,59,96,65,62,77,42,76,35,73,48,73,78,48,45,74,56,49,55,53,54,57,65,70,76,111

Radius of gyration: 25.69 Å; Cα contacts (8 Å, |Δi|>4): 619; chains: 1; bounding box: 52×45×72 Å

Mean predicted aligned error: 14.09 Å

Foldseek 3Di:
DPDVVVLQCCLQPVFFAPLCHPFKGKDWDADADDPVRGWIKIFIGGNRHGLAIATPVLLVVQLVVQLVVDDPVPNDPVSSVVSSLVSVQQSHDHRVLLVVLSVVLVPDDLVCQCPDSRLVSVLSSLRTNVCDPVNLVVCLVVLVPGRPSSVVSSVVSCVSVVHDNPPPDLVLQEAEEEEPDQTFFPCLVQLQVLLQCLCVPVHPDDQHDDSLLSLVLAQDALQVNLCVRCVPDDSVVSSVSSVSSLVSSLVRLLVDAQGDGFPCSQVLLVVCLVRHAYEYFGQHAPNPVVSCCVHPDDPVSHPYYYYCNVPVDQSLVRVLVVCVVVVNNAYEYEDAAQSSCVSCVSVVHFYEHAVCGSYDHPDGQYYDPGSVCVVVSSVVSVVVD

pLDDT: mean 91.09, std 9.53, range [38.94, 98.69]

Sequence (385 aa):
MHNWNKIRQKLEQEYLAQSLRGRLTYFVTAYHGTHDSDEGRAAIRLDGAEILKSNYYDRMAAQWEHYYAADKAQRDHGAWRQSALDALRDGTFYQADFYRAFAEFDSQSIAESLVSENAIVRMFALLDRRTGKRRLEALRETMRTEPQWLQMIYHIRLEAEQMPHSGKEHSMKKGILFDLDGTLWDSSEQVTAAWNKTIRERTARSEQFTVDDMHNFMGRTIEAIAALMFPALSEPERIAILKQCNEDELTHLNAGDCPPLYPDEQAVLTRLAEEYTLGIVSNCQVGYIEIYLDKCGFPQLFADHECAGQTGLSKGQNIRLVMERQGITDCVYLGDTQGDADAAKEAGIPFIHAAYGFGTADECAAAIRDIRDLPEAVRSVFAKR

Nearest PDB structures (foldseek):
  7ocs-assembly2_C  TM=7.662E-01  e=4.114E-07  Acinetobacter baumannii ATCC 19606 = CIP 70.34 = JCM 6841
  7ocs-assembly1_A  TM=7.610E-01  e=1.565E-06  Acinetobacter baumannii ATCC 19606 = CIP 70.34 = JCM 6841
  7ocs-assembly2_B  TM=7.331E-01  e=3.135E-06  Acinetobacter baumannii ATCC 19606 = CIP 70.34 = JCM 6841
  7ocs-assembly1_D  TM=7.371E-01  e=3.882E-06  Acinetobacter baumannii ATCC 19606 = CIP 70.34 = JCM 6841
  7ocp-assembly1_A  TM=6.630E-01  e=3.882E-06  Acinetobacter baumannii ATCC 19606 = CIP 70.34 = JCM 6841